Protein AF-0000000080694978 (afdb_homodimer)

Solvent-accessible surface area (backbone atoms only — not comparable to full-atom values): 33140 Å² total; per-residue (Å²): 116,64,57,78,54,42,60,94,58,75,81,79,84,64,55,70,66,33,48,53,48,44,57,74,27,36,70,65,50,44,29,38,18,74,84,77,37,31,37,37,41,22,13,63,41,75,66,50,76,76,52,54,75,62,37,73,58,57,56,97,89,22,38,44,44,61,39,29,24,45,76,46,63,42,66,74,66,89,57,83,52,77,58,69,40,56,36,70,41,73,28,92,92,71,49,67,12,46,17,17,12,10,24,22,12,30,45,40,39,60,37,50,11,9,32,23,38,35,27,33,39,88,85,69,48,54,25,39,32,27,19,9,60,41,57,19,44,70,70,68,52,58,60,45,21,37,25,20,34,47,4,21,55,65,41,44,49,91,54,75,75,50,35,63,50,19,23,26,62,50,57,52,55,73,61,66,56,53,91,85,79,46,83,33,83,62,29,64,54,27,22,37,23,38,46,67,52,73,82,45,38,20,21,22,32,33,92,76,48,64,38,53,71,44,76,40,83,77,50,59,69,40,36,32,34,35,24,14,12,19,58,32,77,29,46,29,30,28,55,24,35,38,53,51,65,45,73,38,42,39,36,31,69,95,74,72,42,74,46,46,32,40,29,54,70,33,32,35,29,29,11,69,75,32,54,44,52,48,61,30,15,34,9,11,36,31,26,31,34,49,96,87,62,49,80,68,20,29,25,23,30,32,70,49,38,26,43,20,68,78,26,36,69,37,21,31,26,30,30,39,54,34,64,66,50,29,59,76,63,51,42,41,65,39,42,79,39,67,104,116,66,55,78,54,42,58,94,56,75,82,79,84,65,55,70,67,33,49,54,48,45,59,72,29,36,71,65,49,45,29,38,18,74,82,76,37,31,35,36,42,22,14,62,41,77,68,50,76,74,52,53,75,60,38,71,58,56,56,97,87,22,38,44,45,59,40,29,24,45,74,46,65,41,66,73,67,88,55,82,53,78,58,71,40,54,37,71,40,72,30,92,92,72,49,69,11,45,19,16,12,10,25,22,10,29,45,41,40,61,36,52,12,8,32,23,38,36,27,33,40,88,86,69,48,54,25,38,30,27,18,9,62,41,57,19,44,71,70,68,52,56,60,45,20,38,25,20,34,46,2,20,55,65,40,45,48,88,55,75,74,52,36,62,50,19,23,26,59,50,57,53,55,72,59,67,57,54,90,85,78,46,83,33,83,64,27,63,54,26,24,36,23,37,47,68,52,75,84,46,39,20,20,23,32,33,91,74,48,65,38,51,70,45,75,40,83,76,50,58,68,40,36,31,35,36,24,15,11,18,58,31,78,27,48,30,29,27,55,24,35,40,53,49,65,44,72,38,42,39,35,31,68,96,74,71,42,72,47,46,32,40,28,56,68,33,33,34,29,29,10,68,76,32,52,44,52,47,59,30,16,34,8,11,37,32,28,32,32,50,98,87,63,49,79,68,18,30,25,23,31,33,70,50,38,28,43,21,68,80,26,37,70,37,22,31,26,31,30,37,54,33,65,66,48,30,59,76,63,52,41,40,66,40,42,81,39,68,105

Secondary structure (DSSP, 8-state):
-HHHHS-S-------HHHHHHHHHHTEEEEEEETTTTEEEEEESSPP-HHHHTTS-SEETTEEEE--BEEEPPBTSSPPPPSS-S--EEE-TTS-EEEEETEEEEETTSS--EEE-EEEE-TT--EEEEE-HHHHTTTTTSPTTPEEEES-GGG--TTSPPPEEEEEEEEE----BS-BTTB-GGG----EEEEES-GGGEEEEETTTEEPPS-B----TT-EEEEEETTTEEEEEEEEEEESSPEEEEEEEGGGTEEEEEEESS-EEEEESSS-S--TT-TTPEEEEE-TT--EEEEEEEEEEEEEETTSGGGEEEEEEEHHHHHHHHT-EEE-SS--/-HHHHS-S-------HHHHHHHHHH-EEEEEEETTTTEEEEEESSPP-HHHHTTS-SEETTEEEE--BEEEPPBTSSPPPPSS-S--EEE-TTS-EEEEETEEEEETTSS--EEE-EEEE-TT--EEEEE-HHHHTTTTTSPTTPEEEES-GGG--TTSPPPEEEEEEEEE----BS-BTTB--TT----EEEEES-GGGEEEEETTTEEPPS-B----TT-EEEEEETTTEEEEEEEEEEESSPEEEEEEEGGGTEEEEEEESS-EEEEESSS-S--TT-TTPEEEEE-TT--EEEEEEEEEEEEEETTSGGGEEEEEEEHHHHHHHHT-EEE-SS--

Organism: NCBI:txid629263

InterPro domains:
  IPR009003 Peptidase S1, PA clan [SSF50494] (109-314)

Sequence (678 aa):
MDDQFLAQIAPISFSTEAESLLRHKEIQSISYNQITSTISIYTKRKVIKKDLQVLPSNIWRQGIAYPQGLMDSVGKEATKPQGATFALHQIAGGHATYACGSSISPGNDASAGTMGALVRLPDGLLYGLTNNHVSALCSHVAPNTPILAPGVLDVGPNAIAPFTLGFHSRALEMRVGSLGNVDFSNNLDAAVFRIADEANVSSMQGGAYDTPLVVLDPVEGMRVQKVGRTTRHTQGQIVSRELRPLNVSYHAQSYGFNGMIWFGNVFAIHGDNAEFSKGGDSGSLIVAVDDAGLVLGAVGLIFAGGSDSSAPGGYRSSMLPLQPILTALNATLVGGHNVMDDQFLAQIAPISFSTEAESLLRHKEIQSISYNQITSTISIYTKRKVIKKDLQVLPSNIWRQGIAYPQGLMDSVGKEATKPQGATFALHQIAGGHATYACGSSISPGNDASAGTMGALVRLPDGLLYGLTNNHVSALCSHVAPNTPILAPGVLDVGPNAIAPFTLGFHSRALEMRVGSLGNVDFSNNLDAAVFRIADEANVSSMQGGAYDTPLVVLDPVEGMRVQKVGRTTRHTQGQIVSRELRPLNVSYHAQSYGFNGMIWFGNVFAIHGDNAEFSKGGDSGSLIVAVDDAGLVLGAVGLIFAGGSDSSAPGGYRSSMLPLQPILTALNATLVGGHNV

Foldseek 3Di:
DVPVLDPVDDDDDADPVLVVVQVVQAFAFWWAFPVQLEIETEGQHDDDPVSPVRHDQDDPRGGYHYWYKDWDAAPDDDDAFPDALWAWDAFPPGATATEFLHWKAFPVDQFTATQAAWKAAPVGFIKTKFFCCGHCVQVPRDWFGFMKPHYNNNDDPPDDHIDGQFTWHDHWHFDFDDDPPDDQARVARMGITTGPDLLRHAQDQHPPGGADQDFDEDHFQFKKWWAHRGHGTFIWTFHTWTSAWHWHWYDDVVVPDTGITTHHGKIKIATDAARRDDHRHGGHWMFTADPVRHTDHTFWTFHTKIAICVGRRRIMTITGGVVSVCVVRVIGGDTPRSD/DVPVLPPVDDDDDADPVLVVVQVVQAFAFWWAFPVQLEIETEGQHDDDPVSPVRHDQDDPRGGYHYWYKDWDAAPDDDDAFPDALWAWDAFPPGATATEFLHWKAFPVDQATATQAAWKAAPVGFIKTKFFCCGHCVQVPRDWFGFMKPHYNNNDDPPDDHIDGQFTWHDHWHFDFDDDPPDDQARVARMGITTGPDLLRHAQDQHPPGGADQDFDEDHFQFKKWWAHRGHGTFIWTFHTWTSAWHWHWYDDVVVPDTGITTYHGKIKIATDAARRDDHRHGGHWMFTADPVGHTDHTFWTFHTKIAIPVGRRRIMTITGGVVSVCVVRVIGGDTPRSD

Nearest PDB structures (foldseek):
  8pmi-assembly1_F  TM=6.800E-01  e=2.439E-15  Oryza sativa Indica Group
  8pmm-assembly1_A-2  TM=6.297E-01  e=2.567E-15  Oryza sativa Japonica Group
  1sgd-assembly1_E  TM=8.117E-01  e=3.151E-09  Streptomyces griseus
  1sgr-assembly1_E  TM=7.666E-01  e=2.095E-09  Streptomyces griseus
  3sze-assembly1_A  TM=4.225E-01  e=1.383E-02  Escherichia coli O157:H7 str. EDL933

Radius of gyration: 30.03 Å; Cα contacts (8 Å, |Δi|>4): 2018; chains: 2; bounding box: 69×90×55 Å

Structure (mmCIF, N/CA/C/O backbone):
data_AF-0000000080694978-model_v1
#
loop_
_entity.id
_entity.type
_entity.pdbx_description
1 polymer 'Uncharacterized protein'
#
loop_
_atom_site.group_PDB
_atom_site.id
_atom_site.type_symbol
_atom_site.label_atom_id
_atom_site.label_alt_id
_atom_site.label_comp_id
_atom_site.label_asym_id
_atom_site.label_entity_id
_atom_site.label_seq_id
_atom_site.pdbx_PDB_ins_code
_atom_site.Cartn_x
_atom_site.Cartn_y
_atom_site.Cartn_z
_atom_site.occupancy
_atom_site.B_iso_or_equiv
_atom_site.auth_seq_id
_atom_site.auth_comp_id
_atom_site.auth_asym_id
_atom_site.auth_atom_id
_atom_site.pdbx_PDB_model_num
ATOM 1 N N . MET A 1 1 ? 18.891 -35.375 5.477 1 35.97 1 MET A N 1
ATOM 2 C CA . MET A 1 1 ? 17.828 -34.594 4.836 1 35.97 1 MET A CA 1
ATOM 3 C C . MET A 1 1 ? 18.141 -34.375 3.363 1 35.97 1 MET A C 1
ATOM 5 O O . MET A 1 1 ? 17.266 -34.469 2.51 1 35.97 1 MET A O 1
ATOM 9 N N . ASP A 1 2 ? 19.453 -34.094 3.131 1 44.47 2 ASP A N 1
ATOM 10 C CA . ASP A 1 2 ? 19.938 -34.094 1.755 1 44.47 2 ASP A CA 1
ATOM 11 C C . ASP A 1 2 ? 19.766 -35.438 1.084 1 44.47 2 ASP A C 1
ATOM 13 O O . ASP A 1 2 ? 19.562 -35.531 -0.132 1 44.47 2 ASP A O 1
ATOM 17 N N . ASP A 1 3 ? 19.734 -36.312 1.944 1 45.03 3 ASP A N 1
ATOM 18 C CA . ASP A 1 3 ? 19.75 -37.688 1.439 1 45.03 3 ASP A CA 1
ATOM 19 C C . ASP A 1 3 ? 18.453 -38 0.679 1 45.03 3 ASP A C 1
ATOM 21 O O . ASP A 1 3 ? 18.469 -38.781 -0.255 1 45.03 3 ASP A O 1
ATOM 25 N N . GLN A 1 4 ? 17.375 -37.406 1.187 1 46.66 4 GLN A N 1
ATOM 26 C CA . GLN A 1 4 ? 16.125 -37.719 0.496 1 46.66 4 GLN A CA 1
ATOM 27 C C . GLN A 1 4 ? 16.141 -37.188 -0.925 1 46.66 4 GLN A C 1
ATOM 29 O O . GLN A 1 4 ? 15.438 -37.688 -1.802 1 46.66 4 GLN A O 1
ATOM 34 N N . PHE A 1 5 ? 16.766 -36.156 -1.081 1 49.31 5 PHE A N 1
ATOM 35 C CA . PHE A 1 5 ? 16.812 -35.531 -2.408 1 49.31 5 PHE A CA 1
ATOM 36 C C . PHE A 1 5 ? 17.984 -36.094 -3.215 1 49.31 5 PHE A C 1
ATOM 38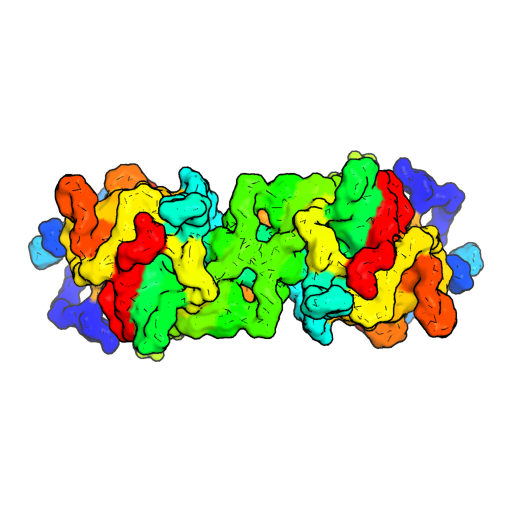 O O . PHE A 1 5 ? 17.953 -36.094 -4.445 1 49.31 5 PHE A O 1
ATOM 45 N N . LEU A 1 6 ? 19.094 -36.5 -2.486 1 46.22 6 LEU A N 1
ATOM 46 C CA . LEU A 1 6 ? 20.219 -37.062 -3.203 1 46.22 6 LEU A CA 1
ATOM 47 C C . LEU A 1 6 ? 20.062 -38.562 -3.367 1 46.22 6 LEU A C 1
ATOM 49 O O . LEU A 1 6 ? 20.062 -39.312 -2.379 1 46.22 6 LEU A O 1
ATOM 53 N N . ALA A 1 7 ? 19.281 -38.906 -4.191 1 45.28 7 ALA A N 1
ATOM 54 C CA . ALA A 1 7 ? 19.344 -40.344 -4.449 1 45.28 7 ALA A CA 1
ATOM 55 C C . ALA A 1 7 ? 20.781 -40.875 -4.359 1 45.28 7 ALA A C 1
ATOM 57 O O . ALA A 1 7 ? 21.734 -40.094 -4.539 1 45.28 7 ALA A O 1
ATOM 58 N N . GLN A 1 8 ? 20.938 -41.938 -3.668 1 45.69 8 GLN A N 1
ATOM 59 C CA . GLN A 1 8 ? 22.188 -42.688 -3.633 1 45.69 8 GLN A CA 1
ATOM 60 C C . GLN A 1 8 ? 22.844 -42.75 -5.016 1 45.69 8 GLN A C 1
ATOM 62 O O . GLN A 1 8 ? 22.828 -43.781 -5.668 1 45.69 8 GLN A O 1
ATOM 67 N N . ILE A 1 9 ? 22.719 -41.594 -5.699 1 49.5 9 ILE A N 1
ATOM 68 C CA . ILE A 1 9 ? 23.359 -41.625 -7.004 1 49.5 9 ILE A CA 1
ATOM 69 C C . ILE A 1 9 ? 24.875 -41.438 -6.84 1 49.5 9 ILE A C 1
ATOM 71 O O . ILE A 1 9 ? 25.312 -40.625 -6.031 1 49.5 9 ILE A O 1
ATOM 75 N N . ALA A 1 10 ? 25.547 -42.375 -7.355 1 54.22 10 ALA A N 1
ATOM 76 C CA . ALA A 1 10 ? 27 -42.25 -7.414 1 54.22 10 ALA A CA 1
ATOM 77 C C . ALA A 1 10 ? 27.422 -40.875 -7.895 1 54.22 10 ALA A C 1
ATOM 79 O O . ALA A 1 10 ? 26.734 -40.25 -8.734 1 54.22 10 ALA A O 1
ATOM 80 N N . PRO A 1 11 ? 28.344 -40.219 -7.172 1 59.56 11 PRO A N 1
ATOM 81 C CA . PRO A 1 11 ? 28.828 -38.906 -7.621 1 59.56 11 PRO A CA 1
ATOM 82 C C . PRO A 1 11 ? 29.188 -38.875 -9.102 1 59.56 11 PRO A C 1
ATOM 84 O O . PRO A 1 11 ? 29.703 -39.875 -9.633 1 59.56 11 PRO A O 1
ATOM 87 N N . ILE A 1 12 ? 28.562 -38 -9.805 1 60.31 12 ILE A N 1
ATOM 88 C CA . ILE A 1 12 ? 28.969 -37.812 -11.188 1 60.31 12 ILE A CA 1
ATOM 89 C C . ILE A 1 12 ? 30.344 -37.156 -11.242 1 60.31 12 ILE A C 1
ATOM 91 O O . ILE A 1 12 ? 30.578 -36.125 -10.602 1 60.31 12 ILE A O 1
ATOM 95 N N . SER A 1 13 ? 31.328 -37.844 -11.758 1 65.94 13 SER A N 1
ATOM 96 C CA . SER A 1 13 ? 32.688 -37.312 -11.852 1 65.94 13 SER A CA 1
ATOM 97 C C . SER A 1 13 ? 32.844 -36.344 -13.016 1 65.94 13 SER A C 1
ATOM 99 O O . SER A 1 13 ? 32.594 -36.719 -14.164 1 65.94 13 SER A O 1
ATOM 101 N N . PHE A 1 14 ? 32.875 -35.031 -12.711 1 76.62 14 PHE A N 1
ATOM 102 C CA . PHE A 1 14 ? 33.312 -34.031 -13.695 1 76.62 14 PHE A CA 1
ATOM 103 C C . PHE A 1 14 ? 34.812 -33.844 -13.656 1 76.62 14 PHE A C 1
ATOM 105 O O . PHE A 1 14 ? 35.469 -34.094 -12.633 1 76.62 14 PHE A O 1
ATOM 112 N N . SER A 1 15 ? 35.281 -33.562 -14.875 1 83.81 15 SER A N 1
ATOM 113 C CA . SER A 1 15 ? 36.688 -33.156 -14.852 1 83.81 15 SER A CA 1
ATOM 114 C C . SER A 1 15 ? 36.906 -31.938 -13.969 1 83.81 15 SER A C 1
ATOM 116 O O . SER A 1 15 ? 35.969 -31.188 -13.703 1 83.81 15 SER A O 1
ATOM 118 N N . THR A 1 16 ? 38.062 -31.797 -13.477 1 87.56 16 THR A N 1
ATOM 119 C CA . THR A 1 16 ? 38.406 -30.625 -12.664 1 87.56 16 THR A CA 1
ATOM 120 C C . THR A 1 16 ? 38.125 -29.344 -13.422 1 87.56 16 THR A C 1
ATOM 122 O O . THR A 1 16 ? 37.688 -28.344 -12.836 1 87.56 16 THR A O 1
ATOM 125 N N . GLU A 1 17 ? 38.438 -29.406 -14.641 1 90.06 17 GLU A N 1
ATOM 126 C CA . GLU A 1 17 ? 38.219 -28.234 -15.477 1 90.06 17 GLU A CA 1
ATOM 127 C C . GLU A 1 17 ? 36.719 -27.922 -15.594 1 90.06 17 GLU A C 1
ATOM 129 O O . GLU A 1 17 ? 36.312 -26.75 -15.508 1 90.06 17 GLU A O 1
ATOM 134 N N . ALA A 1 18 ? 35.969 -28.906 -15.781 1 90.38 18 ALA A N 1
ATOM 135 C CA . ALA A 1 18 ? 34.5 -28.734 -15.891 1 90.38 18 ALA A CA 1
ATOM 136 C C . ALA A 1 18 ? 33.906 -28.203 -14.594 1 90.38 18 ALA A C 1
ATOM 138 O O . ALA A 1 18 ? 33.062 -27.328 -14.602 1 90.38 18 ALA A O 1
ATOM 139 N N . GLU A 1 19 ? 34.406 -28.688 -13.562 1 89.88 19 GLU A N 1
ATOM 140 C CA . GLU A 1 19 ? 33.938 -28.25 -12.25 1 89.88 19 GLU A CA 1
ATOM 141 C C . GLU A 1 19 ? 34.25 -26.766 -12.008 1 89.88 19 GLU A C 1
ATOM 143 O O . GLU A 1 19 ? 33.406 -26.031 -11.508 1 89.88 19 GLU A O 1
ATOM 148 N N . SER A 1 20 ? 35.5 -26.438 -12.297 1 91.62 20 SER A N 1
ATOM 149 C CA . SER A 1 20 ? 35.906 -25.047 -12.141 1 91.62 20 SER A CA 1
ATOM 150 C C . SER A 1 20 ? 35.062 -24.125 -13 1 91.62 20 SER A C 1
ATOM 152 O O . SER A 1 20 ? 34.719 -23.016 -12.57 1 91.62 20 SER A O 1
ATOM 154 N N . LEU A 1 21 ? 34.781 -24.594 -14.141 1 93.38 21 LEU A N 1
ATOM 155 C CA . LEU A 1 21 ? 33.969 -23.781 -15.062 1 93.38 21 LEU A CA 1
ATOM 156 C C . LEU A 1 21 ? 32.562 -23.594 -14.531 1 93.38 21 LEU A C 1
ATOM 158 O O . LEU A 1 21 ? 32.031 -22.484 -14.547 1 93.38 21 LEU A O 1
ATOM 162 N N . LEU A 1 22 ? 31.969 -24.625 -14.062 1 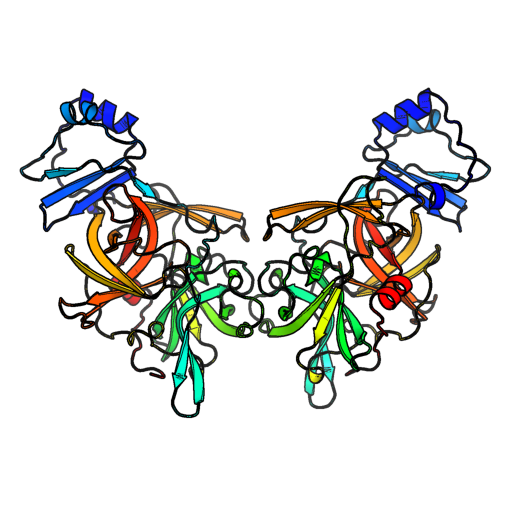92.06 22 LEU A N 1
ATOM 163 C CA . LEU A 1 22 ? 30.594 -24.562 -13.555 1 92.06 22 LEU A CA 1
ATOM 164 C C . LEU A 1 22 ? 30.516 -23.688 -12.312 1 92.06 22 LEU A C 1
ATOM 166 O O . LEU A 1 22 ? 29.516 -23.016 -12.086 1 92.06 22 LEU A O 1
ATOM 170 N N . ARG A 1 23 ? 31.562 -23.703 -11.555 1 91.62 23 ARG A N 1
ATOM 171 C CA . ARG A 1 23 ? 31.625 -22.812 -10.414 1 91.62 23 ARG A CA 1
ATOM 172 C C . ARG A 1 23 ? 31.656 -21.344 -10.859 1 91.62 23 ARG A C 1
ATOM 174 O O . ARG A 1 23 ? 30.984 -20.5 -10.273 1 91.62 23 ARG A O 1
ATOM 181 N N . HIS A 1 24 ? 32.438 -21.156 -11.828 1 93.44 24 HIS A N 1
ATOM 182 C CA . HIS A 1 24 ? 32.562 -19.812 -12.375 1 93.44 24 HIS A CA 1
ATOM 183 C C . HIS A 1 24 ? 31.219 -19.344 -12.945 1 93.44 24 HIS A C 1
ATOM 185 O O . HIS A 1 24 ? 30.859 -18.172 -12.797 1 93.44 24 HIS A O 1
ATOM 191 N N . LYS A 1 25 ? 30.5 -20.281 -13.578 1 95.06 25 LYS A N 1
ATOM 192 C CA . LYS A 1 25 ? 29.203 -19.953 -14.18 1 95.06 25 LYS A CA 1
ATOM 193 C C . LYS A 1 25 ? 28.109 -19.875 -13.125 1 95.06 25 LYS A C 1
ATOM 195 O O . LYS A 1 25 ? 27.031 -19.344 -13.383 1 95.06 25 LYS A O 1
ATOM 200 N N . GLU A 1 26 ? 28.312 -20.359 -11.891 1 94.06 26 GLU A N 1
ATOM 201 C CA . GLU A 1 26 ? 27.438 -20.281 -10.734 1 94.06 26 GLU A CA 1
ATOM 202 C C . GLU A 1 26 ? 26.156 -21.078 -10.969 1 94.06 26 GLU A C 1
ATOM 204 O O . GLU A 1 26 ? 25.125 -20.531 -11.383 1 94.06 26 GLU A O 1
ATOM 209 N N . ILE A 1 27 ? 26.156 -22.281 -10.57 1 90.88 27 ILE A N 1
ATOM 210 C CA . ILE A 1 27 ? 24.984 -23.141 -10.719 1 90.88 27 ILE A CA 1
ATOM 211 C C . ILE A 1 27 ? 23.859 -22.625 -9.844 1 90.88 27 ILE A C 1
ATOM 213 O O . ILE A 1 27 ? 24.047 -22.344 -8.656 1 90.88 27 ILE A O 1
ATOM 217 N N . GLN A 1 28 ? 22.703 -22.484 -10.453 1 91.62 28 GLN A N 1
ATOM 218 C CA . GLN A 1 28 ? 21.547 -21.953 -9.742 1 91.62 28 GLN A CA 1
ATOM 219 C C . GLN A 1 28 ? 20.562 -23.062 -9.375 1 91.62 28 GLN A C 1
ATOM 221 O O . GLN A 1 28 ? 20 -23.047 -8.289 1 91.62 28 GLN A O 1
ATOM 226 N N . SER A 1 29 ? 20.344 -24 -10.258 1 91.94 29 SER A N 1
ATOM 227 C CA . SER A 1 29 ? 19.438 -25.109 -10.023 1 91.94 29 SER A CA 1
ATOM 228 C C . SER A 1 29 ? 19.688 -26.25 -11.008 1 91.94 29 SER A C 1
ATOM 230 O O . SER A 1 29 ? 20.359 -26.047 -12.023 1 91.94 29 SER A O 1
ATOM 232 N N . ILE A 1 30 ? 19.297 -27.391 -10.656 1 90 30 ILE A N 1
ATOM 233 C CA . ILE A 1 30 ? 19.391 -28.594 -11.484 1 90 30 ILE A CA 1
ATOM 234 C C . ILE A 1 30 ? 18.031 -29.266 -11.578 1 90 30 ILE A C 1
ATOM 236 O O . ILE A 1 30 ? 17.375 -29.516 -10.562 1 90 30 ILE A O 1
ATOM 240 N N . SER A 1 31 ? 17.594 -29.484 -12.797 1 92.81 31 SER A N 1
ATOM 241 C CA . SER A 1 31 ? 16.297 -30.109 -13 1 92.81 31 SER A CA 1
ATOM 242 C C . SER A 1 31 ? 16.391 -31.266 -13.992 1 92.81 31 SER A C 1
ATOM 244 O O . SER A 1 31 ? 17.406 -31.438 -14.664 1 92.81 31 SER A O 1
ATOM 246 N N . TYR A 1 32 ? 15.398 -32.094 -13.961 1 91.75 32 TYR A N 1
ATOM 247 C CA . TYR A 1 32 ? 15.398 -33.281 -14.789 1 91.75 32 TYR A CA 1
ATOM 248 C C . TYR A 1 32 ? 14.078 -33.438 -15.531 1 91.75 32 TYR A C 1
ATOM 250 O O . TYR A 1 32 ? 13.008 -33.219 -14.953 1 91.75 32 TYR A O 1
ATOM 258 N N . ASN A 1 33 ? 14.227 -33.625 -16.797 1 92.44 33 ASN A N 1
ATOM 259 C CA . ASN A 1 33 ? 13.102 -34 -17.641 1 92.44 33 ASN A CA 1
ATOM 260 C C . ASN A 1 33 ? 13.102 -35.5 -17.953 1 92.44 33 ASN A C 1
ATOM 262 O O . ASN A 1 33 ? 13.914 -35.969 -18.75 1 92.44 33 ASN A O 1
ATOM 266 N N . GLN A 1 34 ? 12.195 -36.188 -17.422 1 88 34 GLN A N 1
ATOM 267 C CA . GLN A 1 34 ? 12.164 -37.625 -17.578 1 88 34 GLN A CA 1
ATOM 268 C C . GLN A 1 34 ? 11.766 -38.031 -18.984 1 88 34 GLN A C 1
ATOM 270 O O . GLN A 1 34 ? 12.211 -39.062 -19.5 1 88 34 GLN A O 1
ATOM 275 N N . ILE A 1 35 ? 11 -37.25 -19.609 1 88.75 35 ILE A N 1
ATOM 276 C CA . ILE A 1 35 ? 10.5 -37.594 -20.938 1 88.75 35 ILE A CA 1
ATOM 277 C C . ILE A 1 35 ? 11.648 -37.531 -21.938 1 88.75 35 ILE A C 1
ATOM 279 O O . ILE A 1 35 ? 11.82 -38.469 -22.75 1 88.75 35 ILE A O 1
ATOM 283 N N . THR A 1 36 ? 12.445 -36.562 -21.844 1 89.94 36 THR A N 1
ATOM 284 C CA . THR A 1 36 ? 13.539 -36.375 -22.797 1 89.94 36 THR A CA 1
ATOM 285 C C . THR A 1 36 ? 14.836 -36.938 -22.219 1 89.94 36 THR A C 1
ATOM 287 O O . THR A 1 36 ? 15.867 -36.938 -22.891 1 89.94 36 THR A O 1
ATOM 290 N N . SER A 1 37 ? 14.781 -37.438 -20.984 1 91.5 37 SER A N 1
ATOM 291 C CA . SER A 1 37 ? 15.969 -37.938 -20.297 1 91.5 37 SER A CA 1
ATOM 292 C C . SER A 1 37 ? 17.094 -36.906 -20.328 1 91.5 37 SER A C 1
ATOM 294 O O . SER A 1 37 ? 18.219 -37.188 -20.734 1 91.5 37 SER A O 1
ATOM 296 N N . THR A 1 38 ? 16.703 -35.719 -19.938 1 92.56 38 THR A N 1
ATOM 297 C CA . THR A 1 38 ? 17.656 -34.594 -20.016 1 92.56 38 THR A CA 1
ATOM 298 C C . THR A 1 38 ? 17.812 -33.906 -18.656 1 92.56 38 THR A C 1
ATOM 300 O O . THR A 1 38 ? 16.812 -33.562 -18.016 1 92.56 38 THR A O 1
ATOM 303 N N . ILE A 1 39 ? 19.031 -33.75 -18.234 1 91 39 ILE A N 1
ATOM 304 C CA . ILE A 1 39 ? 19.359 -32.969 -17.047 1 91 39 ILE A CA 1
ATOM 305 C C . ILE A 1 39 ? 19.672 -31.516 -17.453 1 91 39 ILE A C 1
ATOM 307 O O . ILE A 1 39 ? 20.5 -31.281 -18.312 1 91 39 ILE A O 1
ATOM 311 N N . SER A 1 40 ? 18.984 -30.625 -16.875 1 93.12 40 SER A N 1
ATOM 312 C CA . SER A 1 40 ? 19.25 -29.219 -17.109 1 93.12 40 SER A CA 1
ATOM 313 C C . SER A 1 40 ? 19.984 -28.578 -15.93 1 93.12 40 SER A C 1
ATOM 315 O O . SER A 1 40 ? 19.453 -28.562 -14.82 1 93.12 40 SER A O 1
ATOM 317 N N . ILE A 1 41 ? 21.125 -28.094 -16.141 1 92.94 41 ILE A N 1
ATOM 318 C CA . ILE A 1 41 ? 21.906 -27.375 -15.148 1 92.94 41 ILE A CA 1
ATOM 319 C C . ILE A 1 41 ? 21.828 -25.875 -15.43 1 92.94 41 ILE A C 1
ATOM 321 O O . ILE A 1 41 ? 22.5 -25.359 -16.328 1 92.94 41 ILE A O 1
ATOM 325 N N . TYR A 1 42 ? 21.047 -25.188 -14.648 1 94.69 42 TYR A N 1
ATOM 326 C CA . TYR A 1 42 ? 20.859 -23.766 -14.844 1 94.69 42 TYR A CA 1
ATOM 327 C C . TYR A 1 42 ? 22 -22.969 -14.227 1 94.69 42 TYR A C 1
ATOM 329 O O . TYR A 1 42 ? 22.375 -23.203 -13.07 1 94.69 42 TYR A O 1
ATOM 337 N N . THR A 1 43 ? 22.516 -22.047 -15.008 1 95.88 43 THR A N 1
ATOM 338 C CA . THR A 1 43 ? 23.625 -21.219 -14.539 1 95.88 43 THR A CA 1
ATOM 339 C C . THR A 1 43 ? 23.266 -19.734 -14.586 1 95.88 43 THR A C 1
ATOM 341 O O . THR A 1 43 ? 22.406 -19.328 -15.383 1 95.88 43 THR A O 1
ATOM 344 N N . LYS A 1 44 ? 23.844 -18.984 -13.742 1 95.56 44 LYS A N 1
ATOM 345 C CA . LYS A 1 44 ? 23.641 -17.547 -13.719 1 95.56 44 LYS A CA 1
ATOM 346 C C . LYS A 1 44 ? 24.266 -16.891 -14.945 1 95.56 44 LYS A C 1
ATOM 348 O O . LYS A 1 44 ? 23.641 -16.062 -15.609 1 95.56 44 LYS A O 1
ATOM 353 N N . ARG A 1 45 ? 25.469 -17.297 -15.219 1 95.69 45 ARG A N 1
ATOM 354 C CA . ARG A 1 45 ? 26.172 -16.781 -16.391 1 95.69 45 ARG A CA 1
ATOM 355 C C . ARG A 1 45 ? 26 -17.703 -17.594 1 95.69 45 ARG A C 1
ATOM 357 O O . ARG A 1 45 ? 25.984 -18.922 -17.438 1 95.69 45 ARG A O 1
ATOM 364 N N . LYS A 1 46 ? 25.938 -17.141 -18.688 1 95.31 46 LYS A N 1
ATOM 365 C CA . LYS A 1 46 ? 25.672 -17.891 -19.922 1 95.31 46 LYS A CA 1
ATOM 366 C C . LYS A 1 46 ? 26.812 -18.844 -20.234 1 95.31 46 LYS A C 1
ATOM 368 O O . LYS A 1 46 ? 27.984 -18.484 -20.156 1 95.31 46 LYS A O 1
ATOM 373 N N . VAL A 1 47 ? 26.484 -20.078 -20.547 1 94.94 47 VAL A N 1
ATOM 374 C CA . VAL A 1 47 ? 27.422 -21.062 -21.078 1 94.94 47 VAL A CA 1
ATOM 375 C C . VAL A 1 47 ? 27.531 -20.906 -22.594 1 94.94 47 VAL A C 1
ATOM 377 O O . VAL A 1 47 ? 26.547 -21.109 -23.312 1 94.94 47 VAL A O 1
ATOM 380 N N . ILE A 1 48 ? 28.688 -20.609 -23.031 1 94.06 48 ILE A N 1
ATOM 381 C CA . ILE A 1 48 ? 28.891 -20.359 -24.453 1 94.06 48 ILE A CA 1
ATOM 382 C C . ILE A 1 48 ? 29.438 -21.594 -25.141 1 94.06 48 ILE A C 1
ATOM 384 O O . ILE A 1 48 ? 29.75 -22.594 -24.469 1 94.06 48 ILE A O 1
ATOM 388 N N . LYS A 1 49 ? 29.672 -21.516 -26.453 1 93.56 49 LYS A N 1
ATOM 389 C CA . LYS A 1 49 ? 30.094 -22.656 -27.25 1 93.56 49 LYS A CA 1
ATOM 390 C C . LYS A 1 49 ? 31.438 -23.203 -26.781 1 93.56 49 LYS A C 1
ATOM 392 O O . LYS A 1 49 ? 31.625 -24.422 -26.719 1 93.56 49 LYS A O 1
ATOM 397 N N . LYS A 1 50 ? 32.312 -22.328 -26.391 1 92.81 50 LYS A N 1
ATOM 398 C CA . LYS A 1 50 ? 33.625 -22.75 -25.953 1 92.81 50 LYS A CA 1
ATOM 399 C C . LYS A 1 50 ? 33.562 -23.547 -24.656 1 92.81 50 LYS A C 1
ATOM 401 O O . LYS A 1 50 ? 34.312 -24.484 -24.453 1 92.81 50 LYS A O 1
ATOM 406 N N . ASP A 1 51 ? 32.625 -23.203 -23.828 1 94.88 51 ASP A N 1
ATOM 407 C CA . ASP A 1 51 ? 32.438 -23.891 -22.547 1 94.88 51 ASP A CA 1
ATOM 408 C C . ASP A 1 51 ? 31.969 -25.328 -22.766 1 94.88 51 ASP A C 1
ATOM 410 O O . ASP A 1 51 ? 32.344 -26.234 -22.016 1 94.88 51 ASP A O 1
ATOM 414 N N . LEU A 1 52 ? 31.188 -25.531 -23.812 1 93.06 52 LEU A N 1
ATOM 415 C CA . LEU A 1 52 ? 30.562 -26.812 -24.078 1 93.06 52 LEU A CA 1
ATOM 416 C C . LEU A 1 52 ? 31.594 -27.844 -24.5 1 93.06 52 LEU A C 1
ATOM 418 O O . LEU A 1 52 ? 31.312 -29.047 -24.484 1 93.06 52 LEU A O 1
ATOM 422 N N . GLN A 1 53 ? 32.75 -27.406 -24.828 1 91.94 53 GLN A N 1
ATOM 423 C CA . GLN A 1 53 ? 33.812 -28.328 -25.188 1 91.94 53 GLN A CA 1
ATOM 424 C C . GLN A 1 53 ? 34.375 -29.016 -23.953 1 91.94 53 GLN A C 1
ATOM 426 O O . GLN A 1 53 ? 34.906 -30.125 -24.047 1 91.94 53 GLN A O 1
ATOM 431 N N . VAL A 1 54 ? 34.219 -28.312 -22.875 1 91.44 54 VAL A N 1
ATOM 432 C CA . VAL A 1 54 ? 34.781 -28.797 -21.625 1 91.44 54 VAL A CA 1
ATOM 433 C C . VAL A 1 54 ? 33.688 -29.516 -20.812 1 91.44 54 VAL A C 1
ATOM 435 O O . VAL A 1 54 ? 34 -30.469 -20.094 1 91.44 54 VAL A O 1
ATOM 438 N N . LEU A 1 55 ? 32.5 -29.141 -20.984 1 93.31 55 LEU A N 1
ATOM 439 C CA . LEU A 1 55 ? 31.406 -29.656 -20.188 1 93.31 55 LEU A CA 1
ATOM 440 C C . LEU A 1 55 ? 30.812 -30.922 -20.812 1 93.31 55 LEU A C 1
ATOM 442 O O . LEU A 1 55 ? 30.688 -31 -22.047 1 93.31 55 LEU A O 1
ATOM 446 N N . PRO A 1 56 ? 30.469 -31.812 -20 1 90.19 56 PRO A N 1
ATOM 447 C CA . PRO A 1 56 ? 29.875 -33.031 -20.562 1 90.19 56 PRO A CA 1
ATOM 448 C C . PRO A 1 56 ? 28.5 -32.781 -21.172 1 90.19 56 PRO A C 1
ATOM 450 O O . PRO A 1 56 ? 27.719 -31.969 -20.656 1 90.19 56 PRO A O 1
ATOM 453 N N . SER A 1 57 ? 28.25 -33.5 -22.297 1 90 57 SER A N 1
ATOM 454 C CA . SER A 1 57 ? 26.953 -33.375 -22.953 1 90 57 SER A CA 1
ATOM 455 C C . SER A 1 57 ? 26.031 -34.5 -22.547 1 90 57 SER A C 1
ATOM 457 O O . SER A 1 57 ? 24.828 -34.469 -22.812 1 90 57 SER A O 1
ATOM 459 N N . ASN A 1 58 ? 26.578 -35.5 -21.938 1 89.25 58 ASN A N 1
ATOM 460 C CA . ASN A 1 58 ? 25.797 -36.625 -21.453 1 89.25 58 ASN A CA 1
ATOM 461 C C . ASN A 1 58 ? 26.438 -37.281 -20.234 1 89.25 58 ASN A C 1
ATOM 463 O O . ASN A 1 58 ? 27.656 -37.156 -20.031 1 89.25 58 ASN A O 1
ATOM 467 N N . ILE A 1 59 ? 25.578 -37.75 -19.422 1 82.75 59 ILE A N 1
ATOM 468 C CA . ILE A 1 59 ? 26.016 -38.531 -18.281 1 82.75 59 ILE A CA 1
ATOM 469 C C . ILE A 1 59 ? 25.078 -39.75 -18.109 1 82.75 59 ILE A C 1
ATOM 471 O O . ILE A 1 59 ? 23.875 -39.562 -17.953 1 82.75 59 ILE A O 1
ATOM 475 N N . TRP A 1 60 ? 25.672 -40.938 -18.047 1 82.31 60 TRP A N 1
ATOM 476 C CA . TRP A 1 60 ? 24.922 -42.188 -17.844 1 82.31 60 TRP A CA 1
ATOM 477 C C . TRP A 1 60 ? 23.734 -42.219 -18.797 1 82.31 60 TRP A C 1
ATOM 479 O O . TRP A 1 60 ? 22.594 -42.469 -18.359 1 82.31 60 TRP A O 1
ATOM 489 N N . ARG A 1 61 ? 23.844 -41.812 -19.984 1 84.56 61 ARG A N 1
ATOM 490 C CA . ARG A 1 61 ? 22.891 -41.906 -21.094 1 84.56 61 ARG A CA 1
ATOM 491 C C . ARG A 1 61 ? 21.797 -40.844 -20.953 1 84.56 61 ARG A C 1
ATOM 493 O O . ARG A 1 61 ? 20.719 -40.969 -21.531 1 84.56 61 ARG A O 1
ATOM 500 N N . GLN A 1 62 ? 22 -39.969 -20.062 1 88.69 62 GLN A N 1
ATOM 501 C CA . GLN A 1 62 ? 21.125 -38.812 -19.953 1 88.69 62 GLN A CA 1
ATOM 502 C C . GLN A 1 62 ? 21.781 -37.594 -20.594 1 88.69 62 GLN A C 1
ATOM 504 O O . GLN A 1 62 ? 22.984 -37.344 -20.422 1 88.69 62 GLN A O 1
ATOM 509 N N . GLY A 1 63 ? 21.031 -36.938 -21.391 1 91.5 63 GLY A N 1
ATOM 510 C CA . GLY A 1 63 ? 21.547 -35.688 -21.922 1 91.5 63 GLY A CA 1
ATOM 511 C C . GLY A 1 63 ? 21.703 -34.594 -20.875 1 91.5 63 GLY A C 1
ATOM 512 O O . GLY A 1 63 ? 21.016 -34.625 -19.844 1 91.5 63 GLY A O 1
ATOM 513 N N . ILE A 1 64 ? 22.641 -33.719 -21.094 1 93.25 64 ILE A N 1
ATOM 514 C CA . ILE A 1 64 ? 22.812 -32.562 -20.203 1 93.25 64 ILE A CA 1
ATOM 515 C C . ILE A 1 64 ? 22.703 -31.266 -21 1 93.25 64 ILE A C 1
ATOM 517 O O . ILE A 1 64 ? 23.312 -31.125 -22.062 1 93.25 64 ILE A O 1
ATOM 521 N N . ALA A 1 65 ? 21.875 -30.406 -20.547 1 93.75 65 ALA A N 1
ATOM 522 C CA . ALA A 1 65 ? 21.766 -29.062 -21.078 1 93.75 65 ALA A CA 1
ATOM 523 C C . ALA A 1 65 ? 22.203 -28.016 -20.062 1 93.75 65 ALA A C 1
ATOM 525 O O . ALA A 1 65 ? 22.094 -28.234 -18.859 1 93.75 65 ALA A O 1
ATOM 526 N N . TYR A 1 66 ? 22.734 -26.891 -20.578 1 95.38 66 TYR A N 1
ATOM 527 C CA . TYR A 1 66 ? 23.25 -25.844 -19.688 1 95.38 66 TYR A CA 1
ATOM 528 C C . TYR A 1 66 ? 22.547 -24.516 -19.984 1 95.38 66 TYR A C 1
ATOM 530 O O . TYR A 1 66 ? 23.203 -23.531 -20.328 1 95.38 66 TYR A O 1
ATOM 538 N N . PRO A 1 67 ? 21.281 -24.453 -19.719 1 95.94 67 PRO A N 1
ATOM 539 C CA . PRO A 1 67 ? 20.594 -23.172 -19.938 1 95.94 67 PRO A CA 1
ATOM 540 C C . PRO A 1 67 ? 20.984 -22.109 -18.906 1 95.94 67 PRO A C 1
ATOM 542 O O . PRO A 1 67 ? 21.375 -22.453 -17.797 1 95.94 67 PRO A O 1
ATOM 545 N N . GLN A 1 68 ? 20.859 -20.828 -19.344 1 96.56 68 GLN A N 1
ATOM 546 C CA . GLN A 1 68 ? 20.984 -19.703 -18.422 1 96.56 68 GLN A CA 1
ATOM 547 C C . GLN A 1 68 ? 19.656 -19.406 -17.734 1 96.56 68 GLN A C 1
ATOM 549 O O . GLN A 1 68 ? 18.625 -19.328 -18.391 1 96.56 68 GLN A O 1
ATOM 554 N N . GLY A 1 69 ? 19.719 -19.297 -16.422 1 95.38 69 GLY A N 1
ATOM 555 C CA . GLY A 1 69 ? 18.484 -19.016 -15.688 1 95.38 69 GLY A CA 1
ATOM 556 C C . GLY A 1 69 ? 18.734 -18.609 -14.25 1 95.38 69 GLY A C 1
ATOM 557 O O . GLY A 1 69 ? 19.641 -19.125 -13.586 1 95.38 69 GLY A O 1
ATOM 558 N N . LEU A 1 70 ? 17.922 -17.656 -13.836 1 94 70 LEU A N 1
ATOM 559 C CA . LEU A 1 70 ? 18 -17.141 -12.477 1 94 70 LEU A CA 1
ATOM 560 C C . LEU A 1 70 ? 16.609 -16.969 -11.875 1 94 70 LEU A C 1
ATOM 562 O O . LEU A 1 70 ? 15.719 -16.422 -12.523 1 94 70 LEU A O 1
ATOM 566 N N . MET A 1 71 ? 16.516 -17.484 -10.648 1 93.44 71 MET A N 1
ATOM 567 C CA . MET A 1 71 ? 15.258 -17.328 -9.945 1 93.44 71 MET A CA 1
ATOM 568 C C . MET A 1 71 ? 15.047 -15.867 -9.539 1 93.44 71 MET A C 1
ATOM 570 O O . MET A 1 71 ? 15.969 -15.219 -9.055 1 93.44 71 MET A O 1
ATOM 574 N N . ASP A 1 72 ? 13.812 -15.352 -9.734 1 93.44 72 ASP A N 1
ATOM 575 C CA . ASP A 1 72 ? 13.477 -14 -9.297 1 93.44 72 ASP A CA 1
ATOM 576 C C . ASP A 1 72 ? 13.234 -13.953 -7.789 1 93.44 72 ASP A C 1
ATOM 578 O O . ASP A 1 72 ? 12.906 -14.969 -7.176 1 93.44 72 ASP A O 1
ATOM 582 N N . SER A 1 73 ? 13.445 -12.75 -7.285 1 92.38 73 SER A N 1
ATOM 583 C CA . SER A 1 73 ? 13.008 -12.523 -5.91 1 92.38 73 SER A CA 1
ATOM 584 C C . SER A 1 73 ? 11.5 -12.312 -5.836 1 92.38 73 SER A C 1
ATOM 586 O O . SER A 1 73 ? 10.938 -11.57 -6.641 1 92.38 73 SER A O 1
ATOM 588 N N . VAL A 1 74 ? 10.906 -12.93 -4.918 1 91.5 74 VAL A N 1
ATOM 589 C CA . VAL A 1 74 ? 9.461 -12.828 -4.742 1 91.5 74 VAL A CA 1
ATOM 590 C C . VAL A 1 74 ? 9.133 -11.648 -3.828 1 91.5 74 VAL A C 1
ATOM 592 O O . VAL A 1 74 ? 9.734 -11.492 -2.76 1 91.5 74 VAL A O 1
ATOM 595 N N . GLY A 1 75 ? 8.172 -10.758 -4.242 1 84.88 75 GLY A N 1
ATOM 596 C CA . GLY A 1 75 ? 7.699 -9.656 -3.414 1 84.88 75 GLY A CA 1
ATOM 597 C C . GLY A 1 75 ? 8.461 -8.367 -3.645 1 84.88 75 GLY A C 1
ATOM 598 O O . GLY A 1 75 ? 8.203 -7.359 -2.984 1 84.88 75 GLY A O 1
ATOM 599 N N . LYS A 1 76 ? 9.422 -8.211 -4.453 1 69.31 76 LYS A N 1
ATOM 600 C CA . LYS A 1 76 ? 10.266 -7.027 -4.617 1 69.31 76 LYS A CA 1
ATOM 601 C C . LYS A 1 76 ? 9.625 -6.02 -5.566 1 69.31 76 LYS A C 1
ATOM 603 O O . LYS A 1 76 ? 9.57 -4.828 -5.27 1 69.31 76 LYS A O 1
ATOM 608 N N . GLU A 1 77 ? 9.195 -6.484 -6.684 1 69.12 77 GLU A N 1
ATOM 609 C CA . GLU A 1 77 ? 8.734 -5.516 -7.676 1 69.12 77 GLU A CA 1
ATOM 610 C C . GLU A 1 77 ? 7.316 -5.836 -8.141 1 69.12 77 GLU A C 1
ATOM 612 O O . GLU A 1 77 ? 6.945 -7.008 -8.266 1 69.12 77 GLU A O 1
ATOM 617 N N . ALA A 1 78 ? 6.641 -4.648 -8.234 1 70.94 78 ALA A N 1
ATOM 618 C CA . ALA A 1 78 ? 5.32 -4.793 -8.844 1 70.94 78 ALA A CA 1
ATOM 619 C C . ALA A 1 78 ? 5.426 -5 -10.352 1 70.94 78 ALA A C 1
ATOM 621 O O . ALA A 1 78 ? 6.227 -4.336 -11.016 1 70.94 78 ALA A O 1
ATOM 622 N N . THR A 1 79 ? 4.777 -6.062 -10.781 1 78.88 79 THR A N 1
ATOM 623 C CA . THR A 1 79 ? 4.738 -6.309 -12.219 1 78.88 79 THR A CA 1
ATOM 624 C C . THR A 1 79 ? 3.486 -5.699 -12.844 1 78.88 79 THR A C 1
ATOM 626 O O . THR A 1 79 ? 2.398 -5.781 -12.266 1 78.88 79 THR A O 1
ATOM 629 N N . LYS A 1 80 ? 3.648 -5.051 -14.031 1 83.69 80 LYS A N 1
ATOM 630 C CA . LYS A 1 80 ? 2.521 -4.477 -14.758 1 83.69 80 LYS A CA 1
ATOM 631 C C . LYS A 1 80 ? 1.642 -5.566 -15.359 1 83.69 80 LYS A C 1
ATOM 633 O O . LYS A 1 80 ? 2.127 -6.426 -16.094 1 83.69 80 LYS A O 1
ATOM 638 N N . PRO A 1 81 ? 0.419 -5.523 -15.078 1 89.44 81 PRO A N 1
ATOM 639 C CA . PRO A 1 81 ? -0.469 -6.551 -15.625 1 89.44 81 PRO A CA 1
ATOM 640 C C . PRO A 1 81 ? -0.659 -6.422 -17.141 1 89.44 81 PRO A C 1
ATOM 642 O O . PRO A 1 81 ? -0.5 -5.332 -17.688 1 89.44 81 PRO A O 1
ATOM 645 N N . GLN A 1 82 ? -0.897 -7.504 -17.844 1 85.5 82 GLN A N 1
ATOM 646 C CA . GLN A 1 82 ? -1.082 -7.562 -19.297 1 85.5 82 GLN A CA 1
ATOM 647 C C . GLN A 1 82 ? -2.555 -7.41 -19.672 1 85.5 82 GLN A C 1
ATOM 649 O O . GLN A 1 82 ? -2.93 -7.605 -20.828 1 85.5 82 GLN A O 1
ATOM 654 N N . GLY A 1 83 ? -3.408 -6.973 -18.828 1 89.38 83 GLY A N 1
ATOM 655 C CA . GLY A 1 83 ? -4.844 -6.824 -19.016 1 89.38 83 GLY A CA 1
ATOM 656 C C . GLY A 1 83 ? -5.594 -6.66 -17.703 1 89.38 83 GLY A C 1
ATOM 657 O O . GLY A 1 83 ? -5.066 -6.082 -16.75 1 89.38 83 GLY A O 1
ATOM 658 N N . ALA A 1 84 ? -6.84 -7.137 -17.797 1 93.44 84 ALA A N 1
ATOM 659 C CA . ALA A 1 84 ? -7.652 -7.043 -16.594 1 93.44 84 ALA A CA 1
ATOM 660 C C . ALA A 1 84 ? -7.059 -7.879 -15.461 1 93.44 84 ALA A C 1
ATOM 662 O O . ALA A 1 84 ? -6.652 -9.023 -15.68 1 93.44 84 ALA A O 1
ATOM 663 N N . THR A 1 85 ? -7.059 -7.34 -14.32 1 97.19 85 THR A N 1
ATOM 664 C CA . THR A 1 85 ? -6.383 -7.988 -13.203 1 97.19 85 THR A CA 1
ATOM 665 C C . THR A 1 85 ? -7.352 -8.875 -12.43 1 97.19 85 THR A C 1
ATOM 667 O O . THR A 1 85 ? -6.945 -9.602 -11.516 1 97.19 85 THR A O 1
ATOM 670 N N . PHE A 1 86 ? -8.586 -8.812 -12.75 1 98 86 PHE A N 1
ATOM 671 C CA . PHE A 1 86 ? -9.609 -9.625 -12.117 1 98 86 PHE A CA 1
ATOM 672 C C . PHE A 1 86 ? -10.781 -9.859 -13.062 1 98 86 PHE A C 1
ATOM 674 O O . PHE A 1 86 ? -10.883 -9.203 -14.102 1 98 86 PHE A O 1
ATOM 681 N N . ALA A 1 87 ? -11.562 -10.875 -12.727 1 97.69 87 ALA A N 1
ATOM 682 C CA . ALA A 1 87 ? -12.766 -11.18 -13.492 1 97.69 87 ALA A CA 1
ATOM 683 C C . ALA A 1 87 ? -13.984 -11.266 -12.578 1 97.69 87 ALA A C 1
ATOM 685 O O . ALA A 1 87 ? -13.906 -11.789 -11.469 1 97.69 87 ALA A O 1
ATOM 686 N N . LEU A 1 88 ? -15.031 -10.695 -13.062 1 97.06 88 LEU A N 1
ATOM 687 C CA . LEU A 1 88 ? -16.344 -10.836 -12.43 1 97.06 88 LEU A CA 1
ATOM 688 C C . LEU A 1 88 ? -17.234 -11.766 -13.242 1 97.06 88 LEU A C 1
ATOM 690 O O . LEU A 1 88 ? -17.438 -11.562 -14.438 1 97.06 88 LEU A O 1
ATOM 694 N N . HIS A 1 89 ? -17.672 -12.781 -12.547 1 97 89 HIS A N 1
ATOM 695 C CA . HIS A 1 89 ? -18.562 -13.734 -13.195 1 97 89 HIS A CA 1
ATOM 696 C C . HIS A 1 89 ? -20.016 -13.422 -12.867 1 97 89 HIS A C 1
ATOM 698 O O . HIS A 1 89 ? -20.391 -13.352 -11.695 1 97 89 HIS A O 1
ATOM 704 N N . GLN A 1 90 ? -20.797 -13.227 -13.898 1 94.81 90 GLN A N 1
ATOM 705 C CA . GLN A 1 90 ? -22.203 -12.938 -13.711 1 94.81 90 GLN A CA 1
ATOM 706 C C . GLN A 1 90 ? -23.016 -14.227 -13.523 1 94.81 90 GLN A C 1
ATOM 708 O O . GLN A 1 90 ? -22.906 -15.156 -14.32 1 94.81 90 GLN A O 1
ATOM 713 N N . ILE A 1 91 ? -23.672 -14.25 -12.438 1 91.12 91 ILE A N 1
ATOM 714 C CA . ILE A 1 91 ? -24.5 -15.43 -12.211 1 91.12 91 ILE A CA 1
ATOM 715 C C . ILE A 1 91 ? -25.969 -15.086 -12.469 1 91.12 91 ILE A C 1
ATOM 717 O O . ILE A 1 91 ? -26.312 -13.938 -12.742 1 91.12 91 ILE A O 1
ATOM 721 N N . ALA A 1 92 ? -26.797 -16.188 -12.375 1 83.56 92 ALA A N 1
ATOM 722 C CA . ALA A 1 92 ? -28.234 -15.992 -12.602 1 83.56 92 ALA A CA 1
ATOM 723 C C . ALA A 1 92 ? -28.812 -15.016 -11.594 1 83.56 92 ALA A C 1
ATOM 725 O O . ALA A 1 92 ? -28.516 -15.086 -10.398 1 83.56 92 ALA A O 1
ATOM 726 N N . GLY A 1 93 ? -29.562 -14.023 -11.977 1 85.75 93 GLY A N 1
ATOM 727 C CA . GLY A 1 93 ? -30.156 -12.992 -11.141 1 85.75 93 GLY A CA 1
ATOM 728 C C . GLY A 1 93 ? -29.406 -11.672 -11.203 1 85.75 93 GLY A C 1
ATOM 729 O O . GLY A 1 93 ? -29.812 -10.695 -10.562 1 85.75 93 GLY A O 1
ATOM 730 N N . GLY A 1 94 ? -28.234 -11.797 -11.984 1 83.69 94 GLY A N 1
ATOM 731 C CA . GLY A 1 94 ? -27.562 -10.547 -12.305 1 83.69 94 GLY A CA 1
ATOM 732 C C . GLY A 1 94 ? -26.5 -10.164 -11.289 1 83.69 94 GLY A C 1
ATOM 733 O O . GLY A 1 94 ? -25.922 -9.078 -11.383 1 83.69 94 GLY A O 1
ATOM 734 N N . HIS A 1 95 ? -26.188 -11.047 -10.359 1 90.62 95 HIS A N 1
ATOM 735 C CA . HIS A 1 95 ? -25.188 -10.75 -9.344 1 90.62 95 HIS A CA 1
ATOM 736 C C . HIS A 1 95 ? -23.781 -11.07 -9.844 1 90.62 95 HIS A C 1
ATOM 738 O O . HIS A 1 95 ? -23.547 -12.148 -10.398 1 90.62 95 HIS A O 1
ATOM 744 N N . ALA A 1 96 ? -22.859 -10.086 -9.758 1 94.94 96 ALA A N 1
ATOM 745 C CA . ALA A 1 96 ? -21.469 -10.273 -10.156 1 94.94 96 ALA A CA 1
ATOM 746 C C . ALA A 1 96 ? -20.656 -10.875 -9.016 1 94.94 96 ALA A C 1
ATOM 748 O O . ALA A 1 96 ? -20.719 -10.406 -7.879 1 94.94 96 ALA A O 1
ATOM 749 N N . THR A 1 97 ? -20 -11.969 -9.297 1 97.88 97 THR A N 1
ATOM 750 C CA . THR A 1 97 ? -19.188 -12.656 -8.305 1 97.88 97 THR A CA 1
ATOM 751 C C . THR A 1 97 ? -17.719 -12.586 -8.68 1 97.88 97 THR A C 1
ATOM 753 O O . THR A 1 97 ? -17.359 -12.602 -9.859 1 97.88 97 THR A O 1
ATOM 756 N N . TYR A 1 98 ? -16.891 -12.484 -7.719 1 98.56 98 TYR A N 1
ATOM 757 C CA . TYR A 1 98 ? -15.445 -12.398 -7.918 1 98.56 98 TYR A CA 1
ATOM 758 C C . TYR A 1 98 ? -14.844 -13.766 -8.195 1 98.56 98 TYR A C 1
ATOM 760 O O . TYR A 1 98 ? -14.977 -14.688 -7.387 1 98.56 98 TYR A O 1
ATOM 768 N N . ALA A 1 99 ? -14.172 -13.977 -9.297 1 98.81 99 ALA A N 1
ATOM 769 C CA . ALA A 1 99 ? -13.734 -15.289 -9.758 1 98.81 99 ALA A CA 1
ATOM 770 C C . ALA A 1 99 ? -12.32 -15.594 -9.281 1 98.81 99 ALA A C 1
ATOM 772 O O . ALA A 1 99 ? -11.539 -14.68 -9 1 98.81 99 ALA A O 1
ATOM 773 N N . CYS A 1 100 ? -12.039 -16.906 -9.211 1 98.88 100 CYS A N 1
ATOM 774 C CA . CYS A 1 100 ? -10.648 -17.312 -9.031 1 98.88 100 CYS A CA 1
ATOM 775 C C . CYS A 1 100 ? -9.789 -16.859 -10.203 1 98.88 100 CYS A C 1
ATOM 777 O O . CYS A 1 100 ? -10.312 -16.5 -11.258 1 98.88 100 CYS A O 1
ATOM 779 N N . GLY A 1 101 ? -8.453 -16.859 -9.961 1 98.75 101 GLY A N 1
ATOM 780 C CA . GLY A 1 101 ? -7.562 -16.312 -10.977 1 98.75 101 GLY A CA 1
ATOM 781 C C . GLY A 1 101 ? -7.488 -14.797 -10.953 1 98.75 101 GLY A C 1
ATOM 782 O O . GLY A 1 101 ? -6.961 -14.18 -11.883 1 98.75 101 GLY A O 1
ATOM 783 N N . SER A 1 102 ? -8.047 -14.164 -9.914 1 98.81 102 SER A N 1
ATOM 784 C CA . SER A 1 102 ? -8.18 -12.711 -9.828 1 98.81 102 SER A CA 1
ATOM 785 C C . SER A 1 102 ? -7.301 -12.141 -8.719 1 98.81 102 SER A C 1
ATOM 787 O O . SER A 1 102 ? -6.914 -12.859 -7.793 1 98.81 102 SER A O 1
ATOM 789 N N . SER A 1 103 ? -7.082 -10.883 -8.789 1 98.5 103 SER A N 1
ATOM 790 C CA . SER A 1 103 ? -6.16 -10.125 -7.949 1 98.5 103 SER A CA 1
ATOM 791 C C . SER A 1 103 ? -6.664 -10.039 -6.512 1 98.5 103 SER A C 1
ATOM 793 O O . SER A 1 103 ? -7.836 -9.734 -6.277 1 98.5 103 SER A O 1
ATOM 795 N N . ILE A 1 104 ? -5.754 -10.305 -5.582 1 98.62 104 ILE A N 1
ATOM 796 C CA . ILE A 1 104 ? -6.047 -10.117 -4.168 1 98.62 104 ILE A CA 1
ATOM 797 C C . ILE A 1 104 ? -4.789 -9.648 -3.438 1 98.62 104 ILE A C 1
ATOM 799 O O . ILE A 1 104 ? -3.68 -9.773 -3.961 1 98.62 104 ILE A O 1
ATOM 803 N N . SER A 1 105 ? -4.914 -9.156 -2.242 1 97.88 105 SER A N 1
ATOM 804 C CA . SER A 1 105 ? -3.83 -8.852 -1.314 1 97.88 105 SER A CA 1
ATOM 805 C C . SER A 1 105 ? -4.363 -8.602 0.093 1 97.88 105 SER A C 1
ATOM 807 O O . SER A 1 105 ? -5.562 -8.375 0.278 1 97.88 105 SER A O 1
ATOM 809 N N . PRO A 1 106 ? -3.48 -8.711 1.077 1 97.25 106 PRO A N 1
ATOM 810 C CA . PRO A 1 106 ? -3.893 -8.125 2.354 1 97.25 106 PRO A CA 1
ATOM 811 C C . PRO A 1 106 ? -4.281 -6.656 2.23 1 97.25 106 PRO A C 1
ATOM 813 O O . PRO A 1 106 ? -3.67 -5.914 1.456 1 97.25 106 PRO A O 1
ATOM 816 N N . GLY A 1 107 ? -5.246 -6.305 2.963 1 96.94 107 GLY A N 1
ATOM 817 C CA . GLY A 1 107 ? -5.793 -4.961 2.852 1 96.94 107 GLY A CA 1
ATOM 818 C C . GLY A 1 107 ? -4.824 -3.885 3.297 1 96.94 107 GLY A C 1
ATOM 819 O O . GLY A 1 107 ? -5.031 -2.701 3.016 1 96.94 107 GLY A O 1
ATOM 820 N N . ASN A 1 108 ? -3.789 -4.191 3.957 1 94.5 108 ASN A N 1
ATOM 821 C CA . ASN A 1 108 ? -2.877 -3.197 4.52 1 94.5 108 ASN A CA 1
ATOM 822 C C . ASN A 1 108 ? -1.532 -3.201 3.799 1 94.5 108 ASN A C 1
ATOM 824 O O . ASN A 1 108 ? -0.546 -2.672 4.312 1 94.5 108 ASN A O 1
ATOM 828 N N . ASP A 1 109 ? -1.479 -3.805 2.643 1 93.88 109 ASP A N 1
ATOM 829 C CA . ASP A 1 109 ? -0.224 -3.893 1.904 1 93.88 109 ASP A CA 1
ATOM 830 C C . ASP A 1 109 ? -0.441 -3.611 0.419 1 93.88 109 ASP A C 1
ATOM 832 O O . ASP A 1 109 ? -1.347 -4.176 -0.199 1 93.88 109 ASP A O 1
ATOM 836 N N . ALA A 1 110 ? 0.408 -2.762 -0.104 1 92.25 110 ALA A N 1
ATOM 837 C CA . ALA A 1 110 ? 0.321 -2.449 -1.528 1 92.25 110 ALA A CA 1
ATOM 838 C C . ALA A 1 110 ? 0.957 -3.551 -2.371 1 92.25 110 ALA A C 1
ATOM 840 O O . ALA A 1 110 ? 2.053 -3.375 -2.908 1 92.25 110 ALA A O 1
ATOM 841 N N . SER A 1 111 ? 0.32 -4.645 -2.463 1 93.81 111 SER A N 1
ATOM 842 C CA . SER A 1 111 ? 0.738 -5.789 -3.266 1 93.81 111 SER A CA 1
ATOM 843 C C . SER A 1 111 ? -0.43 -6.363 -4.059 1 93.81 111 SER A C 1
ATOM 845 O O . SER A 1 111 ? -1.542 -5.832 -4.012 1 93.81 111 SER A O 1
ATOM 847 N N . ALA A 1 112 ? -0.083 -7.348 -4.859 1 96.12 112 ALA A N 1
ATOM 848 C CA . ALA A 1 112 ? -1.109 -8.055 -5.625 1 96.12 112 ALA A CA 1
ATOM 849 C C . ALA A 1 112 ? -0.641 -9.453 -6.012 1 96.12 112 ALA A C 1
ATOM 851 O O . ALA A 1 112 ? 0.47 -9.625 -6.516 1 96.12 112 ALA A O 1
ATOM 852 N N . GLY A 1 113 ? -1.447 -10.398 -5.695 1 97.88 113 GLY A N 1
ATOM 853 C CA . GLY A 1 113 ? -1.323 -11.781 -6.141 1 97.88 113 GLY A CA 1
ATOM 854 C C . GLY A 1 113 ? -2.633 -12.367 -6.633 1 97.88 113 GLY A C 1
ATOM 855 O O . GLY A 1 113 ? -3.553 -11.633 -6.992 1 97.88 113 GLY A O 1
ATOM 856 N N . THR A 1 114 ? -2.699 -13.688 -6.75 1 98.75 114 THR A N 1
ATOM 857 C CA . THR A 1 114 ? -3.848 -14.328 -7.379 1 98.75 114 THR A CA 1
ATOM 858 C C . THR A 1 114 ? -4.559 -15.25 -6.391 1 98.75 114 THR A C 1
ATOM 860 O O . THR A 1 114 ? -3.914 -15.984 -5.645 1 98.75 114 THR A O 1
ATOM 863 N N . MET A 1 115 ? -5.859 -15.109 -6.289 1 98.94 115 MET A N 1
ATOM 864 C CA . MET A 1 115 ? -6.645 -16.156 -5.645 1 98.94 115 MET A CA 1
ATOM 865 C C . MET A 1 115 ? -6.723 -17.406 -6.527 1 98.94 115 MET A C 1
ATOM 867 O O . MET A 1 115 ? -7.34 -17.375 -7.594 1 98.94 115 MET A O 1
ATOM 871 N N . GLY A 1 116 ? -6.223 -18.453 -6.059 1 98.94 116 GLY A N 1
ATOM 872 C CA . GLY A 1 116 ? -6.059 -19.625 -6.902 1 98.94 116 GLY A CA 1
ATOM 873 C C . GLY A 1 116 ? -7.309 -20.484 -6.984 1 98.94 116 GLY A C 1
ATOM 874 O O . GLY A 1 116 ? -7.672 -20.953 -8.062 1 98.94 116 GLY A O 1
ATOM 875 N N . ALA A 1 117 ? -7.938 -20.672 -5.883 1 98.94 117 ALA A N 1
ATOM 876 C CA . ALA A 1 117 ? -9.094 -21.562 -5.836 1 98.94 117 ALA A CA 1
ATOM 877 C C . ALA A 1 117 ? -9.891 -21.359 -4.555 1 98.94 117 ALA A C 1
ATOM 879 O O . ALA A 1 117 ? -9.414 -20.734 -3.611 1 98.94 117 ALA A O 1
ATOM 880 N N . LEU A 1 118 ? -11.117 -21.844 -4.598 1 98.94 118 LEU A N 1
ATOM 881 C CA . LEU A 1 118 ? -11.914 -21.984 -3.387 1 98.94 118 LEU A CA 1
ATOM 882 C C . LEU A 1 118 ? -11.758 -23.375 -2.783 1 98.94 118 LEU A C 1
ATOM 884 O O . LEU A 1 118 ? -11.711 -24.375 -3.512 1 98.94 118 LEU A O 1
ATOM 888 N N . VAL A 1 119 ? -11.672 -23.438 -1.478 1 98.94 119 VAL A N 1
ATOM 889 C CA . VAL A 1 119 ? -11.547 -24.719 -0.789 1 98.94 119 VAL A CA 1
ATOM 890 C C . VAL A 1 119 ? -12.453 -24.734 0.441 1 98.94 119 VAL A C 1
ATOM 892 O O . VAL A 1 119 ? -12.883 -23.672 0.921 1 98.94 119 VAL A O 1
ATOM 895 N N . ARG A 1 120 ? -12.719 -25.844 0.869 1 98.69 120 ARG A N 1
ATOM 896 C CA . ARG A 1 120 ? -13.438 -26.047 2.127 1 98.69 120 ARG A CA 1
ATOM 897 C C . ARG A 1 120 ? -12.547 -26.734 3.158 1 98.69 120 ARG A C 1
ATOM 899 O O . ARG A 1 120 ? -11.812 -27.656 2.83 1 98.69 120 ARG A O 1
ATOM 906 N N . LEU A 1 121 ? -12.586 -26.25 4.34 1 98.25 121 LEU A N 1
ATOM 907 C CA . LEU A 1 121 ? -11.875 -26.859 5.453 1 98.25 121 LEU A CA 1
ATOM 908 C C . LEU A 1 121 ? -12.828 -27.672 6.324 1 98.25 121 LEU A C 1
ATOM 910 O O . LEU A 1 121 ? -14.039 -27.688 6.09 1 98.25 121 LEU A O 1
ATOM 914 N N . PRO A 1 122 ? -12.297 -28.391 7.383 1 97.69 122 PRO A N 1
ATOM 915 C CA . PRO A 1 122 ? -13.141 -29.281 8.188 1 97.69 122 PRO A CA 1
ATOM 916 C C . PRO A 1 122 ? -14.234 -28.516 8.938 1 97.69 122 PRO A C 1
ATOM 918 O O . PRO A 1 122 ? -15.273 -29.094 9.281 1 97.69 122 PRO A O 1
ATOM 921 N N . ASP A 1 123 ? -14.062 -27.234 9.109 1 97.44 123 ASP A N 1
ATOM 922 C CA . ASP A 1 123 ? -15.07 -26.453 9.812 1 97.44 123 ASP A CA 1
ATOM 923 C C . ASP A 1 123 ? -16.266 -26.172 8.914 1 97.44 123 ASP A C 1
ATOM 925 O O . ASP A 1 123 ? -17.25 -25.578 9.352 1 97.44 123 ASP A O 1
ATOM 929 N N . GLY A 1 124 ? -16.172 -26.516 7.648 1 97.56 124 GLY A N 1
ATOM 930 C CA . GLY A 1 124 ? -17.297 -26.406 6.723 1 97.56 124 GLY A CA 1
ATOM 931 C C . GLY A 1 124 ? -17.359 -25.078 6.016 1 97.56 124 GLY A C 1
ATOM 932 O O . GLY A 1 124 ? -18.141 -24.891 5.086 1 97.56 124 GLY A O 1
ATOM 933 N N . LEU A 1 125 ? -16.516 -24.188 6.383 1 98.12 125 LEU A N 1
ATOM 934 C CA . LEU A 1 125 ? -16.547 -22.844 5.812 1 98.12 125 LEU A CA 1
ATOM 935 C C . LEU A 1 125 ? -15.75 -22.781 4.516 1 98.12 125 LEU A C 1
ATOM 937 O O . LEU A 1 125 ? -14.953 -23.672 4.23 1 98.12 125 LEU A O 1
ATOM 941 N N . LEU A 1 126 ? -16.078 -21.781 3.693 1 98.81 126 LEU A N 1
ATOM 942 C CA . LEU A 1 126 ? -15.438 -21.578 2.402 1 98.81 126 LEU A CA 1
ATOM 943 C C . LEU A 1 126 ? -14.211 -20.688 2.545 1 98.81 126 LEU A C 1
ATOM 945 O O . LEU A 1 126 ? -14.273 -19.656 3.221 1 98.81 126 LEU A O 1
ATOM 949 N N . TYR A 1 127 ? -13.133 -21.109 1.936 1 98.94 127 TYR A N 1
ATOM 950 C CA . TYR A 1 127 ? -11.883 -20.359 1.985 1 98.94 127 TYR A CA 1
ATOM 951 C C . TYR A 1 127 ? -11.336 -20.125 0.584 1 98.94 127 TYR A C 1
ATOM 953 O O . TYR A 1 127 ? -11.617 -20.891 -0.339 1 98.94 127 TYR A O 1
ATOM 961 N N . GLY A 1 128 ? -10.617 -19.047 0.428 1 98.94 128 GLY A N 1
ATOM 962 C CA . GLY A 1 128 ? -9.758 -18.875 -0.733 1 98.94 128 GLY A CA 1
ATOM 963 C C . GLY A 1 128 ? -8.359 -19.422 -0.532 1 98.94 128 GLY A C 1
ATOM 964 O O . GLY A 1 128 ? -7.781 -19.297 0.548 1 98.94 128 GLY A O 1
ATOM 965 N N . LEU A 1 129 ? -7.867 -20.047 -1.543 1 98.94 129 LEU A N 1
ATOM 966 C CA . LEU A 1 129 ? -6.531 -20.625 -1.53 1 98.94 129 LEU A CA 1
ATOM 967 C C . LEU A 1 129 ? -5.566 -19.797 -2.371 1 98.94 129 LEU A C 1
ATOM 969 O O . LEU A 1 129 ? -5.895 -19.406 -3.492 1 98.94 129 LEU A O 1
ATOM 973 N N . THR A 1 130 ? -4.441 -19.469 -1.86 1 98.88 130 THR A N 1
ATOM 974 C CA . THR A 1 130 ? -3.369 -18.766 -2.553 1 98.88 130 THR A CA 1
ATOM 975 C C . THR A 1 130 ? -2.018 -19.062 -1.907 1 98.88 130 THR A C 1
ATOM 977 O O . THR A 1 130 ? -1.876 -20.047 -1.18 1 98.88 130 THR A O 1
ATOM 980 N N . ASN A 1 131 ? -0.987 -18.328 -2.314 1 98.56 131 ASN A N 1
ATOM 981 C CA . ASN A 1 131 ? 0.325 -18.5 -1.699 1 98.56 131 ASN A CA 1
ATOM 982 C C . ASN A 1 131 ? 0.407 -17.781 -0.35 1 98.56 131 ASN A C 1
ATOM 984 O O . ASN A 1 131 ? -0.265 -16.781 -0.133 1 98.56 131 ASN A O 1
ATOM 988 N N . ASN A 1 132 ? 1.225 -18.391 0.524 1 97.81 132 ASN A N 1
ATOM 989 C CA . ASN A 1 132 ? 1.546 -17.703 1.774 1 97.81 132 ASN A CA 1
ATOM 990 C C . ASN A 1 132 ? 2.035 -16.281 1.528 1 97.81 132 ASN A C 1
ATOM 992 O O . ASN A 1 132 ? 1.521 -15.328 2.125 1 97.81 132 ASN A O 1
ATOM 996 N N . HIS A 1 133 ? 2.959 -16.078 0.622 1 96.38 133 HIS A N 1
ATOM 997 C CA . HIS A 1 133 ? 3.566 -14.773 0.43 1 96.38 133 HIS A CA 1
ATOM 998 C C . HIS A 1 133 ? 2.592 -13.805 -0.235 1 96.38 133 HIS A C 1
ATOM 1000 O O . HIS A 1 133 ? 2.869 -12.609 -0.336 1 96.38 133 HIS A O 1
ATOM 1006 N N . VAL A 1 134 ? 1.455 -14.312 -0.696 1 97.31 134 VAL A N 1
ATOM 1007 C CA . VAL A 1 134 ? 0.451 -13.445 -1.307 1 97.31 134 VAL A CA 1
ATOM 1008 C C . VAL A 1 134 ? -0.49 -12.906 -0.232 1 97.31 134 VAL A C 1
ATOM 1010 O O . VAL A 1 134 ? -0.604 -11.695 -0.049 1 97.31 134 VAL A O 1
ATOM 1013 N N . SER A 1 135 ? -1.16 -13.812 0.561 1 97.12 135 SER A N 1
ATOM 1014 C CA . SER A 1 135 ? -2.189 -13.352 1.488 1 97.12 135 SER A CA 1
ATOM 1015 C C . SER A 1 135 ? -1.651 -13.258 2.912 1 97.12 135 SER A C 1
ATOM 1017 O O . SER A 1 135 ? -2.283 -12.664 3.785 1 97.12 135 SER A O 1
ATOM 1019 N N . ALA A 1 136 ? -0.495 -13.852 3.174 1 95.75 136 ALA A N 1
ATOM 1020 C CA . ALA A 1 136 ? 0.055 -13.828 4.527 1 95.75 136 ALA A CA 1
ATOM 1021 C C . ALA A 1 136 ? 1.412 -13.133 4.555 1 95.75 136 ALA A C 1
ATOM 1023 O O . ALA A 1 136 ? 2.043 -13.031 5.609 1 95.75 136 ALA A O 1
ATOM 1024 N N . LEU A 1 137 ? 1.882 -12.727 3.488 1 93.44 137 LEU A N 1
ATOM 1025 C CA . LEU A 1 137 ? 3.148 -12.008 3.365 1 93.44 137 LEU A CA 1
ATOM 1026 C C . LEU A 1 137 ? 4.246 -12.711 4.16 1 93.44 137 LEU A C 1
ATOM 1028 O O . LEU A 1 137 ? 4.891 -12.094 5.012 1 93.44 137 LEU A O 1
ATOM 1032 N N . CYS A 1 138 ? 4.43 -13.969 3.746 1 91.75 138 CYS A N 1
ATOM 1033 C CA . CYS A 1 138 ? 5.43 -14.82 4.379 1 91.75 138 CYS A CA 1
ATOM 1034 C C . CYS A 1 138 ? 5.18 -14.938 5.875 1 91.75 138 CYS A C 1
ATOM 1036 O O . CYS A 1 138 ? 6.098 -14.766 6.68 1 91.75 138 CYS A O 1
ATOM 1038 N N . SER A 1 139 ? 3.973 -15.047 6.227 1 91.5 139 SER A N 1
ATOM 1039 C CA . SER A 1 139 ? 3.479 -15.383 7.555 1 91.5 139 SER A CA 1
ATOM 1040 C C . SER A 1 139 ? 3.562 -14.188 8.5 1 91.5 139 SER A C 1
ATOM 1042 O O . SER A 1 139 ? 3.652 -14.352 9.711 1 91.5 139 SER A O 1
ATOM 1044 N N . HIS A 1 140 ? 3.549 -13.023 7.965 1 92.12 140 HIS A N 1
ATOM 1045 C CA . HIS A 1 140 ? 3.646 -11.836 8.805 1 92.12 140 HIS A CA 1
ATOM 1046 C C . HIS A 1 140 ? 2.287 -11.164 8.977 1 92.12 140 HIS A C 1
ATOM 1048 O O . HIS A 1 140 ? 2.135 -10.258 9.797 1 92.12 140 HIS A O 1
ATOM 1054 N N . VAL A 1 141 ? 1.338 -11.562 8.195 1 93.5 141 VAL A N 1
ATOM 1055 C CA . VAL A 1 141 ? -0.003 -10.992 8.281 1 93.5 141 VAL A CA 1
ATOM 1056 C C . VAL A 1 141 ? -0.766 -11.641 9.438 1 93.5 141 VAL A C 1
ATOM 1058 O O . VAL A 1 141 ? -0.833 -12.875 9.531 1 93.5 141 VAL A O 1
ATOM 1061 N N . ALA A 1 142 ? -1.37 -10.875 10.273 1 94.19 142 ALA A N 1
ATOM 1062 C CA . ALA A 1 142 ? -2.123 -11.391 11.414 1 94.19 142 ALA A CA 1
ATOM 1063 C C . ALA A 1 142 ? -3.422 -12.055 10.961 1 94.19 142 ALA A C 1
ATOM 1065 O O . ALA A 1 142 ? -4.07 -11.586 10.023 1 94.19 142 ALA A O 1
ATOM 1066 N N . PRO A 1 143 ? -3.771 -13.125 11.688 1 95.81 143 PRO A N 1
ATOM 1067 C CA . PRO A 1 143 ? -5.09 -13.695 11.398 1 95.81 143 PRO A CA 1
ATOM 1068 C C . PRO A 1 143 ? -6.211 -12.664 11.492 1 95.81 143 PRO A C 1
ATOM 1070 O O . PRO A 1 143 ? -6.137 -11.742 12.305 1 95.81 143 PRO A O 1
ATOM 1073 N N . ASN A 1 144 ? -7.195 -12.82 10.625 1 96.88 144 ASN A N 1
ATOM 1074 C CA . ASN A 1 144 ? -8.398 -11.992 10.57 1 96.88 144 ASN A CA 1
ATOM 1075 C C . ASN A 1 144 ? -8.117 -10.641 9.914 1 96.88 144 ASN A C 1
ATOM 1077 O O . ASN A 1 144 ? -8.977 -9.766 9.898 1 96.88 144 ASN A O 1
ATOM 1081 N N . THR A 1 145 ? -6.938 -10.438 9.375 1 97.12 145 THR A N 1
ATOM 1082 C CA . THR A 1 145 ? -6.691 -9.281 8.516 1 97.12 145 THR A CA 1
ATOM 1083 C C . THR A 1 145 ? -7.527 -9.367 7.242 1 97.12 145 THR A C 1
ATOM 1085 O O . THR A 1 145 ? -7.586 -10.422 6.598 1 97.12 145 THR A O 1
ATOM 1088 N N . PRO A 1 146 ? -8.18 -8.289 6.875 1 98.31 146 PRO A N 1
ATOM 1089 C CA . PRO A 1 146 ? -8.977 -8.289 5.648 1 98.31 146 PRO A CA 1
ATOM 1090 C C . PRO A 1 146 ? -8.141 -8.578 4.402 1 98.31 146 PRO A C 1
ATOM 1092 O O . PRO A 1 146 ? -7.023 -8.078 4.273 1 98.31 146 PRO A O 1
ATOM 1095 N N . ILE A 1 147 ? -8.609 -9.438 3.564 1 98.69 147 ILE A N 1
ATOM 1096 C CA . ILE A 1 147 ? -8.086 -9.656 2.223 1 98.69 147 ILE A CA 1
ATOM 1097 C C . ILE A 1 147 ? -8.93 -8.898 1.205 1 98.69 147 ILE A C 1
ATOM 1099 O O . ILE A 1 147 ? -10.141 -9.094 1.126 1 98.69 147 ILE A O 1
ATOM 1103 N N . LEU A 1 148 ? -8.281 -8.102 0.439 1 98.31 148 LEU A N 1
ATOM 1104 C CA . LEU A 1 148 ? -9 -7.207 -0.46 1 98.31 148 LEU A CA 1
ATOM 1105 C C . LEU A 1 148 ? -9.047 -7.777 -1.873 1 98.31 148 LEU A C 1
ATOM 1107 O O . LEU A 1 148 ? -8.109 -8.445 -2.307 1 98.31 148 LEU A O 1
ATOM 1111 N N . ALA A 1 149 ? -10.141 -7.445 -2.553 1 98.44 149 ALA A N 1
ATOM 1112 C CA . ALA A 1 149 ? -10.367 -7.711 -3.971 1 98.44 149 ALA A CA 1
ATOM 1113 C C . ALA A 1 149 ? -10.883 -6.461 -4.688 1 98.44 149 ALA A C 1
ATOM 1115 O O . ALA A 1 149 ? -11.891 -5.875 -4.281 1 98.44 149 ALA A O 1
ATOM 1116 N N . PRO A 1 150 ? -10.242 -6.016 -5.746 1 97.75 150 PRO A N 1
ATOM 1117 C CA . PRO A 1 150 ? -8.922 -6.512 -6.145 1 97.75 150 PRO A CA 1
ATOM 1118 C C . PRO A 1 150 ? -7.832 -6.18 -5.133 1 97.75 150 PRO A C 1
ATOM 1120 O O . PRO A 1 150 ? -8.102 -5.527 -4.121 1 97.75 150 PRO A O 1
ATOM 1123 N N . GLY A 1 151 ? -6.656 -6.777 -5.344 1 97.56 151 GLY A N 1
ATOM 1124 C CA . GLY A 1 151 ? -5.539 -6.398 -4.496 1 97.56 151 GLY A CA 1
ATOM 1125 C C . GLY A 1 151 ? -5.25 -4.906 -4.52 1 97.56 151 GLY A C 1
ATOM 1126 O O . GLY A 1 151 ? -5.582 -4.223 -5.488 1 97.56 151 GLY A O 1
ATOM 1127 N N . VAL A 1 152 ? -4.586 -4.465 -3.537 1 96.25 152 VAL A N 1
ATOM 1128 C CA . VAL A 1 152 ? -4.379 -3.039 -3.301 1 96.25 152 VAL A CA 1
ATOM 1129 C C . VAL A 1 152 ? -3.699 -2.406 -4.512 1 96.25 152 VAL A C 1
ATOM 1131 O O . VAL A 1 152 ? -4.098 -1.327 -4.961 1 96.25 152 VAL A O 1
ATOM 1134 N N . LEU A 1 153 ? -2.73 -3.055 -5.09 1 94.69 153 LEU A N 1
ATOM 1135 C CA . LEU A 1 153 ? -1.992 -2.518 -6.227 1 94.69 153 LEU A CA 1
ATOM 1136 C C . LEU A 1 153 ? -2.9 -2.365 -7.445 1 94.69 153 LEU A C 1
ATOM 1138 O O . LEU A 1 153 ? -2.555 -1.666 -8.398 1 94.69 153 LEU A O 1
ATOM 1142 N N . ASP A 1 154 ? -3.994 -3.049 -7.422 1 96.06 154 ASP A N 1
ATOM 1143 C CA . ASP A 1 154 ? -4.84 -3.074 -8.609 1 96.06 154 ASP A CA 1
ATOM 1144 C C . ASP A 1 154 ? -6.09 -2.217 -8.414 1 96.06 154 ASP A C 1
ATOM 1146 O O . ASP A 1 154 ? -6.98 -2.201 -9.266 1 96.06 154 ASP A O 1
ATOM 1150 N N . VAL A 1 155 ? -6.199 -1.586 -7.27 1 95.5 155 VAL A N 1
ATOM 1151 C CA . VAL A 1 155 ? -7.25 -0.593 -7.066 1 95.5 155 VAL A CA 1
ATOM 1152 C C . VAL A 1 155 ? -7.012 0.605 -7.984 1 95.5 155 VAL A C 1
ATOM 1154 O O . VAL A 1 155 ? -5.891 1.104 -8.086 1 95.5 155 VAL A O 1
ATOM 1157 N N . GLY A 1 156 ? -7.973 1.027 -8.742 1 92.38 156 GLY A N 1
ATOM 1158 C CA . GLY A 1 156 ? -7.824 2.129 -9.68 1 92.38 15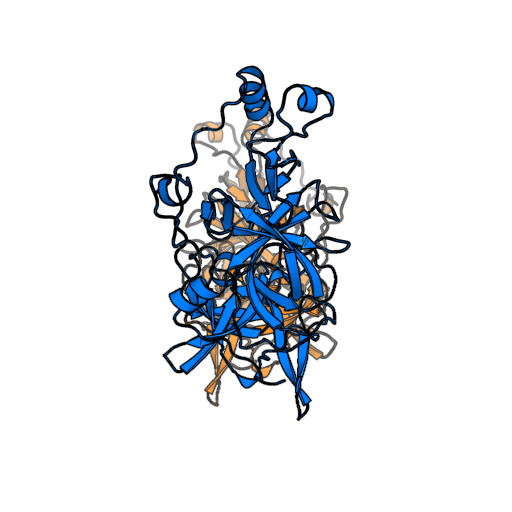6 GLY A CA 1
ATOM 1159 C C . GLY A 1 156 ? -9.141 2.807 -10.016 1 92.38 156 GLY A C 1
ATOM 1160 O O . GLY A 1 156 ? -10.195 2.385 -9.547 1 92.38 156 GLY A O 1
ATOM 1161 N N . PRO A 1 157 ? -8.992 3.834 -10.766 1 92.19 157 PRO A N 1
ATOM 1162 C CA . PRO A 1 157 ? -10.203 4.574 -11.141 1 92.19 157 PRO A CA 1
ATOM 1163 C C . PRO A 1 157 ? -11.102 3.785 -12.086 1 92.19 157 PRO A C 1
ATOM 1165 O O . PRO A 1 157 ? -10.617 2.977 -12.883 1 92.19 157 PRO A O 1
ATOM 1168 N N . ASN A 1 158 ? -12.359 4.059 -11.961 1 86.06 158 ASN A N 1
ATOM 1169 C CA . ASN A 1 158 ? -13.375 3.566 -12.891 1 86.06 158 ASN A CA 1
ATOM 1170 C C . ASN A 1 158 ? -13.406 2.041 -12.938 1 86.06 158 ASN A C 1
ATOM 1172 O O . ASN A 1 158 ? -13.594 1.45 -14 1 86.06 158 ASN A O 1
ATOM 1176 N N . ALA A 1 159 ? -13.008 1.379 -11.984 1 87.38 159 ALA A N 1
ATOM 1177 C CA . ALA A 1 159 ? -13.117 -0.062 -11.773 1 87.38 159 ALA A CA 1
ATOM 1178 C C . ALA A 1 159 ? -13.992 -0.374 -10.562 1 87.38 159 ALA A C 1
ATOM 1180 O O . ALA A 1 159 ? -14.602 0.527 -9.977 1 87.38 159 ALA A O 1
ATOM 1181 N N . ILE A 1 160 ? -14.117 -1.604 -10.289 1 91.38 160 ILE A N 1
ATOM 1182 C CA . ILE A 1 160 ? -14.906 -1.948 -9.109 1 91.38 160 ILE A CA 1
ATOM 1183 C C . ILE A 1 160 ? -14.227 -1.402 -7.859 1 91.38 160 ILE A C 1
ATOM 1185 O O . ILE A 1 160 ? -12.992 -1.386 -7.77 1 91.38 160 ILE A O 1
ATOM 1189 N N . ALA A 1 161 ? -15.039 -0.887 -6.957 1 94.12 161 ALA A N 1
ATOM 1190 C CA . ALA A 1 161 ? -14.5 -0.475 -5.664 1 94.12 161 ALA A CA 1
ATOM 1191 C C . ALA A 1 161 ? -13.945 -1.672 -4.895 1 94.12 161 ALA A C 1
ATOM 1193 O O . ALA A 1 161 ? -14.562 -2.744 -4.879 1 94.12 161 ALA A O 1
ATOM 1194 N N . PRO A 1 162 ? -12.766 -1.506 -4.352 1 96.31 162 PRO A N 1
ATOM 1195 C CA . PRO A 1 162 ? -12.25 -2.625 -3.562 1 96.31 162 PRO A CA 1
ATOM 1196 C C . PRO A 1 162 ? -13.156 -2.996 -2.396 1 96.31 162 PRO A C 1
ATOM 1198 O O . PRO A 1 162 ? -13.852 -2.133 -1.846 1 96.31 162 PRO A O 1
ATOM 1201 N N . PHE A 1 163 ? -13.172 -4.242 -2.07 1 96.5 163 PHE A N 1
ATOM 1202 C CA . PHE A 1 163 ? -13.977 -4.738 -0.962 1 96.5 163 PHE A CA 1
ATOM 1203 C C . PHE A 1 163 ? -13.273 -5.887 -0.252 1 96.5 163 PHE A C 1
ATOM 1205 O O . PHE A 1 163 ? -12.305 -6.445 -0.773 1 96.5 163 PHE A O 1
ATOM 1212 N N . THR A 1 164 ? -13.695 -6.141 0.947 1 98 164 THR A N 1
ATOM 1213 C CA . THR A 1 164 ? -13.141 -7.258 1.706 1 98 164 THR A CA 1
ATOM 1214 C C . THR A 1 164 ? -13.719 -8.586 1.221 1 98 164 THR A C 1
ATOM 1216 O O . THR A 1 164 ? -14.891 -8.891 1.479 1 98 164 THR A O 1
ATOM 1219 N N . LEU A 1 165 ? -12.906 -9.32 0.548 1 98.5 165 LEU A N 1
ATOM 1220 C CA . LEU A 1 165 ? -13.312 -10.625 0.032 1 98.5 165 LEU A CA 1
ATOM 1221 C C . LEU A 1 165 ? -13.383 -11.648 1.154 1 98.5 165 LEU A C 1
ATOM 1223 O O . LEU A 1 165 ? -14.203 -12.57 1.113 1 98.5 165 LEU A O 1
ATOM 1227 N N . GLY A 1 166 ? -12.484 -11.477 2.068 1 98.56 166 GLY A N 1
ATOM 1228 C CA . GLY A 1 166 ? -12.383 -12.375 3.203 1 98.56 166 GLY A CA 1
ATOM 1229 C C . GLY A 1 166 ? -11.352 -11.938 4.227 1 98.56 166 GLY A C 1
ATOM 1230 O O . GLY A 1 166 ? -10.906 -10.789 4.207 1 98.56 166 GLY A O 1
ATOM 1231 N N . PHE A 1 167 ? -11.008 -12.906 5.133 1 98.5 167 PHE A N 1
ATOM 1232 C CA . PHE A 1 167 ? -10.086 -12.625 6.227 1 98.5 167 PHE A CA 1
ATOM 1233 C C . PHE A 1 167 ? -9 -13.695 6.316 1 98.5 167 PHE A C 1
ATOM 1235 O O . PHE A 1 167 ? -9.305 -14.891 6.293 1 98.5 167 PHE A O 1
ATOM 1242 N N . HIS A 1 168 ? -7.773 -13.203 6.43 1 98.25 168 HIS A N 1
ATOM 1243 C CA . HIS A 1 168 ? -6.68 -14.156 6.555 1 98.25 168 HIS A CA 1
ATOM 1244 C C . HIS A 1 168 ? -6.945 -15.156 7.68 1 98.25 168 HIS A C 1
ATOM 1246 O O . HIS A 1 168 ? -7.383 -14.773 8.766 1 98.25 168 HIS A O 1
ATOM 1252 N N . SER A 1 169 ? -6.664 -16.406 7.422 1 97.94 169 SER A N 1
ATOM 1253 C CA . SER A 1 169 ? -6.945 -17.438 8.414 1 97.94 169 SER A CA 1
ATOM 1254 C C . SER A 1 169 ? -5.672 -18.156 8.836 1 97.94 169 SER A C 1
ATOM 1256 O O . SER A 1 169 ? -5.234 -18.047 9.984 1 97.94 169 SER A O 1
ATOM 1258 N N . ARG A 1 170 ? -5.082 -18.844 7.801 1 96 170 ARG A N 1
ATOM 1259 C CA . ARG A 1 170 ? -3.922 -19.672 8.109 1 96 170 ARG A CA 1
ATOM 1260 C C . ARG A 1 170 ? -2.936 -19.672 6.945 1 96 170 ARG A C 1
ATOM 1262 O O . ARG A 1 170 ? -3.332 -19.547 5.785 1 96 170 ARG A O 1
ATOM 1269 N N . ALA A 1 171 ? -1.668 -19.781 7.336 1 96.81 171 ALA A N 1
ATOM 1270 C CA . ALA A 1 171 ? -0.599 -19.969 6.359 1 96.81 171 ALA A CA 1
ATOM 1271 C C . ALA A 1 171 ? 0.275 -21.156 6.719 1 96.81 171 ALA A C 1
ATOM 1273 O O . ALA A 1 171 ? 0.533 -21.422 7.898 1 96.81 171 ALA A O 1
ATOM 1274 N N . LEU A 1 172 ? 0.642 -21.906 5.77 1 95.69 172 LEU A N 1
ATOM 1275 C CA . LEU A 1 172 ? 1.578 -23 6.004 1 95.69 172 LEU A CA 1
ATOM 1276 C C . LEU A 1 172 ? 2.971 -22.469 6.316 1 95.69 172 LEU A C 1
ATOM 1278 O O . LEU A 1 172 ? 3.33 -21.359 5.887 1 95.69 172 LEU A O 1
ATOM 1282 N N . GLU A 1 173 ? 3.654 -23.219 7.012 1 87.25 173 GLU A N 1
ATOM 1283 C CA . GLU A 1 173 ? 4.961 -22.797 7.508 1 87.25 173 GLU A CA 1
ATOM 1284 C C . GLU A 1 173 ? 5.922 -22.516 6.355 1 87.25 173 GLU A C 1
ATOM 1286 O O . GLU A 1 173 ? 5.91 -23.219 5.344 1 87.25 173 GLU A O 1
ATOM 1291 N N . MET A 1 174 ? 6.633 -21.484 6.488 1 88.06 174 MET A N 1
ATOM 1292 C CA . MET A 1 174 ? 7.75 -21.125 5.621 1 88.06 174 MET A CA 1
ATOM 1293 C C . MET A 1 174 ? 9.016 -20.875 6.438 1 88.06 174 MET A C 1
ATOM 1295 O O . MET A 1 174 ? 9.227 -19.781 6.945 1 88.06 174 MET A O 1
ATOM 1299 N N . ARG A 1 175 ? 9.797 -21.859 6.574 1 85.56 175 ARG A N 1
ATOM 1300 C CA . ARG A 1 175 ? 11.008 -21.781 7.379 1 85.56 175 ARG A CA 1
ATOM 1301 C C . ARG A 1 175 ? 12.164 -21.172 6.574 1 85.56 175 ARG A C 1
ATOM 1303 O O . ARG A 1 175 ? 12.43 -21.609 5.449 1 85.56 175 ARG A O 1
ATOM 1310 N N . VAL A 1 176 ? 12.734 -20.156 7.238 1 82.56 176 VAL A N 1
ATOM 1311 C CA . VAL A 1 176 ? 13.891 -19.5 6.637 1 82.56 176 VAL A CA 1
ATOM 1312 C C . VAL A 1 176 ? 15.18 -20.141 7.148 1 82.56 176 VAL A C 1
ATOM 1314 O O . VAL A 1 176 ? 15.258 -20.562 8.305 1 82.56 176 VAL A O 1
ATOM 1317 N N . GLY A 1 177 ? 16.188 -20.188 6.348 1 76.56 177 GLY A N 1
ATOM 1318 C CA . GLY A 1 177 ? 17.469 -20.656 6.816 1 76.56 177 GLY A CA 1
ATOM 1319 C C . GLY A 1 177 ? 18.234 -21.453 5.77 1 76.56 177 GLY A C 1
ATOM 1320 O O . GLY A 1 177 ? 17.797 -21.547 4.621 1 76.56 177 GLY A O 1
ATOM 1321 N N . SER A 1 178 ? 19.422 -21.891 6.188 1 71.81 178 SER A N 1
ATOM 1322 C CA . SER A 1 178 ? 20.297 -22.625 5.277 1 71.81 178 SER A CA 1
ATOM 1323 C C . SER A 1 178 ? 19.906 -24.094 5.18 1 71.81 178 SER A C 1
ATOM 1325 O O . SER A 1 178 ? 19.266 -24.625 6.082 1 71.81 178 SER A O 1
ATOM 1327 N N . LEU A 1 179 ? 20.438 -24.516 4.051 1 67.62 179 LEU A N 1
ATOM 1328 C CA . LEU A 1 179 ? 20.234 -25.938 3.826 1 67.62 179 LEU A CA 1
ATOM 1329 C C . LEU A 1 179 ? 20.922 -26.75 4.922 1 67.62 179 LEU A C 1
ATOM 1331 O O . LEU A 1 179 ? 22 -26.391 5.398 1 67.62 179 LEU A O 1
ATOM 1335 N N . GLY A 1 180 ? 20.281 -27.609 5.691 1 66.12 180 GLY A N 1
ATOM 1336 C CA . GLY A 1 180 ? 20.828 -28.453 6.742 1 66.12 180 GLY A CA 1
ATOM 1337 C C . GLY A 1 180 ? 20.328 -28.078 8.125 1 66.12 180 GLY A C 1
ATOM 1338 O O . GLY A 1 180 ? 20.359 -28.906 9.047 1 66.12 180 GLY A O 1
ATOM 1339 N N . ASN A 1 181 ? 20.031 -26.75 8.195 1 68.44 181 ASN A N 1
ATOM 1340 C CA . ASN A 1 181 ? 19.641 -26.312 9.523 1 68.44 181 ASN A CA 1
ATOM 1341 C C . ASN A 1 181 ? 18.109 -26.312 9.688 1 68.44 181 ASN A C 1
ATOM 1343 O O . ASN A 1 181 ? 17.609 -26.25 10.812 1 68.44 181 ASN A O 1
ATOM 1347 N N . VAL A 1 182 ? 17.469 -26.375 8.484 1 71.19 182 VAL A N 1
ATOM 1348 C CA . VAL A 1 182 ? 16.016 -26.25 8.578 1 71.19 182 VAL A CA 1
ATOM 1349 C C . VAL A 1 182 ? 15.344 -27.359 7.773 1 71.19 182 VAL A C 1
ATOM 1351 O O . VAL A 1 182 ? 15.836 -27.75 6.707 1 71.19 182 VAL A O 1
ATOM 1354 N N . ASP A 1 183 ? 14.367 -27.953 8.398 1 79.81 183 ASP A N 1
ATOM 1355 C CA . ASP A 1 183 ? 13.516 -28.875 7.66 1 79.81 183 ASP A CA 1
ATOM 1356 C C . ASP A 1 183 ? 12.625 -28.125 6.664 1 79.81 183 ASP A C 1
ATOM 1358 O O . ASP A 1 183 ? 11.609 -27.547 7.051 1 79.81 183 ASP A O 1
ATOM 1362 N N . PHE A 1 184 ? 13.062 -28.141 5.422 1 80.44 184 PHE A N 1
ATOM 1363 C CA . PHE A 1 184 ? 12.375 -27.375 4.391 1 80.44 184 PHE A CA 1
ATOM 1364 C C . PHE A 1 184 ? 11.297 -28.219 3.723 1 80.44 184 PHE A C 1
ATOM 1366 O O . PHE A 1 184 ? 10.609 -27.75 2.816 1 80.44 184 PHE A O 1
ATOM 1373 N N . SER A 1 185 ? 11.133 -29.484 4.156 1 78.69 185 SER A N 1
ATOM 1374 C CA . SER A 1 185 ? 10.211 -30.406 3.488 1 78.69 185 SER A CA 1
ATOM 1375 C C . SER A 1 185 ? 8.773 -29.922 3.598 1 78.69 185 SER A C 1
ATOM 1377 O O . SER A 1 185 ? 7.934 -30.25 2.762 1 78.69 185 SER A O 1
ATOM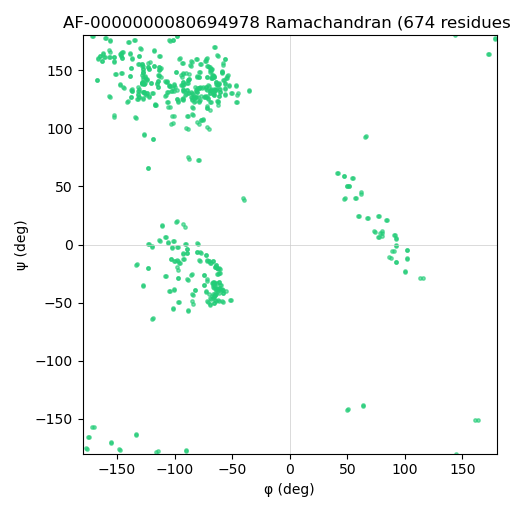 1379 N N . ASN A 1 186 ? 8.578 -29.047 4.512 1 84.5 186 ASN A N 1
ATOM 1380 C CA . ASN A 1 186 ? 7.199 -28.641 4.75 1 84.5 186 ASN A CA 1
ATOM 1381 C C . ASN A 1 186 ? 6.949 -27.219 4.246 1 84.5 186 ASN A C 1
ATOM 1383 O O . ASN A 1 186 ? 5.871 -26.656 4.457 1 84.5 186 ASN A O 1
ATOM 1387 N N . ASN A 1 187 ? 7.949 -26.656 3.566 1 92.38 187 ASN A N 1
ATOM 1388 C CA . ASN A 1 187 ? 7.715 -25.359 2.957 1 92.38 187 ASN A CA 1
ATOM 1389 C C . ASN A 1 187 ? 6.852 -25.469 1.702 1 92.38 187 ASN A C 1
ATOM 1391 O O . ASN A 1 187 ? 7.324 -25.938 0.662 1 92.38 187 ASN A O 1
ATOM 1395 N N . LEU A 1 188 ? 5.625 -25.062 1.747 1 95.19 188 LEU A N 1
ATOM 1396 C CA . LEU A 1 188 ? 4.688 -25.281 0.652 1 95.19 188 LEU A CA 1
ATOM 1397 C C . LEU A 1 188 ? 4.117 -23.969 0.146 1 95.19 188 LEU A C 1
ATOM 1399 O O . LEU A 1 188 ? 3.367 -23.938 -0.833 1 95.19 188 LEU A O 1
ATOM 1403 N N . ASP A 1 189 ? 4.488 -22.797 0.689 1 96.94 189 ASP A N 1
ATOM 1404 C CA . ASP A 1 189 ? 4.074 -21.453 0.32 1 96.94 189 ASP A CA 1
ATOM 1405 C C . ASP A 1 189 ? 2.578 -21.391 0.015 1 96.94 189 ASP A C 1
ATOM 1407 O O . ASP A 1 189 ? 2.18 -21.062 -1.104 1 96.94 189 ASP A O 1
ATOM 1411 N N . ALA A 1 190 ? 1.773 -21.688 0.952 1 98.5 190 ALA A N 1
ATOM 1412 C CA . ALA A 1 190 ? 0.324 -21.672 0.77 1 98.5 190 ALA A CA 1
ATOM 1413 C C . ALA A 1 190 ? -0.368 -21.047 1.979 1 98.5 190 ALA A C 1
ATOM 1415 O O . ALA A 1 190 ? 0.156 -21.094 3.096 1 98.5 190 ALA A O 1
ATOM 1416 N N . ALA A 1 191 ? -1.472 -20.484 1.725 1 98.69 191 ALA A N 1
ATOM 1417 C CA . ALA A 1 191 ? -2.312 -19.875 2.756 1 98.69 191 ALA A CA 1
ATOM 1418 C C . ALA A 1 191 ? -3.781 -19.891 2.342 1 98.69 191 ALA A C 1
ATOM 1420 O O . ALA A 1 191 ? -4.098 -20.031 1.159 1 98.69 191 ALA A O 1
ATOM 1421 N N . VAL A 1 192 ? -4.625 -19.812 3.336 1 98.88 192 VAL A N 1
ATOM 1422 C CA . VAL A 1 192 ? -6.062 -19.703 3.096 1 98.88 192 VAL A CA 1
ATOM 1423 C C . VAL A 1 192 ? -6.629 -18.516 3.854 1 98.88 192 VAL A C 1
ATOM 1425 O O . VAL A 1 192 ? -6.098 -18.109 4.895 1 98.88 192 VAL A O 1
ATOM 1428 N N . PHE A 1 193 ? -7.602 -17.922 3.332 1 98.81 193 PHE A N 1
ATOM 1429 C CA . PHE A 1 193 ? -8.383 -16.875 3.988 1 98.81 193 PHE A CA 1
ATOM 1430 C C . PHE A 1 193 ? -9.867 -17.203 3.928 1 98.81 193 PHE A C 1
ATOM 1432 O O . PHE A 1 193 ? -10.359 -17.734 2.934 1 98.81 193 PHE A O 1
ATOM 1439 N N . ARG A 1 194 ? -10.523 -16.938 4.988 1 98.75 194 ARG A N 1
ATOM 1440 C CA . ARG A 1 194 ? -11.953 -17.25 5.066 1 98.75 194 ARG A CA 1
ATOM 1441 C C . ARG A 1 194 ? -12.766 -16.266 4.23 1 98.75 194 ARG A C 1
ATOM 1443 O O . ARG A 1 194 ? -12.625 -15.047 4.383 1 98.75 194 ARG A O 1
ATOM 1450 N N . ILE A 1 195 ? -13.578 -16.812 3.389 1 98.88 195 ILE A N 1
ATOM 1451 C CA . ILE A 1 195 ? -14.438 -15.984 2.557 1 98.88 195 ILE A CA 1
ATOM 1452 C C . ILE A 1 195 ? -15.508 -15.312 3.422 1 98.88 195 ILE A C 1
ATOM 1454 O O . ILE A 1 195 ? -16.141 -15.977 4.242 1 98.88 195 ILE A O 1
ATOM 1458 N N . ALA A 1 196 ? -15.648 -14.008 3.26 1 98.19 196 ALA A N 1
ATOM 1459 C CA . ALA A 1 196 ? -16.594 -13.242 4.074 1 98.19 196 ALA A CA 1
ATOM 1460 C C . ALA A 1 196 ? -18.031 -13.555 3.689 1 98.19 196 ALA A C 1
ATOM 1462 O O . ALA A 1 196 ? -18.875 -13.773 4.559 1 98.19 196 ALA A O 1
ATOM 1463 N N . ASP A 1 197 ? -18.359 -13.516 2.428 1 98.06 197 ASP A N 1
ATOM 1464 C CA . ASP A 1 197 ? -19.688 -13.797 1.867 1 98.06 197 ASP A CA 1
ATOM 1465 C C . ASP A 1 197 ? -19.578 -14.719 0.655 1 98.06 197 ASP A C 1
ATOM 1467 O O . ASP A 1 197 ? -19.141 -14.297 -0.418 1 98.06 197 ASP A O 1
ATOM 1471 N N . GLU A 1 198 ? -20 -15.938 0.791 1 97.88 198 GLU A N 1
ATOM 1472 C CA . GLU A 1 198 ? -19.859 -16.969 -0.238 1 97.88 198 GLU A CA 1
ATOM 1473 C C . GLU A 1 198 ? -20.609 -16.594 -1.506 1 97.88 198 GLU A C 1
ATOM 1475 O O . GLU A 1 198 ? -20.312 -17.094 -2.59 1 97.88 198 GLU A O 1
ATOM 1480 N N . ALA A 1 199 ? -21.594 -15.688 -1.369 1 96.69 199 ALA A N 1
ATOM 1481 C CA . ALA A 1 199 ? -22.375 -15.273 -2.523 1 96.69 199 ALA A CA 1
ATOM 1482 C C . ALA A 1 199 ? -21.562 -14.398 -3.465 1 96.69 199 ALA A C 1
ATOM 1484 O O . ALA A 1 199 ? -21.953 -14.188 -4.617 1 96.69 199 ALA A O 1
ATOM 1485 N N . ASN A 1 200 ? -20.438 -13.922 -3 1 97.06 200 ASN A N 1
ATOM 1486 C CA . ASN A 1 200 ? -19.688 -12.922 -3.756 1 97.06 200 ASN A CA 1
ATOM 1487 C C . ASN A 1 200 ? -18.516 -13.547 -4.504 1 97.06 200 ASN A C 1
ATOM 1489 O O . ASN A 1 200 ? -17.766 -12.844 -5.176 1 97.06 200 ASN A O 1
ATOM 1493 N N . VAL A 1 201 ? -18.375 -14.883 -4.434 1 98.5 201 VAL A N 1
ATOM 1494 C CA . VAL A 1 201 ? -17.219 -15.508 -5.059 1 98.5 201 VAL A CA 1
ATOM 1495 C C . VAL A 1 201 ? -17.672 -16.625 -5.984 1 98.5 201 VAL A C 1
ATOM 1497 O O . VAL A 1 201 ? -18.734 -17.203 -5.797 1 98.5 201 VAL A O 1
ATOM 1500 N N . SER A 1 202 ? -16.859 -16.891 -6.965 1 98.69 202 SER A N 1
ATOM 1501 C CA . SER A 1 202 ? -17.094 -17.953 -7.926 1 98.69 202 SER A CA 1
ATOM 1502 C C . SER A 1 202 ? -15.875 -18.859 -8.047 1 98.69 202 SER A C 1
ATOM 1504 O O . SER A 1 202 ? -14.734 -18.391 -8 1 98.69 202 SER A O 1
ATOM 1506 N N . SER A 1 203 ? -16.188 -20.172 -8.289 1 98.81 203 SER A N 1
ATOM 1507 C CA . SER A 1 203 ? -15.102 -21.125 -8.508 1 98.81 203 SER A CA 1
ATOM 1508 C C . SER A 1 203 ? -14.562 -21.031 -9.93 1 98.81 203 SER A C 1
ATOM 1510 O O . SER A 1 203 ? -13.617 -21.734 -10.289 1 98.81 203 SER A O 1
ATOM 1512 N N . MET A 1 204 ? -15.133 -20.125 -10.695 1 98.62 204 MET A N 1
ATOM 1513 C CA . MET A 1 204 ? -14.633 -19.906 -12.047 1 98.62 204 MET A CA 1
ATOM 1514 C C . MET A 1 204 ? -13.188 -19.438 -12.023 1 98.62 204 MET A C 1
ATOM 1516 O O . MET A 1 204 ? -12.805 -18.641 -11.172 1 98.62 204 MET A O 1
ATOM 1520 N N . GLN A 1 205 ? -12.398 -19.984 -12.945 1 98.69 205 GLN A N 1
ATOM 1521 C CA . GLN A 1 205 ? -11.07 -19.453 -13.219 1 98.69 205 GLN A CA 1
ATOM 1522 C C . GLN A 1 205 ? -11.125 -18.359 -14.289 1 98.69 205 GLN A C 1
ATOM 1524 O O . GLN A 1 205 ? -11.062 -18.656 -15.484 1 98.69 205 GLN A O 1
ATOM 1529 N N . GLY A 1 206 ? -11.094 -17.156 -13.734 1 97.69 206 GLY A N 1
ATOM 1530 C CA . GLY A 1 206 ? -11.438 -16.109 -14.688 1 97.69 206 GLY A CA 1
ATOM 1531 C C . GLY A 1 206 ? -12.727 -16.391 -15.438 1 97.69 206 GLY A C 1
ATOM 1532 O O . GLY A 1 206 ? -13.727 -16.781 -14.836 1 97.69 206 GLY A O 1
ATOM 1533 N N . GLY A 1 207 ? -12.781 -16.094 -16.594 1 96.31 207 GLY A N 1
ATOM 1534 C CA . GLY A 1 207 ? -13.891 -16.422 -17.469 1 96.31 207 GLY A CA 1
ATOM 1535 C C . GLY A 1 207 ? -13.641 -17.656 -18.328 1 96.31 207 GLY A C 1
ATOM 1536 O O . GLY A 1 207 ? -14.352 -17.906 -19.297 1 96.31 207 GLY A O 1
ATOM 1537 N N . ALA A 1 208 ? -12.727 -18.484 -17.969 1 97.25 208 ALA A N 1
ATOM 1538 C CA . ALA A 1 208 ? -12.234 -19.5 -18.891 1 97.25 208 ALA A CA 1
ATOM 1539 C C . ALA A 1 208 ? -12.859 -20.859 -18.594 1 97.25 208 ALA A C 1
ATOM 1541 O O . ALA A 1 208 ? -13.391 -21.516 -19.484 1 97.25 208 ALA A O 1
ATOM 1542 N N . TYR A 1 209 ? -12.766 -21.391 -17.375 1 97.81 209 TYR A N 1
ATOM 1543 C CA . TYR A 1 209 ? -13.273 -22.688 -16.953 1 97.81 209 TYR A CA 1
ATOM 1544 C C . TYR A 1 209 ? -13.523 -22.734 -15.453 1 97.81 209 TYR A C 1
ATOM 1546 O O . TYR A 1 209 ? -13.086 -21.844 -14.727 1 97.81 209 TYR A O 1
ATOM 1554 N N . ASP A 1 210 ? -14.25 -23.75 -14.969 1 98.31 210 ASP A N 1
ATOM 1555 C CA . ASP A 1 210 ? -14.492 -23.938 -13.539 1 98.31 210 ASP A CA 1
ATOM 1556 C C . ASP A 1 210 ? -13.352 -24.719 -12.891 1 98.31 210 ASP A C 1
ATOM 1558 O O . ASP A 1 210 ? -12.648 -25.469 -13.562 1 98.31 210 ASP A O 1
ATOM 1562 N N . THR A 1 211 ? -13.148 -24.516 -11.594 1 98.75 211 THR A N 1
ATOM 1563 C CA . THR A 1 211 ? -12.141 -25.25 -10.836 1 98.75 211 THR A CA 1
ATOM 1564 C C . THR A 1 211 ? -12.461 -26.75 -10.836 1 98.75 211 THR A C 1
ATOM 1566 O O . THR A 1 211 ? -13.555 -27.156 -10.438 1 98.75 211 THR A O 1
ATOM 1569 N N . PRO A 1 212 ? -11.547 -27.531 -11.281 1 98.62 212 PRO A N 1
ATOM 1570 C CA . PRO A 1 212 ? -11.789 -28.984 -11.211 1 98.62 212 PRO A CA 1
ATOM 1571 C C . PRO A 1 212 ? -11.688 -29.531 -9.797 1 98.62 212 PRO A C 1
ATOM 1573 O O . PRO A 1 212 ? -10.992 -28.953 -8.953 1 98.62 212 PRO A O 1
ATOM 1576 N N . LEU A 1 213 ? -12.305 -30.656 -9.586 1 98.06 213 LEU A N 1
ATOM 1577 C CA . LEU A 1 213 ? -12.328 -31.25 -8.258 1 98.06 213 LEU A CA 1
ATOM 1578 C C . LEU A 1 213 ? -11.25 -32.312 -8.117 1 98.06 213 LEU A C 1
ATOM 1580 O O . LEU A 1 213 ? -10.836 -32.656 -7.004 1 98.06 213 LEU A O 1
ATOM 1584 N N . VAL A 1 214 ? -10.812 -32.844 -9.258 1 98.12 214 VAL A N 1
ATOM 1585 C CA . VAL A 1 214 ? -9.781 -33.875 -9.266 1 98.12 214 VAL A CA 1
ATOM 1586 C C . VAL A 1 214 ? -8.406 -33.25 -9.109 1 98.12 214 VAL A C 1
ATOM 1588 O O . VAL A 1 214 ? -8.125 -32.188 -9.719 1 98.12 214 VAL A O 1
ATOM 1591 N N . VAL A 1 215 ? -7.617 -33.844 -8.258 1 98.69 215 VAL A N 1
ATOM 1592 C CA . VAL A 1 215 ? -6.238 -33.406 -8.078 1 98.69 215 VAL A CA 1
ATOM 1593 C C . VAL A 1 215 ? -5.289 -34.438 -8.688 1 98.69 215 VAL A C 1
ATOM 1595 O O . VAL A 1 215 ? -5.402 -35.625 -8.406 1 98.69 215 VAL A O 1
ATOM 1598 N N . LEU A 1 216 ? -4.41 -33.969 -9.523 1 98.5 216 LEU A N 1
ATOM 1599 C CA . LEU A 1 216 ? -3.455 -34.812 -10.195 1 98.5 216 LEU A CA 1
ATOM 1600 C C . LEU A 1 216 ? -2.029 -34.531 -9.742 1 98.5 216 LEU A C 1
ATOM 1602 O O . LEU A 1 216 ? -1.695 -33.375 -9.453 1 98.5 216 LEU A O 1
ATOM 1606 N N . ASP A 1 217 ? -1.226 -35.562 -9.695 1 97.81 217 ASP A N 1
ATOM 1607 C CA . ASP A 1 217 ? 0.205 -35.344 -9.477 1 97.81 217 ASP A CA 1
ATOM 1608 C C . ASP A 1 217 ? 0.886 -34.844 -10.742 1 97.81 217 ASP A C 1
ATOM 1610 O O . ASP A 1 217 ? 0.635 -35.375 -11.836 1 97.81 217 ASP A O 1
ATOM 1614 N N . PRO A 1 218 ? 1.688 -33.875 -10.57 1 97.81 218 PRO A N 1
ATOM 1615 C CA . PRO A 1 218 ? 2.375 -33.344 -11.758 1 97.81 218 PRO A CA 1
ATOM 1616 C C . PRO A 1 218 ? 3.377 -34.344 -12.336 1 97.81 218 PRO A C 1
ATOM 1618 O O . PRO A 1 218 ? 4.039 -35.062 -11.586 1 97.81 218 PRO A O 1
ATOM 1621 N N . VAL A 1 219 ? 3.459 -34.344 -13.617 1 95.44 219 VAL A N 1
ATOM 1622 C CA . VAL A 1 219 ? 4.438 -35.156 -14.344 1 95.44 219 VAL A CA 1
ATOM 1623 C C . VAL A 1 219 ? 5.016 -34.344 -15.5 1 95.44 219 VAL A C 1
ATOM 1625 O O . VAL A 1 219 ? 4.316 -33.531 -16.109 1 95.44 219 VAL A O 1
ATOM 1628 N N . GLU A 1 220 ? 6.266 -34.562 -15.758 1 95.12 220 GLU A N 1
ATOM 1629 C CA . GLU A 1 220 ? 6.879 -33.875 -16.891 1 95.12 220 GLU A CA 1
ATOM 1630 C C . GLU A 1 220 ? 6.133 -34.188 -18.188 1 95.12 220 GLU A C 1
ATOM 1632 O O . GLU A 1 220 ? 5.68 -35.312 -18.406 1 95.12 220 GLU A O 1
ATOM 1637 N N . GLY A 1 221 ? 6.02 -33.156 -19 1 95.06 221 GLY A N 1
ATOM 1638 C CA . GLY A 1 221 ? 5.324 -33.312 -20.281 1 95.06 221 GLY A CA 1
ATOM 1639 C C . GLY A 1 221 ? 3.85 -32.969 -20.188 1 95.06 221 GLY A C 1
ATOM 1640 O O . GLY A 1 221 ? 3.195 -32.75 -21.219 1 95.06 221 GLY A O 1
ATOM 1641 N N . MET A 1 222 ? 3.396 -32.906 -19.047 1 96.88 222 MET A N 1
ATOM 1642 C CA . MET A 1 222 ? 1.986 -32.594 -18.828 1 96.88 222 MET A CA 1
ATOM 1643 C C . MET A 1 222 ? 1.645 -31.203 -19.375 1 96.88 222 MET A C 1
ATOM 1645 O O . MET A 1 222 ? 2.355 -30.234 -19.125 1 96.88 222 MET A O 1
ATOM 1649 N N . ARG A 1 223 ? 0.581 -31.125 -20.219 1 98.06 223 ARG A N 1
ATOM 1650 C CA . ARG A 1 223 ? 0.063 -29.844 -20.672 1 98.06 223 ARG A CA 1
ATOM 1651 C C . ARG A 1 223 ? -0.794 -29.188 -19.609 1 98.06 223 ARG A C 1
ATOM 1653 O O . ARG A 1 223 ? -1.608 -29.844 -18.953 1 98.06 223 ARG A O 1
ATOM 1660 N N . VAL A 1 224 ? -0.556 -27.891 -19.406 1 98.62 224 VAL A N 1
ATOM 1661 C CA . VAL A 1 224 ? -1.223 -27.234 -18.297 1 98.62 224 VAL A CA 1
ATOM 1662 C C . VAL A 1 224 ? -1.695 -25.844 -18.734 1 98.62 224 VAL A C 1
ATOM 1664 O O . VAL A 1 224 ? -1.283 -25.344 -19.781 1 98.62 224 VAL A O 1
ATOM 1667 N N . GLN A 1 225 ? -2.562 -25.25 -17.984 1 98.69 225 GLN A N 1
ATOM 1668 C CA . GLN A 1 225 ? -3.018 -23.875 -18.141 1 98.69 225 GLN A CA 1
ATOM 1669 C C . GLN A 1 225 ? -3.344 -23.25 -16.781 1 98.69 225 GLN A C 1
ATOM 1671 O O . GLN A 1 225 ? -3.465 -23.953 -15.781 1 98.69 225 GLN A O 1
ATOM 1676 N N . LYS A 1 226 ? -3.453 -21.969 -16.734 1 98.56 226 LYS A N 1
ATOM 1677 C CA . LYS A 1 226 ? -3.857 -21.25 -15.539 1 98.56 226 LYS A CA 1
ATOM 1678 C C . LYS A 1 226 ? -4.453 -19.891 -15.883 1 98.56 226 LYS A C 1
ATOM 1680 O O . LYS A 1 226 ? -4.305 -19.406 -17 1 98.56 226 LYS A O 1
ATOM 1685 N N . VAL A 1 227 ? -5.164 -19.359 -14.969 1 98.69 227 VAL A N 1
ATOM 1686 C CA . VAL A 1 227 ? -5.59 -17.969 -15 1 98.69 227 VAL A CA 1
ATOM 1687 C C . VAL A 1 227 ? -4.984 -17.219 -13.812 1 98.69 227 VAL A C 1
ATOM 1689 O O . VAL A 1 227 ? -5.176 -17.609 -12.656 1 98.69 227 VAL A O 1
ATOM 1692 N N . GLY A 1 228 ? -4.203 -16.203 -14.117 1 98.38 228 GLY A N 1
ATOM 1693 C CA . GLY A 1 228 ? -3.57 -15.391 -13.086 1 98.38 228 GLY A CA 1
ATOM 1694 C C . GLY A 1 228 ? -3.787 -13.906 -13.281 1 98.38 228 GLY A C 1
ATOM 1695 O O . GLY A 1 228 ? -4.199 -13.469 -14.352 1 98.38 228 GLY A O 1
ATOM 1696 N N . ARG A 1 229 ? -3.459 -13.148 -12.305 1 97.5 229 ARG A N 1
ATOM 1697 C CA . ARG A 1 229 ? -3.689 -11.703 -12.242 1 97.5 229 ARG A CA 1
ATOM 1698 C C . ARG A 1 229 ? -2.895 -10.984 -13.328 1 97.5 229 ARG A C 1
ATOM 1700 O O . ARG A 1 229 ? -3.381 -10.016 -13.914 1 97.5 229 ARG A O 1
ATOM 1707 N N . THR A 1 230 ? -1.733 -11.422 -13.586 1 97.25 230 THR A N 1
ATOM 1708 C CA . THR A 1 230 ? -0.834 -10.641 -14.43 1 97.25 230 THR A CA 1
ATOM 1709 C C . THR A 1 230 ? -0.893 -11.117 -15.875 1 97.25 230 THR A C 1
ATOM 1711 O O . THR A 1 230 ? -1.104 -10.32 -16.797 1 97.25 230 THR A O 1
ATOM 1714 N N . THR A 1 231 ? -0.782 -12.422 -16.109 1 96.56 231 THR A N 1
ATOM 1715 C CA . THR A 1 231 ? -0.648 -12.93 -17.469 1 96.56 231 THR A CA 1
ATOM 1716 C C . THR A 1 231 ? -1.973 -13.508 -17.953 1 96.56 231 THR A C 1
ATOM 1718 O O . THR A 1 231 ? -2.062 -13.992 -19.094 1 96.56 231 THR A O 1
ATOM 1721 N N . ARG A 1 232 ? -2.957 -13.492 -17.062 1 96.94 232 ARG A N 1
ATOM 1722 C CA . ARG A 1 232 ? -4.297 -13.938 -17.422 1 96.94 232 ARG A CA 1
ATOM 1723 C C . ARG A 1 232 ? -4.305 -15.414 -17.797 1 96.94 232 ARG A C 1
ATOM 1725 O O . ARG A 1 232 ? -3.816 -16.25 -17.031 1 96.94 232 ARG A O 1
ATOM 1732 N N . HIS A 1 233 ? -5.031 -15.781 -18.844 1 97.81 233 HIS A N 1
ATOM 1733 C CA . HIS A 1 233 ? -5.148 -17.172 -19.234 1 97.81 233 HIS A CA 1
ATOM 1734 C C . HIS A 1 233 ? -3.984 -17.594 -20.125 1 97.81 233 HIS A C 1
ATOM 1736 O O . HIS A 1 233 ? -3.863 -17.125 -21.25 1 97.81 233 HIS A O 1
ATOM 1742 N N . THR A 1 234 ? -3.146 -18.469 -19.594 1 97.5 234 THR A N 1
ATOM 1743 C CA . THR A 1 234 ? -1.983 -18.938 -20.344 1 97.5 234 THR A CA 1
ATOM 1744 C C . THR A 1 234 ? -1.927 -20.453 -20.359 1 97.5 234 THR A C 1
ATOM 1746 O O . THR A 1 234 ? -2.5 -21.109 -19.5 1 97.5 234 THR A O 1
ATOM 1749 N N . GLN A 1 235 ? -1.288 -20.938 -21.359 1 97.81 235 GLN A N 1
ATOM 1750 C CA . GLN A 1 235 ? -1.08 -22.359 -21.531 1 97.81 235 GLN A CA 1
ATOM 1751 C C . GLN A 1 235 ? 0.406 -22.703 -21.641 1 97.81 235 GLN A C 1
ATOM 1753 O O . GLN A 1 235 ? 1.212 -21.844 -22.031 1 97.81 235 GLN A O 1
ATOM 1758 N N . GLY A 1 236 ? 0.706 -23.953 -21.219 1 97.81 236 GLY A N 1
ATOM 1759 C CA . GLY A 1 236 ? 2.094 -24.391 -21.25 1 97.81 236 GLY A CA 1
ATOM 1760 C C . GLY A 1 236 ? 2.264 -25.859 -20.984 1 97.81 236 GLY A C 1
ATOM 1761 O O . GLY A 1 236 ? 1.363 -26.656 -21.25 1 97.81 236 GLY A O 1
ATOM 1762 N N . GLN A 1 237 ? 3.516 -26.156 -20.531 1 97.44 237 GLN A N 1
ATOM 1763 C CA . GLN A 1 237 ? 3.865 -27.547 -20.281 1 97.44 237 GLN A CA 1
ATOM 1764 C C . GLN A 1 237 ? 4.855 -27.672 -19.125 1 97.44 237 GLN A C 1
ATOM 1766 O O . GLN A 1 237 ? 5.777 -26.859 -19 1 97.44 237 GLN A O 1
ATOM 1771 N N . ILE A 1 238 ? 4.586 -28.672 -18.281 1 98.06 238 ILE A N 1
ATOM 1772 C CA . ILE A 1 238 ? 5.594 -29 -17.281 1 98.06 238 ILE A CA 1
ATOM 1773 C C . ILE A 1 238 ? 6.82 -29.609 -17.969 1 98.06 238 ILE A C 1
ATOM 1775 O O . ILE A 1 238 ? 6.73 -30.656 -18.594 1 98.06 238 ILE A O 1
ATOM 1779 N N . VAL A 1 239 ? 7.977 -28.984 -17.766 1 96.38 239 VAL A N 1
ATOM 1780 C CA . VAL A 1 239 ? 9.109 -29.406 -18.578 1 96.38 239 VAL A CA 1
ATOM 1781 C C . VAL A 1 239 ? 10.102 -30.188 -17.719 1 96.38 239 VAL A C 1
ATOM 1783 O O . VAL A 1 239 ? 10.844 -31.031 -18.219 1 96.38 239 VAL A O 1
ATOM 1786 N N . SER A 1 240 ? 10.102 -29.891 -16.406 1 95.12 240 SER A N 1
ATOM 1787 C CA . SER A 1 240 ? 11.094 -30.594 -15.586 1 95.12 240 SER A CA 1
ATOM 1788 C C . SER A 1 240 ? 10.727 -30.516 -14.109 1 95.12 240 SER A C 1
ATOM 1790 O O . SER A 1 240 ? 9.836 -29.75 -13.727 1 95.12 240 SER A O 1
ATOM 1792 N N . ARG A 1 241 ? 11.344 -31.344 -13.359 1 95.75 241 ARG A N 1
ATOM 1793 C CA . ARG A 1 241 ? 11.297 -31.328 -11.898 1 95.75 241 ARG A CA 1
ATOM 1794 C C . ARG A 1 241 ? 12.664 -31.016 -11.305 1 95.75 241 ARG A C 1
ATOM 1796 O O . ARG A 1 241 ? 13.68 -31.547 -11.766 1 95.75 241 ARG A O 1
ATOM 1803 N N . GLU A 1 242 ? 12.633 -30.203 -10.289 1 93.12 242 GLU A N 1
ATOM 1804 C CA . GLU A 1 242 ? 13.898 -29.891 -9.625 1 93.12 242 GLU A CA 1
ATOM 1805 C C . GLU A 1 242 ? 14.453 -31.094 -8.891 1 93.12 242 GLU A C 1
ATOM 1807 O O . GLU A 1 242 ? 13.734 -31.766 -8.148 1 93.12 242 GLU A O 1
ATOM 1812 N N . LEU A 1 243 ? 15.719 -31.344 -9.094 1 89.56 243 LEU A N 1
ATOM 1813 C CA . LEU A 1 243 ? 16.375 -32.469 -8.445 1 89.56 243 LEU A CA 1
ATOM 1814 C C . LEU A 1 243 ? 16.844 -32.094 -7.043 1 89.56 243 LEU A C 1
ATOM 1816 O O . LEU A 1 243 ? 17.031 -32.969 -6.195 1 89.56 243 LEU A O 1
ATOM 1820 N N . ARG A 1 244 ? 17.062 -30.828 -6.855 1 85.69 244 ARG A N 1
ATOM 1821 C CA . ARG A 1 244 ? 17.453 -30.281 -5.562 1 85.69 244 ARG A CA 1
ATOM 1822 C C . ARG A 1 244 ? 16.453 -29.203 -5.109 1 85.69 244 ARG A C 1
ATOM 1824 O O . ARG A 1 244 ? 15.742 -28.625 -5.934 1 85.69 244 ARG A O 1
ATOM 1831 N N . PRO A 1 245 ? 16.469 -29.062 -3.779 1 89 245 PRO A N 1
ATOM 1832 C CA . PRO A 1 245 ? 15.609 -27.984 -3.328 1 89 245 PRO A CA 1
ATOM 1833 C C . PRO A 1 245 ? 15.953 -26.641 -3.977 1 89 245 PRO A C 1
ATOM 1835 O O . PRO A 1 245 ? 17.141 -26.344 -4.184 1 89 245 PRO A O 1
ATOM 1838 N N . LEU A 1 246 ? 14.953 -25.984 -4.316 1 91.44 246 LEU A N 1
ATOM 1839 C CA . LEU A 1 246 ? 15.094 -24.672 -4.953 1 91.44 246 LEU A CA 1
ATOM 1840 C C . LEU A 1 246 ? 15.117 -23.562 -3.912 1 91.44 246 LEU A C 1
ATOM 1842 O O . LEU A 1 246 ? 14.258 -23.516 -3.027 1 91.44 246 LEU A O 1
ATOM 1846 N N . ASN A 1 247 ? 16.109 -22.719 -4.016 1 90.31 247 ASN A N 1
ATOM 1847 C CA . ASN A 1 247 ? 16.219 -21.562 -3.135 1 90.31 247 ASN A CA 1
ATOM 1848 C C . ASN A 1 247 ? 15.57 -20.328 -3.752 1 90.31 247 ASN A C 1
ATOM 1850 O O . ASN A 1 247 ? 15.891 -19.953 -4.883 1 90.31 247 ASN A O 1
ATOM 1854 N N . VAL A 1 248 ? 14.672 -19.75 -3.008 1 93.56 248 VAL A N 1
ATOM 1855 C CA . VAL A 1 248 ? 13.969 -18.562 -3.51 1 93.56 248 VAL A CA 1
ATOM 1856 C C . VAL A 1 248 ? 14.07 -17.438 -2.496 1 93.56 248 VAL A C 1
ATOM 1858 O O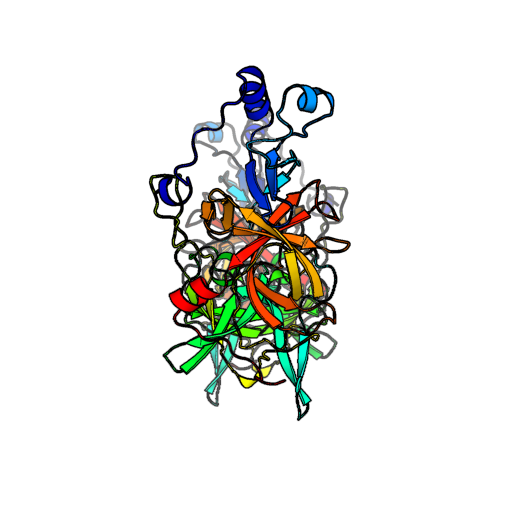 . VAL A 1 248 ? 13.867 -17.641 -1.297 1 93.56 248 VAL A O 1
ATOM 1861 N N . SER A 1 249 ? 14.453 -16.25 -2.965 1 93.06 249 SER A N 1
ATOM 1862 C CA . SER A 1 249 ? 14.5 -15.062 -2.129 1 93.06 249 SER A CA 1
ATOM 1863 C C . SER A 1 249 ? 13.117 -14.438 -1.984 1 93.06 249 SER A C 1
ATOM 1865 O O . SER A 1 249 ? 12.422 -14.203 -2.98 1 93.06 249 SER A O 1
ATOM 1867 N N . TYR A 1 250 ? 12.727 -14.234 -0.733 1 93.38 250 TYR A N 1
ATOM 1868 C CA . TYR A 1 250 ? 11.438 -13.625 -0.444 1 93.38 250 TYR A CA 1
ATOM 1869 C C . TYR A 1 250 ? 11.617 -12.266 0.223 1 93.38 250 TYR A C 1
ATOM 1871 O O . TYR A 1 250 ? 12.516 -12.086 1.054 1 93.38 250 TYR A O 1
ATOM 1879 N N . HIS A 1 251 ? 10.719 -11.32 -0.201 1 90.62 251 HIS A N 1
ATOM 1880 C CA . HIS A 1 251 ? 10.688 -9.992 0.402 1 90.62 251 HIS A CA 1
ATOM 1881 C C . HIS A 1 251 ? 9.273 -9.594 0.795 1 90.62 251 HIS A C 1
ATOM 1883 O O . HIS A 1 251 ? 8.336 -9.766 0.012 1 90.62 251 HIS A O 1
ATOM 1889 N N . ALA A 1 252 ? 9.086 -9.219 1.988 1 88.06 252 ALA A N 1
ATOM 1890 C CA . ALA A 1 252 ? 7.902 -8.516 2.473 1 88.06 252 ALA A CA 1
ATOM 1891 C C . ALA A 1 252 ? 8.266 -7.145 3.031 1 88.06 252 ALA A C 1
ATOM 1893 O O . ALA A 1 252 ? 8.477 -6.996 4.238 1 88.06 252 ALA A O 1
ATOM 1894 N N . GLN A 1 253 ? 8.242 -6.172 2.209 1 79.75 253 GLN A N 1
ATOM 1895 C CA . GLN A 1 253 ? 8.82 -4.863 2.508 1 79.75 253 GLN A CA 1
ATOM 1896 C C . GLN A 1 253 ? 8.078 -4.188 3.658 1 79.75 253 GLN A C 1
ATOM 1898 O O . GLN A 1 253 ? 8.695 -3.604 4.547 1 79.75 253 GLN A O 1
ATOM 1903 N N . SER A 1 254 ? 6.789 -4.27 3.684 1 81 254 SER A N 1
ATOM 1904 C CA . SER A 1 254 ? 5.98 -3.607 4.703 1 81 254 SER A CA 1
ATOM 1905 C C . SER A 1 254 ? 6.32 -4.125 6.098 1 81 254 SER A C 1
ATOM 1907 O O . SER A 1 254 ? 6.047 -3.459 7.098 1 81 254 SER A O 1
ATOM 1909 N N . TYR A 1 255 ? 6.902 -5.289 6.102 1 83.56 255 TYR A N 1
ATOM 1910 C CA . TYR A 1 255 ? 7.23 -5.887 7.391 1 83.56 255 TYR A CA 1
ATOM 1911 C C . TYR A 1 255 ? 8.742 -5.973 7.582 1 83.56 255 TYR A C 1
ATOM 1913 O O . TYR A 1 255 ? 9.219 -6.594 8.539 1 83.56 255 TYR A O 1
ATOM 1921 N N . GLY A 1 256 ? 9.516 -5.426 6.621 1 83.31 256 GLY A N 1
ATOM 1922 C CA . GLY A 1 256 ? 10.969 -5.422 6.684 1 83.31 256 GLY A CA 1
ATOM 1923 C C . GLY A 1 256 ? 11.57 -6.809 6.57 1 83.31 256 GLY A C 1
ATOM 1924 O O . GLY A 1 256 ? 12.672 -7.055 7.074 1 83.31 256 GLY A O 1
ATOM 1925 N N . PHE A 1 257 ? 10.867 -7.758 5.992 1 86.25 257 PHE A N 1
ATOM 1926 C CA . PHE A 1 257 ? 11.336 -9.133 5.902 1 86.25 257 PHE A CA 1
ATOM 1927 C C . PHE A 1 257 ? 12.086 -9.359 4.594 1 86.25 257 PHE A C 1
ATOM 1929 O O . PHE A 1 257 ? 11.641 -8.922 3.531 1 86.25 257 PHE A O 1
ATOM 1936 N N . ASN A 1 258 ? 13.203 -9.953 4.672 1 88.44 258 ASN A N 1
ATOM 1937 C CA . ASN A 1 258 ? 14.008 -10.484 3.58 1 88.44 258 ASN A CA 1
ATOM 1938 C C . ASN A 1 258 ? 14.664 -11.812 3.965 1 88.44 258 ASN A C 1
ATOM 1940 O O . ASN A 1 258 ? 15.359 -11.898 4.98 1 88.44 258 ASN A O 1
ATOM 1944 N N . GLY A 1 259 ? 14.391 -12.852 3.17 1 87.5 259 GLY A N 1
ATOM 1945 C CA . GLY A 1 259 ? 14.945 -14.148 3.521 1 87.5 259 GLY A CA 1
ATOM 1946 C C . GLY A 1 259 ? 14.969 -15.117 2.357 1 87.5 259 GLY A C 1
ATOM 1947 O O . GLY A 1 259 ? 14.266 -14.93 1.366 1 87.5 259 GLY A O 1
ATOM 1948 N N . MET A 1 260 ? 15.82 -16.125 2.557 1 88.81 260 MET A N 1
ATOM 1949 C CA . MET A 1 260 ? 15.914 -17.219 1.592 1 88.81 260 MET A CA 1
ATOM 1950 C C . MET A 1 260 ? 15.172 -18.453 2.098 1 88.81 260 MET A C 1
ATOM 1952 O O . MET A 1 260 ? 15.375 -18.875 3.238 1 88.81 260 MET A O 1
ATOM 1956 N N . ILE A 1 261 ? 14.359 -19.016 1.219 1 91.56 261 ILE A N 1
ATOM 1957 C CA . ILE A 1 261 ? 13.562 -20.172 1.605 1 91.56 261 ILE A CA 1
ATOM 1958 C C . ILE A 1 261 ? 13.766 -21.297 0.588 1 91.56 261 ILE A C 1
ATOM 1960 O O . ILE A 1 261 ? 13.766 -21.047 -0.621 1 91.56 261 ILE A O 1
ATOM 1964 N N . TRP A 1 262 ? 13.883 -22.5 1.124 1 90.75 262 TRP A N 1
ATOM 1965 C CA . TRP A 1 262 ? 14.102 -23.672 0.278 1 90.75 262 TRP A CA 1
ATOM 1966 C C . TRP A 1 262 ? 12.797 -24.438 0.075 1 90.75 262 TRP A C 1
ATOM 1968 O O . TRP A 1 262 ? 12.023 -24.625 1.02 1 90.75 262 TRP A O 1
ATOM 1978 N N . PHE A 1 263 ? 12.578 -24.859 -1.146 1 93.75 263 PHE A N 1
ATOM 1979 C CA . PHE A 1 263 ? 11.398 -25.641 -1.486 1 93.75 263 PHE A CA 1
ATOM 1980 C C . PHE A 1 263 ? 11.789 -26.938 -2.184 1 93.75 263 PHE A C 1
ATOM 1982 O O . PHE A 1 263 ? 12.609 -26.922 -3.104 1 93.75 263 PHE A O 1
ATOM 1989 N N . GLY A 1 264 ? 11.227 -28 -1.698 1 90.69 264 GLY A N 1
ATOM 1990 C CA . GLY A 1 264 ? 11.383 -29.266 -2.377 1 90.69 264 GLY A CA 1
ATOM 1991 C C . GLY A 1 264 ? 10.234 -29.594 -3.312 1 90.69 264 GLY A C 1
ATOM 1992 O O . GLY A 1 264 ? 9.188 -28.953 -3.262 1 90.69 264 GLY A O 1
ATOM 1993 N N . ASN A 1 265 ? 10.5 -30.531 -4.262 1 92.06 265 ASN A N 1
ATOM 1994 C CA . ASN A 1 265 ? 9.477 -31.047 -5.172 1 92.06 265 ASN A CA 1
ATOM 1995 C C . ASN A 1 265 ? 8.906 -29.938 -6.051 1 92.06 265 ASN A C 1
ATOM 1997 O O . ASN A 1 265 ? 7.684 -29.797 -6.172 1 92.06 265 ASN A O 1
ATOM 2001 N N . VAL A 1 266 ? 9.789 -29.141 -6.539 1 96.44 266 VAL A N 1
ATOM 2002 C CA . VAL A 1 266 ? 9.398 -28.031 -7.391 1 96.44 266 VAL A CA 1
ATOM 2003 C C . VAL A 1 266 ? 9.422 -28.453 -8.852 1 96.44 266 VAL A C 1
ATOM 2005 O O . VAL A 1 266 ? 10.344 -29.156 -9.281 1 96.44 266 VAL A O 1
ATOM 2008 N N . PHE A 1 267 ? 8.453 -28.062 -9.602 1 97.5 267 PHE A N 1
ATOM 2009 C CA . PHE A 1 267 ? 8.383 -28.328 -11.031 1 97.5 267 PHE A CA 1
ATOM 2010 C C . PHE A 1 267 ? 8.516 -27.031 -11.828 1 97.5 267 PHE A C 1
ATOM 2012 O O . PHE A 1 267 ? 8.109 -25.969 -11.359 1 97.5 267 PHE A O 1
ATOM 2019 N N . ALA A 1 268 ? 9.039 -27.125 -13.016 1 97.5 268 ALA A N 1
ATOM 2020 C CA . ALA A 1 268 ? 9.188 -25.984 -13.914 1 97.5 268 ALA A CA 1
ATOM 2021 C C . ALA A 1 268 ? 8.195 -26.062 -15.07 1 97.5 268 ALA A C 1
ATOM 2023 O O . ALA A 1 268 ? 7.965 -27.141 -15.625 1 97.5 268 ALA A O 1
ATOM 2024 N N . ILE A 1 269 ? 7.648 -24.938 -15.422 1 98.25 269 ILE A N 1
ATOM 2025 C CA . ILE A 1 269 ? 6.688 -24.859 -16.516 1 98.25 269 ILE A CA 1
ATOM 2026 C C . ILE A 1 269 ? 7.168 -23.844 -17.547 1 98.25 269 ILE A C 1
ATOM 2028 O O . ILE A 1 269 ? 7.594 -22.734 -17.203 1 98.25 269 ILE A O 1
ATOM 2032 N N . HIS A 1 270 ? 7.152 -24.281 -18.797 1 97.88 270 HIS A N 1
ATOM 2033 C CA . HIS A 1 270 ? 7.336 -23.375 -19.922 1 97.88 270 HIS A CA 1
ATOM 2034 C C . HIS A 1 270 ? 6 -23.031 -20.578 1 97.88 270 HIS A C 1
ATOM 2036 O O . HIS A 1 270 ? 5.152 -23.906 -20.766 1 97.88 270 HIS A O 1
ATOM 2042 N N . GLY A 1 271 ? 5.828 -21.734 -20.859 1 97.62 271 GLY A N 1
ATOM 2043 C CA . GLY A 1 271 ? 4.676 -21.344 -21.656 1 97.62 271 GLY A CA 1
ATOM 2044 C C . GLY A 1 271 ? 4.797 -21.75 -23.109 1 97.62 271 GLY A C 1
ATOM 2045 O O . GLY A 1 271 ? 5.895 -22.047 -23.594 1 97.62 271 GLY A O 1
ATOM 2046 N N . ASP A 1 272 ? 3.691 -21.812 -23.828 1 94.44 272 ASP A N 1
ATOM 2047 C CA . ASP A 1 272 ? 3.701 -22.234 -25.219 1 94.44 272 ASP A CA 1
ATOM 2048 C C . ASP A 1 272 ? 4.387 -21.203 -26.109 1 94.44 272 ASP A C 1
ATOM 2050 O O . ASP A 1 272 ? 5.258 -21.547 -26.906 1 94.44 272 ASP A O 1
ATOM 2054 N N . ASN A 1 273 ? 3.982 -19.984 -26.031 1 90 273 ASN A N 1
ATOM 2055 C CA . ASN A 1 273 ? 4.516 -18.953 -26.922 1 90 273 ASN A CA 1
ATOM 2056 C C . ASN A 1 273 ? 5.133 -17.797 -26.125 1 90 273 ASN A C 1
ATOM 2058 O O . ASN A 1 273 ? 5.875 -16.984 -26.688 1 90 273 ASN A O 1
ATOM 2062 N N . ALA A 1 274 ? 4.781 -17.703 -24.984 1 93.31 274 ALA A N 1
ATOM 2063 C CA . ALA A 1 274 ? 5.207 -16.609 -24.109 1 93.31 274 ALA A CA 1
ATOM 2064 C C . ALA A 1 274 ? 5.316 -17.078 -22.656 1 93.31 274 ALA A C 1
ATOM 2066 O O . ALA A 1 274 ? 5.266 -18.281 -22.375 1 93.31 274 ALA A O 1
ATOM 2067 N N . GLU A 1 275 ? 5.613 -16.156 -21.797 1 94.56 275 GLU A N 1
ATOM 2068 C CA . GLU A 1 275 ? 5.703 -16.5 -20.375 1 94.56 275 GLU A CA 1
ATOM 2069 C C . GLU A 1 275 ? 4.41 -17.125 -19.875 1 94.56 275 GLU A C 1
ATOM 2071 O O . GLU A 1 275 ? 3.316 -16.703 -20.234 1 94.56 275 GLU A O 1
ATOM 2076 N N . PHE A 1 276 ? 4.566 -18.172 -19.156 1 97.62 276 PHE A N 1
ATOM 2077 C CA . PHE A 1 276 ? 3.424 -18.828 -18.547 1 97.62 276 PHE A CA 1
ATOM 2078 C C . PHE A 1 276 ? 2.869 -18.016 -17.391 1 97.62 276 PHE A C 1
ATOM 2080 O O . PHE A 1 276 ? 1.652 -17.891 -17.234 1 97.62 276 PHE A O 1
ATOM 2087 N N . SER A 1 277 ? 3.777 -17.453 -16.625 1 97 277 SER A N 1
ATOM 2088 C CA . SER A 1 277 ? 3.426 -16.594 -15.516 1 97 277 SER A CA 1
ATOM 2089 C C . SER A 1 277 ? 4.465 -15.492 -15.32 1 97 277 SER A C 1
ATOM 2091 O O . SER A 1 277 ? 5.555 -15.547 -15.898 1 97 277 SER A O 1
ATOM 2093 N N . LYS A 1 278 ? 4.117 -14.492 -14.633 1 95.81 278 LYS A N 1
ATOM 2094 C CA . LYS A 1 278 ? 4.969 -13.406 -14.164 1 95.81 278 LYS A CA 1
ATOM 2095 C C . LYS A 1 278 ? 4.605 -13.008 -12.734 1 95.81 278 LYS A C 1
ATOM 2097 O O . LYS A 1 278 ? 3.66 -13.547 -12.156 1 95.81 278 LYS A O 1
ATOM 2102 N N . GLY A 1 279 ? 5.414 -12.109 -12.211 1 94.88 279 GLY A N 1
ATOM 2103 C CA . GLY A 1 279 ? 5.051 -11.586 -10.898 1 94.88 279 GLY A CA 1
ATOM 2104 C C . GLY A 1 279 ? 3.588 -11.195 -10.805 1 94.88 279 GLY A C 1
ATOM 2105 O O . GLY A 1 279 ? 3.041 -10.578 -11.727 1 94.88 279 GLY A O 1
ATOM 2106 N N . GLY A 1 280 ? 2.941 -11.508 -9.766 1 96.81 280 GLY A N 1
ATOM 2107 C CA . GLY A 1 280 ? 1.526 -11.242 -9.562 1 96.81 280 GLY A CA 1
ATOM 2108 C C . GLY A 1 280 ? 0.65 -12.453 -9.82 1 96.81 280 GLY A C 1
ATOM 2109 O O . GLY A 1 280 ? -0.506 -12.492 -9.391 1 96.81 280 GLY A O 1
ATOM 2110 N N . ASP A 1 281 ? 1.159 -13.359 -10.594 1 97.88 281 ASP A N 1
ATOM 2111 C CA . ASP A 1 281 ? 0.413 -14.586 -10.867 1 97.88 281 ASP A CA 1
ATOM 2112 C C . ASP A 1 281 ? 0.571 -15.586 -9.719 1 97.88 281 ASP A C 1
ATOM 2114 O O . ASP A 1 281 ? -0.096 -16.625 -9.703 1 97.88 281 ASP A O 1
ATOM 2118 N N . SER A 1 282 ? 1.44 -15.219 -8.781 1 97.88 282 SER A N 1
ATOM 2119 C CA . SER A 1 282 ? 1.602 -16.094 -7.621 1 97.88 282 SER A CA 1
ATOM 2120 C C . SER A 1 282 ? 0.253 -16.438 -7.004 1 97.88 282 SER A C 1
ATOM 2122 O O . SER A 1 282 ? -0.589 -15.562 -6.801 1 97.88 282 SER A O 1
ATOM 2124 N N . GLY A 1 283 ? 0.071 -17.75 -6.785 1 98.62 283 GLY A N 1
ATOM 2125 C CA . GLY A 1 283 ? -1.157 -18.234 -6.18 1 98.62 283 GLY A CA 1
ATOM 2126 C C . GLY A 1 283 ? -2.125 -18.828 -7.184 1 98.62 283 GLY A C 1
ATOM 2127 O O . GLY A 1 283 ? -3.08 -19.5 -6.809 1 98.62 283 GLY A O 1
ATOM 2128 N N . SER A 1 284 ? -1.896 -18.641 -8.461 1 98.81 284 SER A N 1
ATOM 2129 C CA . SER A 1 284 ? -2.799 -19.172 -9.477 1 98.81 284 SER A CA 1
ATOM 2130 C C . SER A 1 284 ? -2.791 -20.688 -9.484 1 98.81 284 SER A C 1
ATOM 2132 O O . SER A 1 284 ? -1.744 -21.312 -9.289 1 98.81 284 SER A O 1
ATOM 2134 N N . LEU A 1 285 ? -3.914 -21.234 -9.734 1 98.94 285 LEU A N 1
ATOM 2135 C CA . LEU A 1 285 ? -4.094 -22.672 -9.805 1 98.94 285 LEU A CA 1
ATOM 2136 C C . LEU A 1 285 ? -3.709 -23.203 -11.188 1 98.94 285 LEU A C 1
ATOM 2138 O O . LEU A 1 285 ? -4.191 -22.703 -12.203 1 98.94 285 LEU A O 1
ATOM 2142 N N . ILE A 1 286 ? -2.855 -24.141 -11.188 1 98.94 286 ILE A N 1
ATOM 2143 C CA . ILE A 1 286 ? -2.482 -24.812 -12.422 1 98.94 286 ILE A CA 1
ATOM 2144 C C . ILE A 1 286 ? -3.361 -26.047 -12.633 1 98.94 286 ILE A C 1
ATOM 2146 O O . ILE A 1 286 ? -3.543 -26.844 -11.711 1 98.94 286 ILE A O 1
ATOM 2150 N N . VAL A 1 287 ? -3.869 -26.172 -13.852 1 98.88 287 VAL A N 1
ATOM 2151 C CA . VAL A 1 287 ? -4.695 -27.344 -14.164 1 98.88 287 VAL A CA 1
ATOM 2152 C C . VAL A 1 287 ? -4.133 -28.047 -15.391 1 98.88 287 VAL A C 1
ATOM 2154 O O . VAL A 1 287 ? -3.6 -27.406 -16.297 1 98.88 287 VAL A O 1
ATOM 2157 N N . ALA A 1 288 ? -4.242 -29.344 -15.375 1 98.75 288 ALA A N 1
ATOM 2158 C CA . ALA A 1 288 ? -3.85 -30.156 -16.516 1 98.75 288 ALA A CA 1
ATOM 2159 C C . ALA A 1 288 ? -4.945 -30.172 -17.578 1 98.75 288 ALA A C 1
ATOM 2161 O O . ALA A 1 288 ? -6.133 -30.203 -17.25 1 98.75 288 ALA A O 1
ATOM 2162 N N . VAL A 1 289 ? -4.52 -30.203 -18.797 1 98.25 289 VAL A N 1
ATOM 2163 C CA . VAL A 1 289 ? -5.469 -30.281 -19.906 1 98.25 289 VAL A CA 1
ATOM 2164 C C . VAL A 1 289 ? -5.035 -31.375 -20.875 1 98.25 289 VAL A C 1
ATOM 2166 O O . VAL A 1 289 ? -3.85 -31.719 -20.953 1 98.25 289 VAL A O 1
ATOM 2169 N N . ASP A 1 290 ? -5.934 -31.906 -21.609 1 96.69 290 ASP A N 1
ATOM 2170 C CA . ASP A 1 290 ? -5.586 -32.844 -22.656 1 96.69 290 ASP A CA 1
ATOM 2171 C C . ASP A 1 290 ? -5.344 -32.125 -23.984 1 96.69 290 ASP A C 1
ATOM 2173 O O . ASP A 1 290 ? -5.328 -30.891 -24.031 1 96.69 290 ASP A O 1
ATOM 2177 N N . ASP A 1 291 ? -5.086 -32.875 -25.031 1 92.12 291 ASP A N 1
ATOM 2178 C CA . ASP A 1 291 ? -4.719 -32.312 -26.312 1 92.12 291 ASP A CA 1
ATOM 2179 C C . ASP A 1 291 ? -5.855 -31.453 -26.891 1 92.12 291 ASP A C 1
ATOM 2181 O O . ASP A 1 291 ? -5.613 -30.547 -27.688 1 92.12 291 ASP A O 1
ATOM 2185 N N . ALA A 1 292 ? -7.113 -31.766 -26.469 1 93 292 ALA A N 1
ATOM 2186 C CA . ALA A 1 292 ? -8.273 -31.031 -26.953 1 93 292 ALA A CA 1
ATOM 2187 C C . ALA A 1 292 ? -8.57 -29.828 -26.078 1 93 292 ALA A C 1
ATOM 2189 O O . ALA A 1 292 ? -9.508 -29.062 -26.344 1 93 292 ALA A O 1
ATOM 2190 N N . GLY A 1 293 ? -7.812 -29.688 -25.016 1 91.94 293 GLY A N 1
ATOM 2191 C CA . GLY A 1 293 ? -7.992 -28.547 -24.141 1 91.94 293 GLY A CA 1
ATOM 2192 C C . GLY A 1 293 ? -8.953 -28.812 -23 1 91.94 293 GLY A C 1
ATOM 2193 O O . GLY A 1 293 ? -9.305 -27.906 -22.25 1 91.94 293 GLY A O 1
ATOM 2194 N N . LEU A 1 294 ? -9.406 -30.016 -22.875 1 95.56 294 LEU A N 1
ATOM 2195 C CA . LEU A 1 294 ? -10.312 -30.375 -21.797 1 95.56 294 LEU A CA 1
ATOM 2196 C C . LEU A 1 294 ? -9.57 -30.422 -20.469 1 95.56 294 LEU A C 1
ATOM 2198 O O . LEU A 1 294 ? -8.5 -31.016 -20.359 1 95.56 294 LEU A O 1
ATOM 2202 N N . VAL A 1 295 ? -10.164 -29.859 -19.453 1 97.62 295 VAL A N 1
ATOM 2203 C CA . VAL A 1 295 ? -9.562 -29.812 -18.125 1 97.62 295 VAL A CA 1
ATOM 2204 C C . VAL A 1 295 ? -9.617 -31.203 -17.484 1 97.62 295 VAL A C 1
ATOM 2206 O O . VAL A 1 295 ? -10.688 -31.812 -17.406 1 97.62 295 VAL A O 1
ATOM 2209 N N . LEU A 1 296 ? -8.477 -31.656 -17.047 1 97.88 296 LEU A N 1
ATOM 2210 C CA . LEU A 1 296 ? -8.383 -33 -16.484 1 97.88 296 LEU A CA 1
ATOM 2211 C C . LEU A 1 296 ? -8.375 -32.938 -14.953 1 97.88 296 LEU A C 1
ATOM 2213 O O . LEU A 1 296 ? -8.914 -33.844 -14.297 1 97.88 296 LEU A O 1
ATOM 2217 N N . GLY A 1 297 ? -7.715 -32 -14.391 1 98.69 297 GLY A N 1
ATOM 2218 C CA . GLY A 1 297 ? -7.59 -31.891 -12.945 1 98.69 297 GLY A CA 1
ATOM 2219 C C . GLY A 1 297 ? -6.633 -30.797 -12.516 1 98.69 297 GLY A C 1
ATOM 2220 O O . GLY A 1 297 ? -5.859 -30.281 -13.328 1 98.69 297 GLY A O 1
ATOM 2221 N N . ALA A 1 298 ? -6.73 -30.438 -11.227 1 98.88 298 ALA A N 1
ATOM 2222 C CA . ALA A 1 298 ? -5.828 -29.453 -10.633 1 98.88 298 ALA A CA 1
ATOM 2223 C C . ALA A 1 298 ? -4.477 -30.078 -10.297 1 98.88 298 ALA A C 1
ATOM 2225 O O . ALA A 1 298 ? -4.414 -31.219 -9.836 1 98.88 298 ALA A O 1
ATOM 2226 N N . VAL A 1 299 ? -3.383 -29.297 -10.461 1 98.75 299 VAL A N 1
ATOM 2227 C CA . VAL A 1 299 ? -2.078 -29.938 -10.383 1 98.75 299 VAL A CA 1
ATOM 2228 C C . VAL A 1 299 ? -1.189 -29.203 -9.383 1 98.75 299 VAL A C 1
ATOM 2230 O O . VAL A 1 299 ? -0.345 -29.797 -8.727 1 98.75 299 VAL A O 1
ATOM 2233 N N . GLY A 1 300 ? -1.304 -27.875 -9.289 1 98.81 300 GLY A N 1
ATOM 2234 C CA . GLY A 1 300 ? -0.391 -27.156 -8.422 1 98.81 300 GLY A CA 1
ATOM 2235 C C . GLY A 1 300 ? -0.69 -25.672 -8.344 1 98.81 300 GLY A C 1
ATOM 2236 O O . GLY A 1 300 ? -1.711 -25.203 -8.859 1 98.81 300 GLY A O 1
ATOM 2237 N N . LEU A 1 301 ? 0.193 -24.938 -7.617 1 98.75 301 LEU A N 1
ATOM 2238 C CA . LEU A 1 301 ? 0.152 -23.484 -7.5 1 98.75 301 LEU A CA 1
ATOM 2239 C C . LEU A 1 301 ? 1.445 -22.859 -8.016 1 98.75 301 LEU A C 1
ATOM 2241 O O . LEU A 1 301 ? 2.535 -23.359 -7.734 1 98.75 301 LEU A O 1
ATOM 2245 N N . ILE A 1 302 ? 1.307 -21.781 -8.719 1 98.62 302 ILE A N 1
ATOM 2246 C CA . ILE A 1 302 ? 2.479 -20.969 -9.062 1 98.62 302 ILE A CA 1
ATOM 2247 C C . ILE A 1 302 ? 2.984 -20.25 -7.816 1 98.62 302 ILE A C 1
ATOM 2249 O O . ILE A 1 302 ? 2.203 -19.625 -7.09 1 98.62 302 ILE A O 1
ATOM 2253 N N . PHE A 1 303 ? 4.355 -20.312 -7.578 1 97.69 303 PHE A N 1
ATOM 2254 C CA . PHE A 1 303 ? 4.812 -19.594 -6.395 1 97.69 303 PHE A CA 1
ATOM 2255 C C . PHE A 1 303 ? 6.031 -18.734 -6.715 1 97.69 303 PHE A C 1
ATOM 2257 O O . PHE A 1 303 ? 6.383 -17.828 -5.953 1 97.69 303 PHE A O 1
ATOM 2264 N N . ALA A 1 304 ? 6.633 -19.047 -7.824 1 97.31 304 ALA A N 1
ATOM 2265 C CA . ALA A 1 304 ? 7.84 -18.312 -8.211 1 97.31 304 ALA A CA 1
ATOM 2266 C C . ALA A 1 304 ? 8.125 -18.469 -9.695 1 97.31 304 ALA A C 1
ATOM 2268 O O . ALA A 1 304 ? 7.352 -19.109 -10.422 1 97.31 304 ALA A O 1
ATOM 2269 N N . GLY A 1 305 ? 9.164 -17.812 -10.148 1 96.44 305 GLY A N 1
ATOM 2270 C CA . GLY A 1 305 ? 9.633 -17.859 -11.523 1 96.44 305 GLY A CA 1
ATOM 2271 C C . GLY A 1 305 ? 10.961 -17.156 -11.727 1 96.44 305 GLY A C 1
ATOM 2272 O O . GLY A 1 305 ? 11.562 -16.672 -10.773 1 96.44 305 GLY A O 1
ATOM 2273 N N . GLY A 1 306 ? 11.359 -17.234 -12.984 1 95.56 306 GLY A N 1
ATOM 2274 C CA . GLY A 1 306 ? 12.617 -16.578 -13.32 1 95.56 306 GLY A CA 1
ATOM 2275 C C . GLY A 1 306 ? 13.008 -16.766 -14.773 1 95.56 306 GLY A C 1
ATOM 2276 O O . GLY A 1 306 ? 12.32 -17.453 -15.531 1 95.56 306 GLY A O 1
ATOM 2277 N N . SER A 1 307 ? 14.109 -16.125 -15.055 1 96.25 307 SER A N 1
ATOM 2278 C CA . SER A 1 307 ? 14.602 -16.203 -16.422 1 96.25 307 SER A CA 1
ATOM 2279 C C . SER A 1 307 ? 15.039 -17.625 -16.781 1 96.25 307 SER A C 1
ATOM 2281 O O . SER A 1 307 ? 15.539 -18.359 -15.922 1 96.25 307 SER A O 1
ATOM 2283 N N . ASP A 1 308 ? 14.852 -18.031 -17.953 1 96.62 308 ASP A N 1
ATOM 2284 C CA . ASP A 1 308 ? 15.227 -19.328 -18.531 1 96.62 308 ASP A CA 1
ATOM 2285 C C . ASP A 1 308 ? 15.453 -19.203 -20.031 1 96.62 308 ASP A C 1
ATOM 2287 O O . ASP A 1 308 ? 14.5 -19.062 -20.797 1 96.62 308 ASP A O 1
ATOM 2291 N N . SER A 1 309 ? 16.688 -19.344 -20.438 1 95.94 309 SER A N 1
ATOM 2292 C CA . SER A 1 309 ? 17.047 -19.125 -21.844 1 95.94 309 SER A CA 1
ATOM 2293 C C . SER A 1 309 ? 16.469 -20.219 -22.734 1 95.94 309 SER A C 1
ATOM 2295 O O . SER A 1 309 ? 16.422 -20.062 -23.953 1 95.94 309 SER A O 1
ATOM 2297 N N . SER A 1 310 ? 16.047 -21.312 -22.125 1 94 310 SER A N 1
ATOM 2298 C CA . SER A 1 310 ? 15.516 -22.422 -22.922 1 94 310 SER A CA 1
ATOM 2299 C C . SER A 1 310 ? 14 -22.312 -23.078 1 94 310 SER A C 1
ATOM 2301 O O . SER A 1 310 ? 13.398 -23.078 -23.812 1 94 310 SER A O 1
ATOM 2303 N N . ALA A 1 311 ? 13.367 -21.453 -22.328 1 95.5 311 ALA A N 1
ATOM 2304 C CA . ALA A 1 311 ? 11.914 -21.328 -22.328 1 95.5 311 ALA A CA 1
ATOM 2305 C C . ALA A 1 311 ? 11.453 -20.359 -23.422 1 95.5 311 ALA A C 1
ATOM 2307 O O . ALA A 1 311 ? 12.094 -19.312 -23.641 1 95.5 311 ALA A O 1
ATOM 2308 N N . PRO A 1 312 ? 10.312 -20.688 -24.062 1 90.44 312 PRO A N 1
ATOM 2309 C CA . PRO A 1 312 ? 9.703 -19.641 -24.891 1 90.44 312 PRO A CA 1
ATOM 2310 C C . PRO A 1 312 ? 9.414 -18.375 -24.109 1 90.44 312 PRO A C 1
ATOM 2312 O O . PRO A 1 312 ? 8.922 -18.422 -22.969 1 90.44 312 PRO A O 1
ATOM 2315 N N . GLY A 1 313 ? 9.812 -17.297 -24.578 1 89.56 313 GLY A N 1
ATOM 2316 C CA . GLY A 1 313 ? 9.633 -16.031 -23.906 1 89.56 313 GLY A CA 1
ATOM 2317 C C . GLY A 1 313 ? 10.734 -15.711 -22.906 1 89.56 313 GLY A C 1
ATOM 2318 O O . GLY A 1 313 ? 10.75 -14.633 -22.312 1 89.56 313 GLY A O 1
ATOM 2319 N N . GLY A 1 314 ? 11.57 -16.734 -22.625 1 94.75 314 GLY A N 1
ATOM 2320 C CA . GLY A 1 314 ? 12.75 -16.516 -21.812 1 94.75 314 GLY A CA 1
ATOM 2321 C C . GLY A 1 314 ? 12.461 -16.578 -20.312 1 94.75 314 GLY A C 1
ATOM 2322 O O . GLY A 1 314 ? 13.195 -16.016 -19.516 1 94.75 314 GLY A O 1
ATOM 2323 N N . TYR A 1 315 ? 11.305 -17.25 -19.984 1 96.25 315 TYR A N 1
ATOM 2324 C CA . TYR A 1 315 ? 10.891 -17.234 -18.578 1 96.25 315 TYR A CA 1
ATOM 2325 C C . TYR A 1 315 ? 10.25 -18.562 -18.188 1 96.25 315 TYR A C 1
ATOM 2327 O O . TYR A 1 315 ? 9.484 -19.141 -18.953 1 96.25 315 TYR A O 1
ATOM 2335 N N . ARG A 1 316 ? 10.625 -19.062 -17.062 1 96.88 316 ARG A N 1
ATOM 2336 C CA . ARG A 1 316 ? 9.977 -20.266 -16.547 1 96.88 316 ARG A CA 1
ATOM 2337 C C . ARG A 1 316 ? 9.188 -19.969 -15.273 1 96.88 316 ARG A C 1
ATOM 2339 O O . ARG A 1 316 ? 9.516 -19.031 -14.547 1 96.88 316 ARG A O 1
ATOM 2346 N N . SER A 1 317 ? 8.195 -20.734 -15.039 1 98.06 317 SER A N 1
ATOM 2347 C CA . SER A 1 317 ? 7.391 -20.688 -13.82 1 98.06 317 SER A CA 1
ATOM 2348 C C . SER A 1 317 ? 7.691 -21.875 -12.914 1 98.06 317 SER A C 1
ATOM 2350 O O . SER A 1 317 ? 7.922 -22.984 -13.398 1 98.06 317 SER A O 1
ATOM 2352 N N . SER A 1 318 ? 7.754 -21.625 -11.68 1 98.19 318 SER A N 1
ATOM 2353 C CA . SER A 1 318 ? 7.949 -22.688 -10.695 1 98.19 318 SER A CA 1
ATOM 2354 C C . SER A 1 318 ? 6.648 -23.016 -9.969 1 98.19 318 SER A C 1
ATOM 2356 O O . SER A 1 318 ? 5.93 -22.109 -9.539 1 98.19 318 SER A O 1
ATOM 2358 N N . MET A 1 319 ? 6.395 -24.25 -9.812 1 98.44 319 MET A N 1
ATOM 2359 C CA . MET A 1 319 ? 5.133 -24.734 -9.25 1 98.44 319 MET A CA 1
ATOM 2360 C C . MET A 1 319 ? 5.379 -25.688 -8.086 1 98.44 319 MET A C 1
ATOM 2362 O O . MET A 1 319 ? 6.301 -26.5 -8.133 1 98.44 319 MET A O 1
ATOM 2366 N N . LEU A 1 320 ? 4.57 -25.625 -7.094 1 98.06 320 LEU A N 1
ATOM 2367 C CA . LEU A 1 320 ? 4.477 -26.625 -6.047 1 98.06 320 LEU A CA 1
ATOM 2368 C C . LEU A 1 320 ? 3.242 -27.5 -6.238 1 98.06 320 LEU A C 1
ATOM 2370 O O . LEU A 1 320 ? 2.166 -27 -6.57 1 98.06 320 LEU A O 1
ATOM 2374 N N . PRO A 1 321 ? 3.402 -28.797 -6.066 1 98.25 321 PRO A N 1
ATOM 2375 C CA . PRO A 1 321 ? 2.25 -29.688 -6.223 1 98.25 321 PRO A CA 1
ATOM 2376 C C . PRO A 1 321 ? 1.105 -29.344 -5.27 1 98.25 321 PRO A C 1
ATOM 2378 O O . PRO A 1 321 ? 1.348 -28.953 -4.129 1 98.25 321 PRO A O 1
ATOM 2381 N N . LEU A 1 322 ? -0.074 -29.609 -5.727 1 98.69 322 LEU A N 1
ATOM 2382 C CA . LEU A 1 322 ? -1.259 -29.172 -4.996 1 98.69 322 LEU A CA 1
ATOM 2383 C C . LEU A 1 322 ? -1.593 -30.156 -3.873 1 98.69 322 LEU A C 1
ATOM 2385 O O . LEU A 1 322 ? -2.006 -29.734 -2.787 1 98.69 322 LEU A O 1
ATOM 2389 N N . GLN A 1 323 ? -1.452 -31.422 -4.074 1 98.12 323 GLN A N 1
ATOM 2390 C CA . GLN A 1 323 ? -1.933 -32.438 -3.143 1 98.12 323 GLN A CA 1
ATOM 2391 C C . GLN A 1 323 ? -1.306 -32.25 -1.763 1 98.12 323 GLN A C 1
ATOM 2393 O O . GLN A 1 323 ? -2.012 -32.25 -0.751 1 98.12 323 GLN A O 1
ATOM 2398 N N . PRO A 1 324 ? 0.037 -32.094 -1.669 1 97.25 324 PRO A N 1
ATOM 2399 C CA . PRO A 1 324 ? 0.611 -31.875 -0.34 1 97.25 324 PRO A CA 1
ATOM 2400 C C . PRO A 1 324 ? 0.06 -30.625 0.339 1 97.25 324 PRO A C 1
ATOM 2402 O O . PRO A 1 324 ? -0.081 -30.594 1.563 1 97.25 324 PRO A O 1
ATOM 2405 N N . ILE A 1 325 ? -0.219 -29.625 -0.423 1 98.12 325 ILE A N 1
ATOM 2406 C CA . ILE A 1 325 ? -0.755 -28.375 0.107 1 98.12 325 ILE A CA 1
ATOM 2407 C C . ILE A 1 325 ? -2.143 -28.609 0.694 1 98.12 325 ILE A C 1
ATOM 2409 O O . ILE A 1 325 ? -2.416 -28.234 1.837 1 98.12 325 ILE A O 1
ATOM 2413 N N . LEU A 1 326 ? -3.016 -29.25 -0.054 1 98.62 326 LEU A N 1
ATOM 2414 C CA . LEU A 1 326 ? -4.367 -29.531 0.413 1 98.62 326 LEU A CA 1
ATOM 2415 C C . LEU A 1 326 ? -4.34 -30.422 1.645 1 98.62 326 LEU A C 1
ATOM 2417 O O . LEU A 1 326 ? -5.113 -30.219 2.584 1 98.62 326 LEU A O 1
ATOM 2421 N N . THR A 1 327 ? -3.479 -31.406 1.622 1 98.06 327 THR A N 1
ATOM 2422 C CA . THR A 1 327 ? -3.348 -32.312 2.762 1 98.06 327 THR A CA 1
ATOM 2423 C C . THR A 1 327 ? -2.916 -31.531 4.008 1 98.06 327 THR A C 1
ATOM 2425 O O . THR A 1 327 ? -3.51 -31.688 5.078 1 98.06 327 THR A O 1
ATOM 2428 N N . ALA A 1 328 ? -1.902 -30.719 3.828 1 97.06 328 ALA A N 1
ATOM 2429 C CA . ALA A 1 328 ? -1.379 -29.953 4.957 1 97.06 328 ALA A CA 1
ATOM 2430 C C . ALA A 1 328 ? -2.439 -29.016 5.527 1 97.06 328 ALA A C 1
ATOM 2432 O O . ALA A 1 328 ? -2.479 -28.781 6.734 1 97.06 328 ALA A O 1
ATOM 2433 N N . LEU A 1 329 ? -3.32 -28.516 4.668 1 97.62 329 LEU A N 1
ATOM 2434 C CA . LEU A 1 329 ? -4.363 -27.594 5.078 1 97.62 329 LEU A CA 1
ATOM 2435 C C . LEU A 1 329 ? -5.625 -28.328 5.496 1 97.62 329 LEU A C 1
ATOM 2437 O O . LEU A 1 329 ? -6.555 -27.734 6.039 1 97.62 329 LEU A O 1
ATOM 2441 N N . ASN A 1 330 ? -5.621 -29.641 5.277 1 98.19 330 ASN A N 1
ATOM 2442 C CA . ASN A 1 330 ? -6.855 -30.406 5.414 1 98.19 330 ASN A CA 1
ATOM 2443 C C . ASN A 1 330 ? -8 -29.766 4.641 1 98.19 330 ASN A C 1
ATOM 2445 O O . ASN A 1 330 ? -9.086 -29.562 5.188 1 98.19 330 ASN A O 1
ATOM 2449 N N . ALA A 1 331 ? -7.703 -29.469 3.365 1 98.56 331 ALA A N 1
ATOM 2450 C CA . ALA A 1 331 ? -8.641 -28.719 2.537 1 98.56 331 ALA A CA 1
ATOM 2451 C C . ALA A 1 331 ? -9.094 -29.547 1.335 1 98.56 331 ALA A C 1
ATOM 2453 O O . ALA A 1 331 ? -8.367 -30.438 0.876 1 98.56 331 ALA A O 1
ATOM 2454 N N . THR A 1 332 ? -10.273 -29.234 0.847 1 98.56 332 THR A N 1
ATOM 2455 C CA . THR A 1 332 ? -10.797 -29.828 -0.375 1 98.56 332 THR A CA 1
ATOM 2456 C C . THR A 1 332 ? -11.188 -28.75 -1.381 1 98.56 332 THR A C 1
ATOM 2458 O O . THR A 1 332 ? -11.742 -27.719 -1.004 1 98.56 332 THR A O 1
ATOM 2461 N N . LEU A 1 333 ? -10.914 -29.078 -2.605 1 98.75 333 LEU A N 1
ATOM 2462 C CA . LEU A 1 333 ? -11.234 -28.109 -3.658 1 98.75 333 LEU A CA 1
ATOM 2463 C C . LEU A 1 333 ? -12.742 -27.938 -3.799 1 98.75 333 LEU A C 1
ATOM 2465 O O . LEU A 1 333 ? -13.5 -28.906 -3.621 1 98.75 333 LEU A O 1
ATOM 2469 N N . VAL A 1 334 ? -13.117 -26.734 -4.121 1 98.81 334 VAL A N 1
ATOM 2470 C CA . VAL A 1 334 ? -14.523 -26.438 -4.375 1 98.81 334 VAL A CA 1
ATOM 2471 C C . VAL A 1 334 ? -14.703 -26.016 -5.832 1 98.81 334 VAL A C 1
ATOM 2473 O O . VAL A 1 334 ? -14.039 -25.078 -6.305 1 98.81 334 VAL A O 1
ATOM 2476 N N . GLY A 1 335 ? -15.484 -26.703 -6.582 1 98.44 335 GLY A N 1
ATOM 2477 C CA . GLY A 1 335 ? -15.977 -26.375 -7.91 1 98.44 335 GLY A CA 1
ATOM 2478 C C . GLY A 1 335 ? -17.484 -26.234 -7.977 1 98.44 335 GLY A C 1
ATOM 2479 O O . GLY A 1 335 ? -18.188 -26.547 -7.008 1 98.44 335 GLY A O 1
ATOM 2480 N N . GLY A 1 336 ? -17.984 -25.688 -9.039 1 97.88 336 GLY A N 1
ATOM 2481 C CA . GLY A 1 336 ? -19.422 -25.562 -9.219 1 97.88 336 GLY A CA 1
ATOM 2482 C C . GLY A 1 336 ? -20.047 -24.484 -8.352 1 97.88 336 GLY A C 1
ATOM 2483 O O . GLY A 1 336 ? -21.266 -24.453 -8.172 1 97.88 336 GLY A O 1
ATOM 2484 N N . HIS A 1 337 ? -19.234 -23.625 -7.688 1 98.06 337 HIS A N 1
ATOM 2485 C CA . HIS A 1 337 ? -19.734 -22.562 -6.82 1 98.06 337 HIS A CA 1
ATOM 2486 C C . HIS A 1 337 ? -20 -21.297 -7.609 1 98.06 337 HIS A C 1
ATOM 2488 O O . HIS A 1 337 ? -19.062 -20.641 -8.07 1 98.06 337 HIS A O 1
ATOM 2494 N N . ASN A 1 338 ? -21.266 -20.875 -7.797 1 97.31 338 ASN A N 1
ATOM 2495 C CA . ASN A 1 338 ? -21.688 -19.688 -8.531 1 97.31 338 ASN A CA 1
ATOM 2496 C C . ASN A 1 338 ? -21.109 -19.688 -9.945 1 97.31 338 ASN A C 1
ATOM 2498 O O . ASN A 1 338 ? -20.5 -18.703 -10.367 1 97.31 338 ASN A O 1
ATOM 2502 N N . VAL A 1 339 ? -21.391 -20.734 -10.703 1 95.69 339 VAL A N 1
ATOM 2503 C CA . VAL A 1 339 ? -20.828 -20.906 -12.039 1 95.69 339 VAL A CA 1
ATOM 2504 C C . VAL A 1 339 ? -21.906 -20.609 -13.086 1 95.69 339 VAL A C 1
ATOM 2506 O O . VAL A 1 339 ? -23.094 -20.828 -12.836 1 95.69 339 VAL A O 1
ATOM 2509 N N . MET B 1 1 ? 9.234 38 -7.059 1 36.44 1 MET B N 1
ATOM 2510 C CA . MET B 1 1 ? 8.453 37 -6.316 1 36.44 1 MET B CA 1
ATOM 2511 C C . MET B 1 1 ? 8.969 36.875 -4.887 1 36.44 1 MET B C 1
ATOM 2513 O O . MET B 1 1 ? 8.18 36.75 -3.945 1 36.44 1 MET B O 1
ATOM 2517 N N . ASP B 1 2 ? 10.328 36.938 -4.805 1 44.72 2 ASP B N 1
ATOM 2518 C CA . ASP B 1 2 ? 10.93 37.062 -3.48 1 44.72 2 ASP B CA 1
ATOM 2519 C C . ASP B 1 2 ? 10.492 38.344 -2.783 1 44.72 2 ASP B C 1
ATOM 2521 O O . ASP B 1 2 ? 10.414 38.406 -1.554 1 44.72 2 ASP B O 1
ATOM 2525 N N . ASP B 1 3 ? 10.172 39.156 -3.629 1 45.28 3 ASP B N 1
ATOM 2526 C CA . ASP B 1 3 ? 9.914 40.5 -3.119 1 45.28 3 ASP B CA 1
ATOM 2527 C C . ASP B 1 3 ? 8.672 40.531 -2.227 1 45.28 3 ASP B C 1
ATOM 2529 O O . ASP B 1 3 ? 8.586 41.312 -1.286 1 45.28 3 ASP B O 1
ATOM 2533 N N . GLN B 1 4 ? 7.699 39.719 -2.641 1 47.62 4 GLN B N 1
ATOM 2534 C CA . GLN B 1 4 ? 6.492 39.719 -1.819 1 47.62 4 GLN B CA 1
ATOM 2535 C C . GLN B 1 4 ? 6.781 39.219 -0.407 1 47.62 4 GLN B C 1
ATOM 2537 O O . GLN B 1 4 ? 6.082 39.594 0.541 1 47.62 4 GLN B O 1
ATOM 2542 N N . PHE B 1 5 ? 7.652 38.375 -0.329 1 49.78 5 PHE B N 1
ATOM 2543 C CA . PHE B 1 5 ? 7.973 37.812 0.984 1 49.78 5 PHE B CA 1
ATOM 2544 C C . PHE B 1 5 ? 9.062 38.656 1.662 1 49.78 5 PHE B C 1
ATOM 2546 O O . PHE B 1 5 ? 9.164 38.656 2.891 1 49.78 5 PHE B O 1
ATOM 2553 N N . LEU B 1 6 ? 9.938 39.281 0.812 1 46.72 6 LEU B N 1
ATOM 2554 C CA . LEU B 1 6 ? 10.977 40.125 1.404 1 46.72 6 LEU B CA 1
ATOM 2555 C C . LEU B 1 6 ? 10.477 41.531 1.61 1 46.72 6 LEU B C 1
ATOM 2557 O O . LEU B 1 6 ? 10.18 42.25 0.642 1 46.72 6 LEU B O 1
ATOM 2561 N N . ALA B 1 7 ? 9.711 41.656 2.498 1 45.38 7 ALA B N 1
ATOM 2562 C CA . ALA B 1 7 ? 9.445 43.062 2.768 1 45.38 7 ALA B CA 1
ATOM 2563 C C . ALA B 1 7 ? 10.703 43.906 2.541 1 45.38 7 ALA B C 1
ATOM 2565 O O . ALA B 1 7 ? 11.82 43.406 2.635 1 45.38 7 ALA B O 1
ATOM 2566 N N . GLN B 1 8 ? 10.531 44.969 1.83 1 45.56 8 GLN B N 1
ATOM 2567 C CA . GLN B 1 8 ? 11.57 46 1.681 1 45.56 8 GLN B CA 1
ATOM 2568 C C . GLN B 1 8 ? 12.289 46.25 3.004 1 45.56 8 GLN B C 1
ATOM 2570 O O . GLN B 1 8 ? 12.078 47.281 3.641 1 45.56 8 GLN B O 1
ATOM 2575 N N . ILE B 1 9 ? 12.516 45.125 3.662 1 49.34 9 ILE B N 1
ATOM 2576 C CA . ILE B 1 9 ? 13.242 45.375 4.902 1 49.34 9 ILE B CA 1
ATOM 2577 C C . ILE B 1 9 ? 14.727 45.562 4.598 1 49.34 9 ILE B C 1
ATOM 2579 O O . ILE B 1 9 ? 15.281 44.875 3.729 1 49.34 9 ILE B O 1
ATOM 2583 N N . ALA B 1 10 ? 15.172 46.594 5.055 1 54.91 10 ALA B N 1
ATOM 2584 C CA . ALA B 1 10 ? 16.609 46.875 4.965 1 54.91 10 ALA B CA 1
ATOM 2585 C C . ALA B 1 10 ? 17.422 45.656 5.371 1 54.91 10 ALA B C 1
ATOM 2587 O O . ALA B 1 10 ? 17.016 44.875 6.254 1 54.91 10 ALA B O 1
ATOM 2588 N N . PRO B 1 11 ? 18.391 45.25 4.512 1 59.62 11 PRO B N 1
ATOM 2589 C CA . PRO B 1 11 ? 19.25 44.125 4.891 1 59.62 11 PRO B CA 1
ATOM 2590 C C . PRO B 1 11 ? 19.766 44.219 6.324 1 59.62 11 PRO B C 1
ATOM 2592 O O . PRO B 1 11 ? 20.047 45.344 6.801 1 59.62 11 PRO B O 1
ATOM 2595 N N . ILE B 1 12 ? 19.469 43.219 7.059 1 61.16 12 ILE B N 1
ATOM 2596 C CA . ILE B 1 12 ? 20.062 43.188 8.391 1 61.16 12 ILE B CA 1
ATOM 2597 C C . ILE B 1 12 ? 21.547 42.875 8.281 1 61.16 12 ILE B C 1
ATOM 2599 O O . ILE B 1 12 ? 21.938 41.906 7.613 1 61.16 12 ILE B O 1
ATOM 2603 N N . SER B 1 13 ? 22.375 43.75 8.727 1 66.19 13 SER B N 1
ATOM 2604 C CA . SER B 1 13 ? 23.828 43.594 8.656 1 66.19 13 SER B CA 1
ATOM 2605 C C . SER B 1 13 ? 24.328 42.688 9.781 1 66.19 13 SER B C 1
ATOM 2607 O O . SER B 1 13 ? 24.125 43 10.961 1 66.19 13 SER B O 1
ATOM 2609 N N . PHE B 1 14 ? 24.688 41.438 9.453 1 76.94 14 PHE B N 1
ATOM 2610 C CA . PHE B 1 14 ? 25.438 40.594 10.367 1 76.94 14 PHE B CA 1
ATOM 2611 C C . PHE B 1 14 ? 26.938 40.781 10.164 1 76.94 14 PHE B C 1
ATOM 2613 O O . PHE B 1 14 ? 27.375 41.156 9.086 1 76.94 14 PHE B O 1
ATOM 2620 N N . SER B 1 15 ? 27.594 40.625 11.312 1 84.12 15 SER B N 1
ATOM 2621 C CA . SER B 1 15 ? 29.047 40.562 11.133 1 84.12 15 SER B CA 1
ATOM 2622 C C . SER B 1 15 ? 29.453 39.438 10.219 1 84.12 15 SER B C 1
ATOM 2624 O O . SER B 1 15 ? 28.703 38.469 10.047 1 84.12 15 SER B O 1
ATOM 2626 N N . THR B 1 16 ? 30.562 39.531 9.625 1 87.75 16 THR B N 1
ATOM 2627 C CA . THR B 1 16 ? 31.094 38.5 8.766 1 87.75 16 THR B CA 1
ATOM 2628 C C . THR B 1 16 ? 31.234 37.188 9.539 1 87.75 16 THR B C 1
ATOM 2630 O O . THR B 1 16 ? 30.984 36.094 8.992 1 87.75 16 THR B O 1
ATOM 2633 N N . GLU B 1 17 ? 31.625 37.344 10.711 1 90.25 17 GLU B N 1
ATOM 2634 C CA . GLU B 1 17 ? 31.781 36.156 11.547 1 90.25 17 GLU B CA 1
ATOM 2635 C C . GLU B 1 17 ? 30.438 35.5 11.828 1 90.25 17 GLU B C 1
ATOM 2637 O O . GLU B 1 17 ? 30.312 34.281 11.773 1 90.25 17 GLU B O 1
ATOM 2642 N N . ALA B 1 18 ? 29.484 36.281 12.102 1 90.5 18 ALA B N 1
ATOM 2643 C CA . ALA B 1 18 ? 28.141 35.75 12.367 1 90.5 18 ALA B CA 1
ATOM 2644 C C . ALA B 1 18 ? 27.547 35.094 11.133 1 90.5 18 ALA B C 1
ATOM 2646 O O . ALA B 1 18 ? 26.938 34.031 11.227 1 90.5 18 ALA B O 1
ATOM 2647 N N . GLU B 1 19 ? 27.797 35.656 10.062 1 89.81 19 GLU B N 1
ATOM 2648 C CA . GLU B 1 19 ? 27.312 35.094 8.805 1 89.81 19 GLU B CA 1
ATOM 2649 C C . GLU B 1 19 ? 27.938 33.75 8.516 1 89.81 19 GLU B C 1
ATOM 2651 O O . GLU B 1 19 ? 27.266 32.812 8.094 1 89.81 19 GLU B O 1
ATOM 2656 N N . SER B 1 20 ? 29.234 33.719 8.656 1 91.81 20 SER B N 1
ATOM 2657 C CA . SER B 1 20 ? 29.969 32.469 8.438 1 91.81 20 SER B CA 1
ATOM 2658 C C . SER B 1 20 ? 29.469 31.391 9.375 1 91.81 20 SER B C 1
ATOM 2660 O O . SER B 1 20 ? 29.359 30.219 8.969 1 91.81 20 SER B O 1
ATOM 2662 N N . LEU B 1 21 ? 29.188 31.781 10.531 1 93.5 21 LEU B N 1
ATOM 2663 C CA . LEU B 1 21 ? 28.703 30.828 11.523 1 93.5 21 LEU B CA 1
ATOM 2664 C C . LEU B 1 21 ? 27.328 30.281 11.141 1 93.5 21 LEU B C 1
ATOM 2666 O O . LEU B 1 21 ? 27.078 29.078 11.219 1 93.5 21 LEU B O 1
ATOM 2670 N N . LEU B 1 22 ? 26.469 31.125 10.758 1 92.12 22 LEU B N 1
ATOM 2671 C CA . LEU B 1 22 ? 25.125 30.719 10.398 1 92.12 22 LEU B CA 1
ATOM 2672 C C . LEU B 1 22 ? 25.125 29.844 9.156 1 92.12 22 LEU B C 1
ATOM 2674 O O . LEU B 1 22 ? 24.297 28.938 9.031 1 92.12 22 LEU B O 1
ATOM 2678 N N . ARG B 1 23 ? 26.047 30.109 8.305 1 91.69 23 ARG B N 1
ATOM 2679 C CA . ARG B 1 23 ? 26.203 29.25 7.148 1 91.69 23 ARG B CA 1
ATOM 2680 C C . ARG B 1 23 ? 26.641 27.844 7.57 1 91.69 23 ARG B C 1
ATOM 2682 O O . ARG B 1 23 ? 26.141 26.844 7.039 1 91.69 23 ARG B O 1
ATOM 2689 N N . HIS B 1 24 ? 27.547 27.859 8.438 1 93.56 24 HIS B N 1
ATOM 2690 C CA . HIS B 1 24 ? 28.031 26.594 8.953 1 93.56 24 HIS B CA 1
ATOM 2691 C C . HIS B 1 24 ? 26.922 25.828 9.656 1 93.56 24 HIS B C 1
ATOM 2693 O O . HIS B 1 24 ? 26.828 24.594 9.531 1 93.56 24 HIS B O 1
ATOM 2699 N N . LYS B 1 25 ? 26.062 26.562 10.383 1 95.12 25 LYS B N 1
ATOM 2700 C CA . LYS B 1 25 ? 24.969 25.922 11.109 1 95.12 25 LYS B CA 1
ATOM 2701 C C . LYS B 1 25 ? 23.828 25.578 10.18 1 95.12 25 LYS B C 1
ATOM 2703 O O . LYS B 1 25 ? 22.922 24.812 10.555 1 95.12 25 LYS B O 1
ATOM 2708 N N . GLU B 1 26 ? 23.75 26.078 8.938 1 94.19 26 GLU B N 1
ATOM 2709 C CA . GLU B 1 26 ? 22.797 25.781 7.875 1 94.19 26 GLU B CA 1
ATOM 2710 C C . GLU B 1 26 ? 21.391 26.25 8.258 1 94.19 26 GLU B C 1
ATOM 2712 O O . GLU B 1 26 ? 20.594 25.469 8.781 1 94.19 26 GLU B O 1
ATOM 2717 N N . ILE B 1 27 ? 21.062 27.391 7.879 1 90.94 27 ILE B N 1
ATOM 2718 C CA . ILE B 1 27 ? 19.75 27.953 8.164 1 90.94 27 ILE B CA 1
ATOM 2719 C C . ILE B 1 27 ? 18.688 27.141 7.414 1 90.94 27 ILE B C 1
ATOM 2721 O O . ILE B 1 27 ? 18.812 26.922 6.207 1 90.94 27 ILE B O 1
ATOM 2725 N N . GLN B 1 28 ? 17.672 26.75 8.141 1 91.62 28 GLN B N 1
ATOM 2726 C CA . GLN B 1 28 ? 16.625 25.938 7.555 1 91.62 28 GLN B CA 1
ATOM 2727 C C . GLN B 1 28 ? 15.359 26.766 7.309 1 91.62 28 GLN B C 1
ATOM 2729 O O . GLN B 1 28 ? 14.695 26.609 6.289 1 91.62 28 GLN B O 1
ATOM 2734 N N . SER B 1 29 ? 15.016 27.625 8.219 1 92 29 SER B N 1
ATOM 2735 C CA . SER B 1 29 ? 13.844 28.5 8.094 1 92 29 SER B CA 1
ATOM 2736 C C . SER B 1 29 ? 13.914 29.672 9.07 1 92 29 SER B C 1
ATOM 2738 O O . SER B 1 29 ? 14.711 29.656 10.008 1 92 29 SER B O 1
ATOM 2740 N N . ILE B 1 30 ? 13.219 30.688 8.781 1 89.81 30 ILE B N 1
ATOM 2741 C CA . ILE B 1 30 ? 13.109 31.875 9.609 1 89.81 30 ILE B CA 1
ATOM 2742 C C . ILE B 1 30 ? 11.641 32.188 9.859 1 89.81 30 ILE B C 1
ATOM 2744 O O . ILE B 1 30 ? 10.844 32.281 8.922 1 89.81 30 ILE B O 1
ATOM 2748 N N . SER B 1 31 ? 11.305 32.312 11.109 1 92.75 31 SER B N 1
ATOM 2749 C CA . SER B 1 31 ? 9.922 32.625 11.469 1 92.75 31 SER B CA 1
ATOM 2750 C C . SER B 1 31 ? 9.836 33.781 12.461 1 92.75 31 SER B C 1
ATOM 2752 O O . SER B 1 31 ? 10.852 34.188 13.016 1 92.75 31 SER B O 1
ATOM 2754 N N . TYR B 1 32 ? 8.688 34.344 12.547 1 91.69 32 TYR B N 1
ATOM 2755 C CA . TYR B 1 32 ? 8.484 35.5 13.391 1 91.69 32 TYR B CA 1
ATOM 2756 C C . TYR B 1 32 ? 7.254 35.344 14.273 1 91.69 32 TYR B C 1
ATOM 2758 O O . TYR B 1 32 ? 6.211 34.844 13.812 1 91.69 32 TYR B O 1
ATOM 2766 N N . ASN B 1 33 ? 7.48 35.594 15.516 1 92.56 33 ASN B N 1
ATOM 2767 C CA . ASN B 1 33 ? 6.395 35.688 16.484 1 92.56 33 ASN B CA 1
ATOM 2768 C C . ASN B 1 33 ? 6.066 37.125 16.812 1 92.56 33 ASN B C 1
ATOM 2770 O O . ASN B 1 33 ? 6.824 37.812 17.531 1 92.56 33 ASN B O 1
ATOM 2774 N N . GLN B 1 34 ? 4.969 37.594 16.406 1 88.25 34 GLN B N 1
ATOM 2775 C CA . GLN B 1 34 ? 4.598 38.969 16.578 1 88.25 34 GLN B CA 1
ATOM 2776 C C . GLN B 1 34 ? 4.273 39.281 18.031 1 88.25 34 GLN B C 1
ATOM 2778 O O . GLN B 1 34 ? 4.516 40.406 18.5 1 88.25 34 GLN B O 1
ATOM 2783 N N . ILE B 1 35 ? 3.787 38.375 18.703 1 89.12 35 ILE B N 1
ATOM 2784 C CA . ILE B 1 35 ? 3.373 38.562 20.094 1 89.12 35 ILE B CA 1
ATOM 2785 C C . ILE B 1 35 ? 4.602 38.812 20.969 1 89.12 35 ILE B C 1
ATOM 2787 O O . ILE B 1 35 ? 4.629 39.75 21.766 1 89.12 35 ILE B O 1
ATOM 2791 N N . THR B 1 36 ? 5.594 38.062 20.766 1 90.25 36 THR B N 1
ATOM 2792 C CA . THR B 1 36 ? 6.793 38.188 21.594 1 90.25 36 THR B CA 1
ATOM 2793 C C . THR B 1 36 ? 7.848 39.031 20.891 1 90.25 36 THR B C 1
ATOM 2795 O O . THR B 1 36 ? 8.914 39.281 21.438 1 90.25 36 THR B O 1
ATOM 2798 N N . SER B 1 37 ? 7.539 39.469 19.672 1 91.62 37 SER B N 1
ATOM 2799 C CA . SER B 1 37 ? 8.492 40.219 18.859 1 91.62 37 SER B CA 1
ATOM 2800 C C . SER B 1 37 ? 9.828 39.5 18.75 1 91.62 37 SER B C 1
ATOM 2802 O O . SER B 1 37 ? 10.875 40.062 19.047 1 91.62 37 SER B O 1
ATOM 2804 N N . THR B 1 38 ? 9.695 38.25 18.391 1 92.56 38 THR B N 1
ATOM 2805 C CA . THR B 1 38 ? 10.891 37.406 18.359 1 92.56 38 THR B CA 1
ATOM 2806 C C . THR B 1 38 ? 11.055 36.75 16.984 1 92.56 38 THR B C 1
ATOM 2808 O O . THR B 1 38 ? 10.109 36.156 16.453 1 92.56 38 THR B O 1
ATOM 2811 N N . ILE B 1 39 ? 12.234 36.875 16.422 1 91 39 ILE B N 1
ATOM 2812 C CA . ILE B 1 39 ? 12.609 36.188 15.195 1 91 39 ILE B CA 1
ATOM 2813 C C . ILE B 1 39 ? 13.305 34.875 15.547 1 91 39 ILE B C 1
ATOM 2815 O O . ILE B 1 39 ? 14.266 34.844 16.312 1 91 39 ILE B O 1
ATOM 2819 N N . SER B 1 40 ? 12.805 33.812 15.031 1 93.06 40 SER B N 1
ATOM 2820 C CA . SER B 1 40 ? 13.438 32.531 15.219 1 93.06 40 SER B CA 1
ATOM 2821 C C . SER B 1 40 ? 14.156 32.062 13.953 1 93.06 40 SER B C 1
ATOM 2823 O O . SER B 1 40 ? 13.531 31.906 12.906 1 93.06 40 SER B O 1
ATOM 2825 N N . ILE B 1 41 ? 15.398 31.891 14.039 1 92.88 41 ILE B N 1
ATOM 2826 C CA . ILE B 1 41 ? 16.219 31.344 12.961 1 92.88 41 ILE B CA 1
ATOM 2827 C C . ILE B 1 41 ? 16.531 29.875 13.227 1 92.88 41 ILE B C 1
ATOM 2829 O O . ILE B 1 41 ? 17.406 29.562 14.039 1 92.88 41 ILE B O 1
ATOM 2833 N N . TYR B 1 42 ? 15.867 29.031 12.516 1 94.75 42 TYR B N 1
ATOM 2834 C CA . TYR B 1 42 ? 16.062 27.594 12.711 1 94.75 42 TYR B CA 1
ATOM 2835 C C . TYR B 1 42 ? 17.297 27.109 11.961 1 94.75 42 TYR B C 1
ATOM 2837 O O . TYR B 1 42 ? 17.469 27.406 10.773 1 94.75 42 TYR B O 1
ATOM 2845 N N . THR B 1 43 ? 18.094 26.344 12.68 1 96 43 THR B N 1
ATOM 2846 C CA . THR B 1 43 ? 19.328 25.812 12.086 1 96 43 THR B CA 1
ATOM 2847 C C . THR B 1 43 ? 19.344 24.297 12.148 1 96 43 THR B C 1
ATOM 2849 O O . THR B 1 43 ? 18.703 23.688 13.016 1 96 43 THR B O 1
ATOM 2852 N N . LYS B 1 44 ? 19.984 23.688 11.234 1 95.69 44 LYS B N 1
ATOM 2853 C CA . LYS B 1 44 ? 20.141 22.234 11.211 1 95.69 44 LYS B CA 1
ATOM 2854 C C . LYS B 1 44 ? 21.031 21.766 12.352 1 95.69 44 LYS B C 1
ATOM 2856 O O . LYS B 1 44 ? 20.703 20.828 13.062 1 95.69 44 LYS B O 1
ATOM 2861 N N . ARG B 1 45 ? 22.125 22.453 12.5 1 95.75 45 ARG B N 1
ATOM 2862 C CA . ARG B 1 45 ? 23.062 22.156 13.57 1 95.75 45 ARG B CA 1
ATOM 2863 C C . ARG B 1 45 ? 22.797 23.016 14.797 1 95.75 45 ARG B C 1
ATOM 2865 O O . ARG B 1 45 ? 22.453 24.203 14.68 1 95.75 45 ARG B O 1
ATOM 2872 N N . LYS B 1 46 ? 22.984 22.469 15.906 1 95.38 46 LYS B N 1
ATOM 2873 C CA . LYS B 1 46 ? 22.672 23.141 17.156 1 95.38 46 LYS B CA 1
ATOM 2874 C C . LYS B 1 46 ? 23.578 24.344 17.375 1 95.38 46 LYS B C 1
ATOM 2876 O O . LYS B 1 46 ? 24.797 24.281 17.156 1 95.38 46 LYS B O 1
ATOM 2881 N N . VAL B 1 47 ? 23 25.469 17.734 1 95 47 VAL B N 1
ATOM 2882 C CA . VAL B 1 47 ? 23.703 26.672 18.172 1 95 47 VAL B CA 1
ATOM 2883 C C . VAL B 1 47 ? 24.016 26.562 19.672 1 95 47 VAL B C 1
ATOM 2885 O O . VAL B 1 47 ? 23.094 26.516 20.5 1 95 47 VAL B O 1
ATOM 2888 N N . ILE B 1 48 ? 25.25 26.547 20 1 94.12 48 ILE B N 1
ATOM 2889 C CA . ILE B 1 48 ? 25.656 26.359 21.375 1 94.12 48 ILE B CA 1
ATOM 2890 C C . ILE B 1 48 ? 25.953 27.719 22.016 1 94.12 48 ILE B C 1
ATOM 2892 O O . ILE B 1 48 ? 25.938 28.75 21.328 1 94.12 48 ILE B O 1
ATOM 2896 N N . LYS B 1 49 ? 26.328 27.719 23.281 1 93.69 49 LYS B N 1
ATOM 2897 C CA . LYS B 1 49 ? 26.547 28.938 24.062 1 93.69 49 LYS B CA 1
ATOM 2898 C C . LYS B 1 49 ? 27.656 29.797 23.453 1 93.69 49 LYS B C 1
ATOM 2900 O O . LYS B 1 49 ? 27.547 31.016 23.391 1 93.69 49 LYS B O 1
ATOM 2905 N N . LYS B 1 50 ? 28.672 29.156 22.969 1 92.88 50 LYS B N 1
ATOM 2906 C CA . LYS B 1 50 ? 29.812 29.875 22.375 1 92.88 50 LYS B CA 1
ATOM 2907 C C . LYS B 1 50 ? 29.391 30.625 21.109 1 92.88 50 LYS B C 1
ATOM 2909 O O . LYS B 1 50 ? 29.891 31.719 20.844 1 92.88 50 LYS B O 1
ATOM 2914 N N . ASP B 1 51 ? 28.516 30.047 20.375 1 94.81 51 ASP B N 1
ATOM 2915 C CA . ASP B 1 51 ? 28.031 30.656 19.125 1 94.81 51 ASP B CA 1
ATOM 2916 C C . ASP B 1 51 ? 27.25 31.922 19.422 1 94.81 51 ASP B C 1
ATOM 2918 O O . ASP B 1 51 ? 27.281 32.875 18.625 1 94.81 51 ASP B O 1
ATOM 2922 N N . LEU B 1 52 ? 26.562 31.953 20.562 1 93.06 52 LEU B N 1
ATOM 2923 C CA . LEU B 1 52 ? 25.672 33.062 20.906 1 93.06 52 LEU B CA 1
ATOM 2924 C C . LEU B 1 52 ? 26.453 34.312 21.219 1 93.06 52 LEU B C 1
ATOM 2926 O O . LEU B 1 52 ? 25.906 35.406 21.234 1 93.06 52 LEU B O 1
ATOM 2930 N N . GLN B 1 53 ? 27.703 34.156 21.406 1 92 53 GLN B N 1
ATOM 2931 C CA . GLN B 1 53 ? 28.547 35.312 21.656 1 92 53 GLN B CA 1
ATOM 2932 C C . GLN B 1 53 ? 28.797 36.125 20.375 1 92 53 GLN B C 1
ATOM 2934 O O . GLN B 1 53 ? 29.031 37.312 20.422 1 92 53 GLN B O 1
ATOM 2939 N N . VAL B 1 54 ? 28.703 35.375 19.312 1 91.44 54 VAL B N 1
ATOM 2940 C CA . VAL B 1 54 ? 29 35.969 18.016 1 91.44 54 VAL B CA 1
ATOM 2941 C C . VAL B 1 54 ? 27.688 36.406 17.328 1 91.44 54 VAL B C 1
ATOM 2943 O O . VAL B 1 54 ? 27.672 37.375 16.578 1 91.44 54 VAL B O 1
ATOM 2946 N N . LEU B 1 55 ? 26.641 35.719 17.641 1 93.31 55 LEU B N 1
ATOM 2947 C CA . LEU B 1 55 ? 25.359 35.969 16.969 1 93.31 55 LEU B CA 1
ATOM 2948 C C . LEU B 1 55 ? 24.562 37.031 17.672 1 93.31 55 LEU B C 1
ATOM 2950 O O . LEU B 1 55 ? 24.547 37.125 18.906 1 93.31 55 LEU B O 1
ATOM 2954 N N . PRO B 1 56 ? 23.938 37.812 16.906 1 90.06 56 PRO B N 1
ATOM 2955 C CA . PRO B 1 56 ? 23.125 38.844 17.547 1 90.06 56 PRO B CA 1
ATOM 2956 C C . PRO B 1 56 ? 21.922 38.281 18.312 1 90.06 56 PRO B C 1
ATOM 2958 O O . PRO B 1 56 ? 21.312 37.312 17.859 1 90.06 56 PRO B O 1
ATOM 2961 N N . SER B 1 57 ? 21.641 38.938 19.453 1 89.81 57 SER B N 1
ATOM 2962 C CA . SER B 1 57 ? 20.484 38.531 20.25 1 89.81 57 SER B CA 1
ATOM 2963 C C . SER B 1 57 ? 19.266 39.406 19.953 1 89.81 57 SER B C 1
ATOM 2965 O O . SER B 1 57 ? 18.156 39.062 20.344 1 89.81 57 SER B O 1
ATOM 2967 N N . ASN B 1 58 ? 19.5 40.469 19.312 1 89.31 58 ASN B N 1
ATOM 2968 C CA . ASN B 1 58 ? 18.406 41.375 18.922 1 89.31 58 ASN B CA 1
ATOM 2969 C C . ASN B 1 58 ? 18.75 42.156 17.656 1 89.31 58 ASN B C 1
ATOM 2971 O O . ASN B 1 58 ? 19.922 42.312 17.328 1 89.31 58 ASN B O 1
ATOM 2975 N N . ILE B 1 59 ? 17.703 42.375 16.953 1 82.56 59 ILE B N 1
ATOM 2976 C CA . ILE B 1 59 ? 17.812 43.219 15.781 1 82.56 59 ILE B CA 1
ATOM 2977 C C . ILE B 1 59 ? 16.609 44.156 15.719 1 82.56 59 ILE B C 1
ATOM 2979 O O . ILE B 1 59 ? 15.461 43.719 15.703 1 82.56 59 ILE B O 1
ATOM 2983 N N . TRP B 1 60 ? 16.875 45.469 15.602 1 82.06 60 TRP B N 1
ATOM 2984 C CA . TRP B 1 60 ? 15.828 46.5 15.508 1 82.06 60 TRP B CA 1
ATOM 2985 C C . TRP B 1 60 ? 14.766 46.281 16.578 1 82.06 60 TRP B C 1
ATOM 2987 O O . TRP B 1 60 ? 13.57 46.219 16.281 1 82.06 60 TRP B O 1
ATOM 2997 N N . ARG B 1 61 ? 15.109 45.906 17.75 1 84.56 61 ARG B N 1
ATOM 2998 C CA . ARG B 1 61 ? 14.281 45.781 18.953 1 84.56 61 ARG B CA 1
ATOM 2999 C C . ARG B 1 61 ? 13.477 44.469 18.922 1 84.56 61 ARG B C 1
ATOM 3001 O O . ARG B 1 61 ? 12.469 44.344 19.625 1 84.56 61 ARG B O 1
ATOM 3008 N N . GLN B 1 62 ? 13.773 43.688 17.984 1 88.56 62 GLN B N 1
ATOM 3009 C CA . GLN B 1 62 ? 13.211 42.312 17.969 1 88.56 62 GLN B CA 1
ATOM 3010 C C . GLN B 1 62 ? 14.211 41.312 18.531 1 88.56 62 GLN B C 1
ATOM 3012 O O . GLN B 1 62 ? 15.398 41.375 18.219 1 88.56 62 GLN B O 1
ATOM 3017 N N . GLY B 1 63 ? 13.719 40.5 19.375 1 91.44 63 GLY B N 1
ATOM 3018 C CA . GLY B 1 63 ? 14.578 39.406 19.828 1 91.44 63 GLY B CA 1
ATOM 3019 C C . GLY B 1 63 ? 14.875 38.406 18.766 1 91.44 63 GLY B C 1
ATOM 3020 O O . GLY B 1 63 ? 14.109 38.25 17.797 1 91.44 63 GLY B O 1
ATOM 3021 N N . ILE B 1 64 ? 16.031 37.781 18.875 1 93.25 64 ILE B N 1
ATOM 3022 C CA . ILE B 1 64 ? 16.391 36.688 17.953 1 93.25 64 ILE B CA 1
ATOM 3023 C C . ILE B 1 64 ? 16.688 35.406 18.734 1 93.25 64 ILE B C 1
ATOM 3025 O O . ILE B 1 64 ? 17.406 35.438 19.734 1 93.25 64 ILE B O 1
ATOM 3029 N N . ALA B 1 65 ? 16.047 34.375 18.359 1 93.81 65 ALA B N 1
ATOM 3030 C CA . ALA B 1 65 ? 16.328 33.031 18.891 1 93.81 65 ALA B CA 1
ATOM 3031 C C . ALA B 1 65 ? 16.891 32.125 17.812 1 93.81 65 ALA B C 1
ATOM 3033 O O . ALA B 1 65 ? 16.594 32.281 16.625 1 93.81 65 ALA B O 1
ATOM 3034 N N . TYR B 1 66 ? 17.734 31.172 18.25 1 95.44 66 TYR B N 1
ATOM 3035 C CA . TYR B 1 66 ? 18.375 30.266 17.312 1 95.44 66 TYR B CA 1
ATOM 3036 C C . TYR B 1 66 ? 18.078 28.812 17.656 1 95.44 66 TYR B C 1
ATOM 3038 O O . TYR B 1 66 ? 18.984 28.016 17.922 1 95.44 66 TYR B O 1
ATOM 3046 N N . PRO B 1 67 ? 16.828 28.438 17.531 1 96 67 PRO B N 1
ATOM 3047 C CA . PRO B 1 67 ? 16.516 27.031 17.797 1 96 67 PRO B CA 1
ATOM 3048 C C . PRO B 1 67 ? 17.031 26.078 16.719 1 96 67 PRO B C 1
ATOM 3050 O O . PRO B 1 67 ? 17.203 26.484 15.57 1 96 67 PRO B O 1
ATOM 3053 N N . GLN B 1 68 ? 17.266 24.812 17.156 1 96.56 68 GLN B N 1
ATOM 3054 C CA . GLN B 1 68 ? 17.562 23.75 16.203 1 96.56 68 GLN B CA 1
ATOM 3055 C C . GLN B 1 68 ? 16.266 23.125 15.656 1 96.56 68 GLN B C 1
ATOM 3057 O O . GLN B 1 68 ? 15.367 22.797 16.422 1 96.56 68 GLN B O 1
ATOM 3062 N N . GLY B 1 69 ? 16.219 23.016 14.352 1 95.44 69 GLY B N 1
ATOM 3063 C CA . GLY B 1 69 ? 15.016 22.438 13.75 1 95.44 69 GLY B CA 1
ATOM 3064 C C . GLY B 1 69 ? 15.195 22.078 12.289 1 95.44 69 GLY B C 1
ATOM 3065 O O . GLY B 1 69 ? 15.859 22.797 11.539 1 95.44 69 GLY B O 1
ATOM 3066 N N . LEU B 1 70 ? 14.594 20.953 11.969 1 94 70 LEU B N 1
ATOM 3067 C CA . LEU B 1 70 ? 14.648 20.469 10.602 1 94 70 LEU B CA 1
ATOM 3068 C C . LEU B 1 70 ? 13.281 19.953 10.156 1 94 70 LEU B C 1
ATOM 3070 O O . LEU B 1 70 ? 12.617 19.219 10.891 1 94 70 LEU B O 1
ATOM 3074 N N . MET B 1 71 ? 12.945 20.406 8.945 1 93.69 71 MET B N 1
ATOM 3075 C CA . MET B 1 71 ? 11.688 19.922 8.383 1 93.69 71 MET B CA 1
ATOM 3076 C C . MET B 1 71 ? 11.797 18.453 7.98 1 93.69 71 MET B C 1
ATOM 3078 O O . MET B 1 71 ? 12.789 18.047 7.383 1 93.69 71 MET B O 1
ATOM 3082 N N . ASP B 1 72 ? 10.758 17.672 8.297 1 93.5 72 ASP B N 1
ATOM 3083 C CA . ASP B 1 72 ? 10.703 16.281 7.879 1 93.5 72 ASP B CA 1
ATOM 3084 C C . ASP B 1 72 ? 10.312 16.156 6.41 1 93.5 72 ASP B C 1
ATOM 3086 O O . ASP B 1 72 ? 9.68 17.047 5.852 1 93.5 72 ASP B O 1
ATOM 3090 N N . SER B 1 73 ? 10.75 15.016 5.871 1 92.44 73 SER B N 1
ATOM 3091 C CA . SER B 1 73 ? 10.234 14.68 4.551 1 92.44 73 SER B CA 1
ATOM 3092 C C . SER B 1 73 ? 8.82 14.102 4.645 1 92.44 73 SER B C 1
ATOM 3094 O O . SER B 1 73 ? 8.547 13.258 5.496 1 92.44 73 SER B O 1
ATOM 3096 N N . VAL B 1 74 ? 7.992 14.555 3.811 1 91.69 74 VAL B N 1
ATOM 3097 C CA . VAL B 1 74 ? 6.605 14.102 3.789 1 91.69 74 VAL B CA 1
ATOM 3098 C C . VAL B 1 74 ? 6.477 12.859 2.908 1 91.69 74 VAL B C 1
ATOM 3100 O O . VAL B 1 74 ? 6.98 12.836 1.781 1 91.69 74 VAL B O 1
ATOM 3103 N N . GLY B 1 75 ? 5.816 11.766 3.418 1 85.19 75 GLY B N 1
ATOM 3104 C CA . GLY B 1 75 ? 5.539 10.57 2.639 1 85.19 75 GLY B CA 1
ATOM 3105 C C . GLY B 1 75 ? 6.609 9.508 2.775 1 85.19 75 GLY B C 1
ATOM 3106 O O . GLY B 1 75 ? 6.527 8.453 2.145 1 85.19 75 GLY B O 1
ATOM 3107 N N . LYS B 1 76 ? 7.66 9.602 3.451 1 69.88 76 LYS B N 1
ATOM 3108 C CA . LYS B 1 76 ? 8.781 8.664 3.51 1 69.88 76 LYS B CA 1
ATOM 3109 C C . LYS B 1 76 ? 8.508 7.547 4.512 1 69.88 76 LYS B C 1
ATOM 3111 O O . LYS B 1 76 ? 8.688 6.367 4.195 1 69.88 76 LYS B O 1
ATOM 3116 N N . GLU B 1 77 ? 8.141 7.902 5.668 1 69.19 77 GLU B N 1
ATOM 3117 C CA . GLU B 1 77 ? 8.039 6.863 6.684 1 69.19 77 GLU B CA 1
ATOM 3118 C C . GLU B 1 77 ? 6.645 6.832 7.305 1 69.19 77 GLU B C 1
ATOM 3120 O O . GLU B 1 77 ? 6.023 7.879 7.496 1 69.19 77 GLU B O 1
ATOM 3125 N N . ALA B 1 78 ? 6.305 5.531 7.504 1 70.06 78 ALA B N 1
ATOM 3126 C CA . ALA B 1 78 ? 5.059 5.352 8.242 1 70.06 78 ALA B CA 1
ATOM 3127 C C . ALA B 1 78 ? 5.266 5.602 9.734 1 70.06 78 ALA B C 1
ATOM 3129 O O . ALA B 1 78 ? 6.25 5.145 10.312 1 70.06 78 ALA B O 1
ATOM 3130 N N . THR B 1 79 ? 4.414 6.453 10.227 1 79.38 79 THR B N 1
ATOM 3131 C CA . THR B 1 79 ? 4.469 6.715 11.664 1 79.38 79 THR B CA 1
ATOM 3132 C C . THR B 1 79 ? 3.477 5.828 12.406 1 79.38 79 THR B C 1
ATOM 3134 O O . THR B 1 79 ? 2.346 5.633 11.953 1 79.38 79 THR B O 1
ATOM 3137 N N . LYS B 1 80 ? 3.914 5.254 13.562 1 83.94 80 LYS B N 1
ATOM 3138 C CA . LYS B 1 80 ? 3.047 4.438 14.406 1 83.94 80 LYS B CA 1
ATOM 3139 C C . LYS B 1 80 ? 1.998 5.293 15.109 1 83.94 80 LYS B C 1
ATOM 3141 O O . LYS B 1 80 ? 2.338 6.258 15.797 1 83.94 80 LYS B O 1
ATOM 3146 N N . PRO B 1 81 ? 0.803 4.953 14.953 1 90 81 PRO B N 1
ATOM 3147 C CA . PRO B 1 81 ? -0.243 5.742 15.602 1 90 81 PRO B CA 1
ATOM 3148 C C . PRO B 1 81 ? -0.229 5.598 17.125 1 90 81 PRO B C 1
ATOM 3150 O O . PRO B 1 81 ? 0.26 4.594 17.641 1 90 81 PRO B O 1
ATOM 3153 N N . GLN B 1 82 ? -0.66 6.598 17.859 1 86.25 82 GLN B N 1
ATOM 3154 C CA . GLN B 1 82 ? -0.688 6.637 19.328 1 86.25 82 GLN B CA 1
ATOM 3155 C C . GLN B 1 82 ? -2.031 6.156 19.859 1 86.25 82 GLN B C 1
ATOM 3157 O O . GLN B 1 82 ? -2.334 6.336 21.047 1 86.25 82 GLN B O 1
ATOM 3162 N N . GLY B 1 83 ? -2.814 5.48 19.125 1 90 83 GLY B N 1
ATOM 3163 C CA . GLY B 1 83 ? -4.145 4.992 19.453 1 90 83 GLY B CA 1
ATOM 3164 C C . GLY B 1 83 ? -4.969 4.637 18.234 1 90 83 GLY B C 1
ATOM 3165 O O . GLY B 1 83 ? -4.43 4.184 17.234 1 90 83 GLY B O 1
ATOM 3166 N N . ALA B 1 84 ? -6.285 4.809 18.484 1 93.94 84 ALA B N 1
ATOM 3167 C CA . ALA B 1 84 ? -7.18 4.5 17.375 1 93.94 84 ALA B CA 1
ATOM 3168 C C . ALA B 1 84 ? -6.938 5.441 16.203 1 93.94 84 ALA B C 1
ATOM 3170 O O . ALA B 1 84 ? -6.805 6.656 16.375 1 93.94 84 ALA B O 1
ATOM 3171 N N . THR B 1 85 ? -6.941 4.906 15.055 1 97.31 85 THR B N 1
ATOM 3172 C CA . THR B 1 85 ? -6.57 5.684 13.875 1 97.31 85 THR B CA 1
ATOM 3173 C C . THR B 1 85 ? -7.805 6.301 13.227 1 97.31 85 THR B C 1
ATOM 3175 O O . THR B 1 85 ? -7.688 7.086 12.281 1 97.31 85 THR B O 1
ATOM 3178 N N . PHE B 1 86 ? -8.93 5.941 13.68 1 98.06 86 PHE B N 1
ATOM 3179 C CA . PHE B 1 86 ? -10.188 6.477 13.164 1 98.06 86 PHE B CA 1
ATOM 3180 C C . PHE B 1 86 ? -11.273 6.426 14.234 1 98.06 86 PHE B C 1
ATOM 3182 O O . PHE B 1 86 ? -11.102 5.777 15.273 1 98.06 86 PHE B O 1
ATOM 3189 N N . ALA B 1 87 ? -12.305 7.223 13.992 1 97.81 87 ALA B N 1
ATOM 3190 C CA . ALA B 1 87 ? -13.453 7.238 14.891 1 97.81 87 ALA B CA 1
ATOM 3191 C C . ALA B 1 87 ? -14.758 7.008 14.117 1 97.81 87 ALA B C 1
ATOM 3193 O O . ALA B 1 87 ? -14.93 7.527 13.008 1 97.81 87 ALA B O 1
ATOM 3194 N N . LEU B 1 88 ? -15.586 6.215 14.703 1 97.12 88 LEU B N 1
ATOM 3195 C CA . LEU B 1 88 ? -16.953 6.023 14.227 1 97.12 88 LEU B CA 1
ATOM 3196 C C . LEU B 1 88 ? -17.953 6.723 15.141 1 97.12 88 LEU B C 1
ATOM 3198 O O . LEU B 1 88 ? -17.969 6.48 16.344 1 97.12 88 LEU B O 1
ATOM 3202 N N . HIS B 1 89 ? -18.688 7.594 14.516 1 97 89 HIS B N 1
ATOM 3203 C CA . HIS B 1 89 ? -19.703 8.305 15.266 1 97 89 HIS B CA 1
ATOM 3204 C C . HIS B 1 89 ? -21.078 7.648 15.094 1 97 89 HIS B C 1
ATOM 3206 O O . HIS B 1 89 ? -21.547 7.465 13.969 1 97 89 HIS B O 1
ATOM 3212 N N . GLN B 1 90 ? -21.656 7.273 16.203 1 94.81 90 GLN B N 1
ATOM 3213 C CA . GLN B 1 90 ? -22.969 6.648 16.172 1 94.81 90 GLN B CA 1
ATOM 3214 C C . GLN B 1 90 ? -24.078 7.699 16.078 1 94.81 90 GLN B C 1
ATOM 3216 O O . GLN B 1 90 ? -24.109 8.641 16.875 1 94.81 90 GLN B O 1
ATOM 3221 N N . ILE B 1 91 ? -24.844 7.551 15.094 1 91.06 91 ILE B N 1
ATOM 3222 C CA . ILE B 1 91 ? -25.953 8.492 14.977 1 91.06 91 ILE B CA 1
ATOM 3223 C C . ILE B 1 91 ? -27.25 7.809 15.375 1 91.06 91 ILE B C 1
ATOM 3225 O O . ILE B 1 91 ? -27.266 6.613 15.672 1 91.06 91 ILE B O 1
ATOM 3229 N N . ALA B 1 92 ? -28.328 8.672 15.375 1 83.62 92 ALA B N 1
ATOM 3230 C CA . ALA B 1 92 ? -29.641 8.141 15.758 1 83.62 92 ALA B CA 1
ATOM 3231 C C . ALA B 1 92 ? -30.078 7.027 14.812 1 83.62 92 ALA B C 1
ATOM 3233 O O . ALA B 1 92 ? -29.922 7.145 13.594 1 83.62 92 ALA B O 1
ATOM 3234 N N . GLY B 1 93 ? -30.516 5.895 15.266 1 85.88 93 GLY B N 1
ATOM 3235 C CA . GLY B 1 93 ? -30.922 4.734 14.492 1 85.88 93 GLY B CA 1
ATOM 3236 C C . GLY B 1 93 ? -29.859 3.641 14.461 1 85.88 93 GLY B C 1
ATOM 3237 O O . GLY B 1 93 ? -30.078 2.584 13.859 1 85.88 93 GLY B O 1
ATOM 3238 N N . GLY B 1 94 ? -28.672 4.066 15.109 1 84.25 94 GLY B N 1
ATOM 3239 C CA . GLY B 1 94 ? -27.672 3.027 15.344 1 84.25 94 GLY B CA 1
ATOM 3240 C C . GLY B 1 94 ? -26.672 2.893 14.211 1 84.25 94 GLY B C 1
ATOM 3241 O O . GLY B 1 94 ? -25.844 1.985 14.219 1 84.25 94 GLY B O 1
ATOM 3242 N N . HIS B 1 95 ? -26.703 3.801 13.258 1 90.62 95 HIS B N 1
ATOM 3243 C CA . HIS B 1 95 ? -25.781 3.748 12.125 1 90.62 95 HIS B CA 1
ATOM 3244 C C . HIS B 1 95 ? -24.453 4.41 12.477 1 90.62 95 HIS B C 1
ATOM 3246 O O . HIS B 1 95 ? -24.422 5.52 13.008 1 90.62 95 HIS B O 1
ATOM 3252 N N . ALA B 1 96 ? -23.328 3.678 12.273 1 95 96 ALA B N 1
ATOM 3253 C CA . ALA B 1 96 ? -21.984 4.207 12.516 1 95 96 ALA B CA 1
ATOM 3254 C C . ALA B 1 96 ? -21.469 4.977 11.305 1 95 96 ALA B C 1
ATOM 3256 O O . ALA B 1 96 ? -21.547 4.488 10.172 1 95 96 ALA B O 1
ATOM 3257 N N . THR B 1 97 ? -21.094 6.195 11.523 1 97.88 97 THR B N 1
ATOM 3258 C CA . THR B 1 97 ? -20.578 7.051 10.453 1 97.88 97 THR B CA 1
ATOM 3259 C C . THR B 1 97 ? -19.094 7.348 10.664 1 97.88 97 THR B C 1
ATOM 3261 O O . THR B 1 97 ? -18.625 7.461 11.797 1 97.88 97 THR B O 1
ATOM 3264 N N . TYR B 1 98 ? -18.375 7.426 9.617 1 98.56 98 TYR B N 1
ATOM 3265 C CA . TYR B 1 98 ? -16.938 7.691 9.664 1 98.56 98 TYR B CA 1
ATOM 3266 C C . TYR B 1 98 ? -16.672 9.172 9.891 1 98.56 98 TYR B C 1
ATOM 3268 O O . TYR B 1 98 ? -17.109 10.023 9.117 1 98.56 98 TYR B O 1
ATOM 3276 N N . ALA B 1 99 ? -15.953 9.547 10.906 1 98.81 99 ALA B N 1
ATOM 3277 C CA . ALA B 1 99 ? -15.805 10.938 11.336 1 98.81 99 ALA B CA 1
ATOM 3278 C C . ALA B 1 99 ? -14.562 11.57 10.711 1 98.81 99 ALA B C 1
ATOM 3280 O O . ALA B 1 99 ? -13.625 10.867 10.336 1 98.81 99 ALA B O 1
ATOM 3281 N N . CYS B 1 100 ? -14.625 12.906 10.641 1 98.88 100 CYS B N 1
ATOM 3282 C CA . CYS B 1 100 ? -13.398 13.625 10.312 1 98.88 100 CYS B CA 1
ATOM 3283 C C . CYS B 1 100 ? -12.336 13.414 11.383 1 98.88 100 CYS B C 1
ATOM 3285 O O . CYS B 1 100 ? -12.641 12.945 12.484 1 98.88 100 CYS B O 1
ATOM 3287 N N . GLY B 1 101 ? -11.07 13.734 10.992 1 98.75 101 GLY B N 1
ATOM 3288 C CA . GLY B 1 101 ? -9.969 13.438 11.891 1 98.75 101 GLY B CA 1
ATOM 3289 C C . GLY B 1 101 ? -9.539 11.984 11.844 1 98.75 101 GLY B C 1
ATOM 3290 O O . GLY B 1 101 ? -8.789 11.523 12.703 1 98.75 101 GLY B O 1
ATOM 3291 N N . SER B 1 102 ? -10.016 11.219 10.867 1 98.81 102 SER B N 1
ATOM 3292 C CA . SER B 1 102 ? -9.805 9.781 10.773 1 98.81 102 SER B CA 1
ATOM 3293 C C . SER B 1 102 ? -8.945 9.422 9.57 1 98.81 102 SER B C 1
ATOM 3295 O O . SER B 1 102 ? -8.852 10.195 8.617 1 98.81 102 SER B O 1
ATOM 3297 N N . SER B 1 103 ? -8.422 8.258 9.602 1 98.56 103 SER B N 1
ATOM 3298 C CA . SER B 1 103 ? -7.445 7.727 8.648 1 98.56 103 SER B CA 1
ATOM 3299 C C . SER B 1 103 ? -8.07 7.5 7.281 1 98.56 103 SER B C 1
ATOM 3301 O O . SER B 1 103 ? -9.148 6.918 7.172 1 98.56 103 SER B O 1
ATOM 3303 N N . ILE B 1 104 ? -7.367 7.98 6.258 1 98.69 104 ILE B N 1
ATOM 3304 C CA . ILE B 1 104 ? -7.758 7.703 4.879 1 98.69 104 ILE B CA 1
ATOM 3305 C C . ILE B 1 104 ? -6.516 7.543 4.008 1 98.69 104 ILE B C 1
ATOM 3307 O O . ILE B 1 104 ? -5.418 7.938 4.406 1 98.69 104 ILE B O 1
ATOM 3311 N N . SER B 1 105 ? -6.645 7.016 2.824 1 97.88 105 SER B N 1
ATOM 3312 C CA . SER B 1 105 ? -5.625 6.965 1.78 1 97.88 105 SER B CA 1
ATOM 3313 C C . SER B 1 105 ? -6.23 6.57 0.437 1 97.88 105 SER B C 1
ATOM 3315 O O . SER B 1 105 ? -7.355 6.066 0.379 1 97.88 105 SER B O 1
ATOM 3317 N N . PRO B 1 106 ? -5.516 6.895 -0.632 1 97.25 106 PRO B N 1
ATOM 3318 C CA . PRO B 1 106 ? -5.91 6.211 -1.866 1 97.25 106 PRO B CA 1
ATOM 3319 C C . PRO B 1 106 ? -5.918 4.691 -1.722 1 97.25 106 PRO B C 1
ATOM 3321 O O . PRO B 1 106 ? -5.07 4.129 -1.026 1 97.25 106 PRO B O 1
ATOM 3324 N N . GLY B 1 107 ? -6.84 4.105 -2.359 1 96.81 107 GLY B N 1
ATOM 3325 C CA . GLY B 1 107 ? -7.027 2.672 -2.211 1 96.81 107 GLY B CA 1
ATOM 3326 C C . GLY B 1 107 ? -5.883 1.856 -2.777 1 96.81 107 GLY B C 1
ATOM 3327 O O . GLY B 1 107 ? -5.766 0.661 -2.5 1 96.81 107 GLY B O 1
ATOM 3328 N N . ASN B 1 108 ? -5.023 2.396 -3.537 1 94.31 108 ASN B N 1
ATOM 3329 C CA . ASN B 1 108 ? -3.969 1.649 -4.211 1 94.31 108 ASN B CA 1
ATOM 3330 C C . ASN B 1 108 ? -2.594 1.987 -3.646 1 94.31 108 ASN B C 1
ATOM 3332 O O . ASN B 1 108 ? -1.572 1.712 -4.277 1 94.31 108 ASN B O 1
ATOM 3336 N N . ASP B 1 109 ? -2.559 2.59 -2.484 1 93.81 109 ASP B N 1
ATOM 3337 C CA . ASP B 1 109 ? -1.287 2.98 -1.884 1 93.81 109 ASP B CA 1
ATOM 3338 C C . ASP B 1 109 ? -1.27 2.676 -0.388 1 93.81 109 ASP B C 1
ATOM 3340 O O . ASP B 1 109 ? -2.217 3 0.329 1 93.81 109 ASP B O 1
ATOM 3344 N N . ALA B 1 110 ? -0.182 2.066 0.032 1 92.25 110 ALA B N 1
ATOM 3345 C CA . ALA B 1 110 ? -0.038 1.767 1.453 1 92.25 110 ALA B CA 1
ATOM 3346 C C . ALA B 1 110 ? 0.398 3.002 2.234 1 92.25 110 ALA B C 1
ATOM 3348 O O . ALA B 1 110 ? 1.556 3.109 2.646 1 92.25 110 ALA B O 1
ATOM 3349 N N . SER B 1 111 ? -0.48 3.914 2.4 1 93.81 111 SER B N 1
ATOM 3350 C CA . SER B 1 111 ? -0.267 5.137 3.168 1 93.81 111 SER B CA 1
ATOM 3351 C C . SER B 1 111 ? -1.445 5.422 4.094 1 93.81 111 SER B C 1
ATOM 3353 O O . SER B 1 111 ? -2.395 4.637 4.156 1 93.81 111 SER B O 1
ATOM 3355 N N . ALA B 1 112 ? -1.265 6.469 4.867 1 96.25 112 ALA B N 1
ATOM 3356 C CA . ALA B 1 112 ? -2.342 6.91 5.75 1 96.25 112 ALA B CA 1
ATOM 3357 C C . ALA B 1 112 ? -2.188 8.391 6.105 1 96.25 112 ALA B C 1
ATOM 3359 O O . ALA B 1 112 ? -1.104 8.828 6.492 1 96.25 112 ALA B O 1
ATOM 3360 N N . GLY B 1 113 ? -3.219 9.117 5.891 1 97.94 113 GLY B N 1
ATOM 3361 C CA . GLY B 1 113 ? -3.383 10.492 6.34 1 97.94 113 GLY B CA 1
ATOM 3362 C C . GLY B 1 113 ? -4.73 10.75 6.988 1 97.94 113 GLY B C 1
ATOM 3363 O O . GLY B 1 113 ? -5.395 9.82 7.445 1 97.94 113 GLY B O 1
ATOM 3364 N N . THR B 1 114 ? -5.105 12.016 7.117 1 98.75 114 THR B N 1
ATOM 3365 C CA . THR B 1 114 ? -6.297 12.367 7.879 1 98.75 114 THR B CA 1
ATOM 3366 C C . THR B 1 114 ? -7.316 13.078 6.992 1 98.75 114 THR B C 1
ATOM 3368 O O . THR B 1 114 ? -6.957 13.938 6.188 1 98.75 114 THR B O 1
ATOM 3371 N N . MET B 1 115 ? -8.547 12.625 7.031 1 98.94 115 MET B N 1
ATOM 3372 C CA . MET B 1 115 ? -9.633 13.438 6.488 1 98.94 115 MET B CA 1
ATOM 3373 C C . MET B 1 115 ? -9.914 14.641 7.391 1 98.94 115 MET B C 1
ATOM 3375 O O . MET B 1 115 ? -10.383 14.477 8.516 1 98.94 115 MET B O 1
ATOM 3379 N N . GLY B 1 116 ? -9.734 15.766 6.891 1 98.94 116 GLY B N 1
ATOM 3380 C CA . GLY B 1 116 ? -9.766 16.953 7.723 1 98.94 116 GLY B CA 1
ATOM 3381 C C . GLY B 1 116 ? -11.172 17.484 7.953 1 98.94 116 GLY B C 1
ATOM 3382 O O . GLY B 1 116 ? -11.516 17.875 9.07 1 98.94 116 GLY B O 1
ATOM 3383 N N . ALA B 1 117 ? -11.945 17.516 6.938 1 98.94 117 ALA B N 1
ATOM 3384 C CA . ALA B 1 117 ? -13.281 18.094 7.031 1 98.94 117 ALA B CA 1
ATOM 3385 C C . ALA B 1 117 ? -14.148 17.688 5.84 1 98.94 117 ALA B C 1
ATOM 3387 O O . ALA B 1 117 ? -13.633 17.172 4.84 1 98.94 117 ALA B O 1
ATOM 3388 N N . LEU B 1 118 ? -15.438 17.859 6.02 1 98.94 118 LEU B N 1
ATOM 3389 C CA . LEU B 1 118 ? -16.375 17.781 4.906 1 98.94 118 LEU B CA 1
ATOM 3390 C C . LEU B 1 118 ? -16.625 19.172 4.309 1 98.94 118 LEU B C 1
ATOM 3392 O O . LEU B 1 118 ? -16.734 20.156 5.039 1 98.94 118 LEU B O 1
ATOM 3396 N N . VAL B 1 119 ? -16.703 19.219 2.998 1 98.94 119 VAL B N 1
ATOM 3397 C CA . VAL B 1 119 ? -16.953 20.484 2.318 1 98.94 119 VAL B CA 1
ATOM 3398 C C . VAL B 1 119 ? -17.969 20.266 1.194 1 98.94 119 VAL B C 1
ATOM 3400 O O . VAL B 1 119 ? -18.188 19.141 0.75 1 98.94 119 VAL B O 1
ATOM 3403 N N . ARG B 1 120 ? -18.547 21.281 0.812 1 98.69 120 ARG B N 1
ATOM 3404 C CA . ARG B 1 120 ? -19.422 21.281 -0.356 1 98.69 120 ARG B CA 1
ATOM 3405 C C . ARG B 1 120 ? -18.844 22.156 -1.469 1 98.69 120 ARG B C 1
ATOM 3407 O O . ARG B 1 120 ? -18.328 23.234 -1.21 1 98.69 120 ARG B O 1
ATOM 3414 N N . LEU B 1 121 ? -18.891 21.656 -2.641 1 98.25 121 LEU B N 1
ATOM 3415 C CA . LEU B 1 121 ? -18.484 22.422 -3.816 1 98.25 121 LEU B CA 1
ATOM 3416 C C . LEU B 1 121 ? -19.688 22.953 -4.57 1 98.25 121 LEU B C 1
ATOM 3418 O O . LEU B 1 121 ? -20.828 22.672 -4.203 1 98.25 121 LEU B O 1
ATOM 3422 N N . PRO B 1 122 ? -19.469 23.781 -5.676 1 97.69 122 PRO B N 1
ATOM 3423 C CA . PRO B 1 122 ? -20.578 24.422 -6.375 1 97.69 122 PRO B CA 1
ATOM 3424 C C . PRO B 1 122 ? -21.531 23.406 -7.012 1 97.69 122 PRO B C 1
ATOM 3426 O O . PRO B 1 122 ? -22.703 23.703 -7.23 1 97.69 122 PRO B O 1
ATOM 3429 N N . ASP B 1 123 ? -21.078 22.203 -7.215 1 97.44 123 ASP B N 1
ATOM 3430 C CA . ASP B 1 123 ? -21.938 21.188 -7.809 1 97.44 123 ASP B CA 1
ATOM 3431 C C . ASP B 1 123 ? -22.922 20.625 -6.781 1 97.44 123 ASP B C 1
ATOM 3433 O O . ASP B 1 123 ? -23.781 19.812 -7.117 1 97.44 123 ASP B O 1
ATOM 3437 N N . GLY B 1 124 ? -22.781 21.016 -5.535 1 97.56 124 GLY B N 1
ATOM 3438 C CA . GLY B 1 124 ? -23.719 20.656 -4.496 1 97.56 124 GLY B CA 1
ATOM 3439 C C . GLY B 1 124 ? -23.375 19.344 -3.807 1 97.56 124 GLY B C 1
ATOM 3440 O O . GLY B 1 124 ? -23.984 18.984 -2.799 1 97.56 124 GLY B O 1
ATOM 3441 N N . LEU B 1 125 ? -22.406 18.688 -4.27 1 98.12 125 LEU B N 1
ATOM 3442 C CA . LEU B 1 125 ? -22.031 17.375 -3.725 1 98.12 125 LEU B CA 1
ATOM 3443 C C . LEU B 1 125 ? -21.109 17.531 -2.52 1 98.12 125 LEU B C 1
ATOM 3445 O O . LEU B 1 125 ? -20.531 18.594 -2.312 1 98.12 125 LEU B O 1
ATOM 3449 N N . LEU B 1 126 ? -21.109 16.5 -1.692 1 98.81 126 LEU B N 1
ATOM 3450 C CA . LEU B 1 126 ? -20.297 16.469 -0.482 1 98.81 126 LEU B CA 1
ATOM 3451 C C . LEU B 1 126 ? -18.906 15.891 -0.767 1 98.81 126 LEU B C 1
ATOM 3453 O O . LEU B 1 126 ? -18.797 14.867 -1.443 1 98.81 126 LEU B O 1
ATOM 3457 N N . TYR B 1 127 ? -17.906 16.578 -0.269 1 98.94 127 TYR B N 1
ATOM 3458 C CA . TYR B 1 127 ? -16.531 16.156 -0.463 1 98.94 127 TYR B CA 1
ATOM 3459 C C . TYR B 1 127 ? -15.789 16.078 0.868 1 98.94 127 TYR B C 1
ATOM 3461 O O . TYR B 1 127 ? -16.156 16.766 1.828 1 98.94 127 TYR B O 1
ATOM 3469 N N . GLY B 1 128 ? -14.812 15.195 0.933 1 98.94 128 GLY B N 1
ATOM 3470 C CA . GLY B 1 128 ? -13.82 15.25 1.991 1 98.94 128 GLY B CA 1
ATOM 3471 C C . GLY B 1 128 ? -12.625 16.125 1.646 1 98.94 128 GLY B C 1
ATOM 3472 O O . GLY B 1 128 ? -12.156 16.109 0.508 1 98.94 128 GLY B O 1
ATOM 3473 N N . LEU B 1 129 ? -12.195 16.859 2.604 1 98.94 129 LEU B N 1
ATOM 3474 C CA . LEU B 1 129 ? -11.055 17.75 2.451 1 98.94 129 LEU B CA 1
ATOM 3475 C C . LEU B 1 129 ? -9.828 17.188 3.172 1 98.94 129 LEU B C 1
ATOM 3477 O O . LEU B 1 129 ? -9.93 16.734 4.316 1 98.94 129 LEU B O 1
ATOM 3481 N N . THR B 1 130 ? -8.719 17.141 2.533 1 98.88 130 THR B N 1
ATOM 3482 C CA . THR B 1 130 ? -7.438 16.719 3.096 1 98.88 130 THR B CA 1
ATOM 3483 C C . THR B 1 130 ? -6.277 17.328 2.311 1 98.88 130 THR B C 1
ATOM 3485 O O . THR B 1 130 ? -6.457 18.312 1.586 1 98.88 130 THR B O 1
ATOM 3488 N N . ASN B 1 131 ? -5.062 16.875 2.598 1 98.56 131 ASN B N 1
ATOM 3489 C CA . ASN B 1 131 ? -3.904 17.344 1.844 1 98.56 131 ASN B CA 1
ATOM 3490 C C . ASN B 1 131 ? -3.803 16.656 0.485 1 98.56 131 ASN B C 1
ATOM 3492 O O . ASN B 1 131 ? -4.23 15.508 0.33 1 98.56 131 ASN B O 1
ATOM 3496 N N . ASN B 1 132 ? -3.26 17.422 -0.472 1 97.81 132 ASN B N 1
ATOM 3497 C CA . ASN B 1 132 ? -2.922 16.812 -1.759 1 97.81 132 ASN B CA 1
ATOM 3498 C C . ASN B 1 132 ? -2.078 15.562 -1.586 1 97.81 132 ASN B C 1
ATOM 3500 O O . ASN B 1 132 ? -2.408 14.508 -2.135 1 97.81 132 ASN B O 1
ATOM 3504 N N . HIS B 1 133 ? -1.04 15.602 -0.789 1 96.38 133 HIS B N 1
ATOM 3505 C CA . HIS B 1 133 ? -0.117 14.477 -0.684 1 96.38 133 HIS B CA 1
ATOM 3506 C C . HIS B 1 133 ? -0.75 13.312 0.07 1 96.38 133 HIS B C 1
ATOM 3508 O O . HIS B 1 133 ? -0.185 12.219 0.117 1 96.38 133 HIS B O 1
ATOM 3514 N N . VAL B 1 134 ? -1.912 13.531 0.658 1 97.31 134 VAL B N 1
ATOM 3515 C CA . VAL B 1 134 ? -2.602 12.461 1.362 1 97.31 134 VAL B CA 1
ATOM 3516 C C . VAL B 1 134 ? -3.498 11.695 0.39 1 97.31 134 VAL B C 1
ATOM 3518 O O . VAL B 1 134 ? -3.33 10.484 0.197 1 97.31 134 VAL B O 1
ATOM 3521 N N . SER B 1 135 ? -4.453 12.406 -0.298 1 97.12 135 SER B N 1
ATOM 3522 C CA . SER B 1 135 ? -5.438 11.695 -1.112 1 97.12 135 SER B CA 1
ATOM 3523 C C . SER B 1 135 ? -5.051 11.719 -2.588 1 97.12 135 SER B C 1
ATOM 3525 O O . SER B 1 135 ? -5.613 10.977 -3.393 1 97.12 135 SER B O 1
ATOM 3527 N N . ALA B 1 136 ? -4.102 12.57 -2.969 1 95.81 136 ALA B N 1
ATOM 3528 C CA . ALA B 1 136 ? -3.719 12.656 -4.375 1 95.81 136 ALA B CA 1
ATOM 3529 C C . ALA B 1 136 ? -2.246 12.312 -4.562 1 95.81 136 ALA B C 1
ATOM 3531 O O . ALA B 1 136 ? -1.73 12.352 -5.684 1 95.81 136 ALA B O 1
ATOM 3532 N N . LEU B 1 137 ? -1.578 12.047 -3.559 1 93.38 137 LEU B N 1
ATOM 3533 C CA . LEU B 1 137 ? -0.171 11.664 -3.588 1 93.38 137 LEU B CA 1
ATOM 3534 C C . LEU B 1 137 ? 0.628 12.594 -4.488 1 93.38 137 LEU B C 1
ATOM 3536 O O . LEU B 1 137 ? 1.305 12.141 -5.414 1 93.38 137 LEU B O 1
ATOM 3540 N N . CYS B 1 138 ? 0.545 13.867 -4.094 1 91.69 138 CYS B N 1
ATOM 3541 C CA . CYS B 1 138 ? 1.234 14.922 -4.816 1 91.69 138 CYS B CA 1
ATOM 3542 C C . CYS B 1 138 ? 0.797 14.961 -6.277 1 91.69 138 CYS B C 1
ATOM 3544 O O . CYS B 1 138 ? 1.635 15.008 -7.18 1 91.69 138 CYS B O 1
ATOM 3546 N N . SER B 1 139 ? -0.43 14.773 -6.492 1 91.44 139 SER B N 1
ATOM 3547 C CA . SER B 1 139 ? -1.134 14.961 -7.758 1 91.44 139 SER B CA 1
ATOM 3548 C C . SER B 1 139 ? -0.867 13.805 -8.719 1 91.44 139 SER B C 1
ATOM 3550 O O . SER B 1 139 ? -0.964 13.969 -9.93 1 91.44 139 SER B O 1
ATOM 3552 N N . HIS B 1 140 ? -0.535 12.68 -8.195 1 92.06 140 HIS B N 1
ATOM 3553 C CA . HIS B 1 140 ? -0.245 11.539 -9.055 1 92.06 140 HIS B CA 1
ATOM 3554 C C . HIS B 1 140 ? -1.413 10.555 -9.078 1 92.06 140 HIS B C 1
ATOM 3556 O O . HIS B 1 140 ? -1.434 9.633 -9.898 1 92.06 140 HIS B O 1
ATOM 3562 N N . VAL B 1 141 ? -2.33 10.727 -8.195 1 93.38 141 VAL B N 1
ATOM 3563 C CA . VAL B 1 141 ? -3.494 9.844 -8.141 1 93.38 141 VAL B CA 1
ATOM 3564 C C . VAL B 1 141 ? -4.512 10.273 -9.195 1 93.38 141 VAL B C 1
ATOM 3566 O O . VAL B 1 141 ? -4.887 11.453 -9.266 1 93.38 141 VAL B O 1
ATOM 3569 N N . ALA B 1 142 ? -5.012 9.375 -9.977 1 94.06 142 ALA B N 1
ATOM 3570 C CA . ALA B 1 142 ? -5.984 9.672 -11.023 1 94.06 142 ALA B CA 1
ATOM 3571 C C . ALA B 1 142 ? -7.348 10.008 -10.422 1 94.06 142 ALA B C 1
ATOM 3573 O O . ALA B 1 142 ? -7.758 9.406 -9.422 1 94.06 142 ALA B O 1
ATOM 3574 N N . PRO B 1 143 ? -8.023 10.953 -11.086 1 95.69 143 PRO B N 1
ATOM 3575 C CA . PRO B 1 143 ? -9.406 11.188 -10.648 1 95.69 143 PRO B CA 1
ATOM 3576 C C . PRO B 1 143 ? -10.242 9.914 -10.633 1 95.69 143 PRO B C 1
ATOM 3578 O O . PRO B 1 143 ? -10.039 9.023 -11.461 1 95.69 143 PRO B O 1
ATOM 3581 N N . ASN B 1 144 ? -11.141 9.844 -9.68 1 96.88 144 ASN B N 1
ATOM 3582 C CA . ASN B 1 144 ? -12.086 8.75 -9.508 1 96.88 144 ASN B CA 1
ATOM 3583 C C . ASN B 1 144 ? -11.422 7.523 -8.898 1 96.88 144 ASN B C 1
ATOM 3585 O O . ASN B 1 144 ? -12.039 6.461 -8.797 1 96.88 144 ASN B O 1
ATOM 3589 N N . THR B 1 145 ? -10.172 7.617 -8.484 1 97.06 145 THR B N 1
ATOM 3590 C CA . THR B 1 145 ? -9.562 6.566 -7.68 1 97.06 145 THR B CA 1
ATOM 3591 C C . THR B 1 145 ? -10.25 6.465 -6.32 1 97.06 145 THR B C 1
ATOM 3593 O O . THR B 1 145 ? -10.484 7.477 -5.66 1 97.06 145 THR B O 1
ATOM 3596 N N . PRO B 1 146 ? -10.562 5.27 -5.898 1 98.31 146 PRO B N 1
ATOM 3597 C CA . PRO B 1 146 ? -11.203 5.098 -4.59 1 98.31 146 PRO B CA 1
ATOM 3598 C C . PRO B 1 146 ? -10.336 5.598 -3.439 1 98.31 146 PRO B C 1
ATOM 3600 O O . PRO B 1 146 ? -9.125 5.379 -3.438 1 98.31 146 PRO B O 1
ATOM 3603 N N . ILE B 1 147 ? -10.906 6.336 -2.539 1 98.69 147 ILE B N 1
ATOM 3604 C CA . ILE B 1 147 ? -10.305 6.691 -1.26 1 98.69 147 ILE B CA 1
ATOM 3605 C C . ILE B 1 147 ? -10.828 5.766 -0.166 1 98.69 147 ILE B C 1
ATOM 3607 O O . ILE B 1 147 ? -12.039 5.668 0.047 1 98.69 147 ILE B O 1
ATOM 3611 N N . LEU B 1 148 ? -9.922 5.152 0.522 1 98.31 148 LEU B N 1
ATOM 3612 C CA . LEU B 1 148 ? -10.305 4.125 1.482 1 98.31 148 LEU B CA 1
ATOM 3613 C C . LEU B 1 148 ? -10.336 4.688 2.9 1 98.31 148 LEU B C 1
ATOM 3615 O O . LEU B 1 148 ? -9.539 5.57 3.236 1 98.31 148 LEU B O 1
ATOM 3619 N N . ALA B 1 149 ? -11.242 4.109 3.688 1 98.44 149 ALA B N 1
ATOM 3620 C CA . ALA B 1 149 ? -11.367 4.324 5.129 1 98.44 149 ALA B CA 1
ATOM 3621 C C . ALA B 1 149 ? -11.477 2.998 5.875 1 98.44 149 ALA B C 1
ATOM 3623 O O . ALA B 1 149 ? -12.344 2.178 5.57 1 98.44 149 ALA B O 1
ATOM 3624 N N . PRO B 1 150 ? -10.633 2.723 6.844 1 97.75 150 PRO B N 1
ATOM 3625 C CA . PRO B 1 150 ? -9.438 3.527 7.109 1 97.75 150 PRO B CA 1
ATOM 3626 C C . PRO B 1 150 ? -8.414 3.455 5.977 1 97.75 150 PRO B C 1
ATOM 3628 O O . PRO B 1 150 ? -8.633 2.742 4.992 1 97.75 150 PRO B O 1
ATOM 3631 N N . GLY B 1 151 ? -7.41 4.32 6.066 1 97.62 151 GLY B N 1
ATOM 3632 C CA . GLY B 1 151 ? -6.336 4.211 5.094 1 97.62 151 GLY B CA 1
ATOM 3633 C C . GLY B 1 151 ? -5.695 2.838 5.059 1 97.62 151 GLY B C 1
ATOM 3634 O O . GLY B 1 151 ? -5.738 2.104 6.051 1 97.62 151 GLY B O 1
ATOM 3635 N N . VAL B 1 152 ? -5.051 2.553 4.008 1 96.25 152 VAL B N 1
ATOM 3636 C CA . VAL B 1 152 ? -4.531 1.22 3.727 1 96.25 152 VAL B CA 1
ATOM 3637 C C . VAL B 1 152 ? -3.59 0.788 4.848 1 96.25 152 VAL B C 1
ATOM 3639 O O . VAL B 1 152 ? -3.66 -0.348 5.324 1 96.25 152 VAL B O 1
ATOM 3642 N N . LEU B 1 153 ? -2.75 1.659 5.328 1 94.75 153 LEU B N 1
ATOM 3643 C CA . LEU B 1 153 ? -1.782 1.331 6.367 1 94.75 153 LEU B CA 1
ATOM 3644 C C . LEU B 1 153 ? -2.486 0.979 7.672 1 94.75 153 LEU B C 1
ATOM 3646 O O . LEU B 1 153 ? -1.88 0.393 8.57 1 94.75 153 LEU B O 1
ATOM 3650 N N . ASP B 1 154 ? -3.709 1.382 7.781 1 96.19 154 ASP B N 1
ATOM 3651 C CA . ASP B 1 154 ? -4.402 1.215 9.055 1 96.19 154 ASP B CA 1
ATOM 3652 C C . ASP B 1 154 ? -5.422 0.079 8.977 1 96.19 154 ASP B C 1
ATOM 3654 O O . ASP B 1 154 ? -6.184 -0.141 9.922 1 96.19 154 ASP B O 1
ATOM 3658 N N . VAL B 1 155 ? -5.504 -0.577 7.855 1 95.62 155 VAL B N 1
ATOM 3659 C CA . VAL B 1 155 ? -6.297 -1.797 7.758 1 95.62 155 VAL B CA 1
ATOM 3660 C C . VAL B 1 155 ? -5.676 -2.891 8.625 1 95.62 155 VAL B C 1
ATOM 3662 O O . VAL B 1 155 ? -4.461 -3.1 8.594 1 95.62 155 VAL B O 1
ATOM 3665 N N . GLY B 1 156 ? -6.41 -3.52 9.469 1 92.44 156 GLY B N 1
ATOM 3666 C CA . GLY B 1 156 ? -5.895 -4.539 10.367 1 92.44 156 GLY B CA 1
ATOM 3667 C C . GLY B 1 156 ? -6.957 -5.516 10.844 1 92.44 156 GLY B C 1
ATOM 3668 O O . GLY B 1 156 ? -8.133 -5.367 10.508 1 92.44 156 GLY B O 1
ATOM 3669 N N . PRO B 1 157 ? -6.484 -6.461 11.57 1 92.19 157 PRO B N 1
ATOM 3670 C CA . PRO B 1 157 ? -7.422 -7.469 12.07 1 92.19 157 PRO B CA 1
ATOM 3671 C C . PRO B 1 157 ? -8.383 -6.914 13.117 1 92.19 157 PRO B C 1
ATOM 3673 O O . PRO B 1 157 ? -8.016 -6.008 13.875 1 92.19 157 PRO B O 1
ATOM 3676 N N . ASN B 1 158 ? -9.539 -7.484 13.109 1 86.31 158 ASN B N 1
ATOM 3677 C CA . ASN B 1 158 ? -10.539 -7.246 14.148 1 86.31 158 ASN B CA 1
ATOM 3678 C C . ASN B 1 158 ? -10.938 -5.773 14.211 1 86.31 158 ASN B C 1
ATOM 3680 O O . ASN B 1 158 ? -11.156 -5.234 15.305 1 86.31 158 ASN B O 1
ATOM 3684 N N . ALA B 1 159 ? -10.812 -5.043 13.242 1 87.44 159 ALA B N 1
ATOM 3685 C CA . ALA B 1 159 ? -11.297 -3.674 13.062 1 87.44 159 ALA B CA 1
ATOM 3686 C C . ALA B 1 159 ? -12.352 -3.602 11.961 1 87.44 159 ALA B C 1
ATOM 3688 O O . ALA B 1 159 ? -12.797 -4.633 11.453 1 87.44 159 ALA B O 1
ATOM 3689 N N . ILE B 1 160 ? -12.797 -2.447 11.711 1 91.44 160 ILE B N 1
ATOM 3690 C CA . ILE B 1 160 ? -13.773 -2.32 10.625 1 91.44 160 ILE B CA 1
ATOM 3691 C C . ILE B 1 160 ? -13.117 -2.703 9.305 1 91.44 160 ILE B C 1
ATOM 3693 O O . ILE B 1 160 ? -11.938 -2.426 9.078 1 91.44 160 ILE B O 1
ATOM 3697 N N . ALA B 1 161 ? -13.883 -3.408 8.484 1 94.12 161 ALA B N 1
ATOM 3698 C CA . ALA B 1 161 ? -13.406 -3.688 7.133 1 94.12 161 ALA B CA 1
ATOM 3699 C C . ALA B 1 161 ? -13.25 -2.4 6.328 1 94.12 161 ALA B C 1
ATOM 3701 O O . ALA B 1 161 ? -14.102 -1.512 6.398 1 94.12 161 ALA B O 1
ATOM 3702 N N . PRO B 1 162 ? -12.125 -2.277 5.664 1 96.25 162 PRO B N 1
ATOM 3703 C CA . PRO B 1 162 ? -11.984 -1.073 4.844 1 96.25 162 PRO B CA 1
ATOM 3704 C C . PRO B 1 162 ? -13.078 -0.947 3.789 1 96.25 162 PRO B C 1
ATOM 3706 O O . PRO B 1 162 ? -13.594 -1.958 3.305 1 96.25 162 PRO B O 1
ATOM 3709 N N . PHE B 1 163 ? -13.43 0.254 3.486 1 96.5 163 PHE B N 1
ATOM 3710 C CA . PHE B 1 163 ? -14.445 0.524 2.48 1 96.5 163 PHE B CA 1
ATOM 3711 C C . PHE B 1 163 ? -14.125 1.8 1.711 1 96.5 163 PHE B C 1
ATOM 3713 O O . PHE B 1 163 ? -13.273 2.586 2.131 1 96.5 163 PHE B O 1
ATOM 3720 N N . THR B 1 164 ? -14.719 1.926 0.569 1 98 164 THR B N 1
ATOM 3721 C CA . THR B 1 164 ? -14.539 3.131 -0.233 1 98 164 THR B CA 1
ATOM 3722 C C . THR B 1 164 ? -15.367 4.285 0.331 1 98 164 THR B C 1
ATOM 3724 O O . THR B 1 164 ? -16.594 4.293 0.208 1 98 164 THR B O 1
ATOM 3727 N N . LEU B 1 165 ? -14.695 5.203 0.918 1 98.5 165 LEU B N 1
ATOM 3728 C CA . LEU B 1 165 ? -15.336 6.379 1.493 1 98.5 165 LEU B CA 1
ATOM 3729 C C . LEU B 1 165 ? -15.773 7.348 0.401 1 98.5 165 LEU B C 1
ATOM 3731 O O . LEU B 1 165 ? -16.781 8.039 0.547 1 98.5 165 LEU B O 1
ATOM 3735 N N . GLY B 1 166 ? -14.977 7.375 -0.607 1 98.56 166 GLY B N 1
ATOM 3736 C CA . GLY B 1 166 ? -15.211 8.266 -1.731 1 98.56 166 GLY B CA 1
ATOM 3737 C C . GLY B 1 166 ? -14.227 8.07 -2.867 1 98.56 166 GLY B C 1
ATOM 3738 O O . GLY B 1 166 ? -13.523 7.062 -2.918 1 98.56 166 GLY B O 1
ATOM 3739 N N . PHE B 1 167 ? -14.219 9.086 -3.795 1 98.5 167 PHE B N 1
ATOM 3740 C CA . PHE B 1 167 ? -13.383 9.016 -4.988 1 98.5 167 PHE B CA 1
ATOM 3741 C C . PHE B 1 167 ? -12.609 10.32 -5.18 1 98.5 167 PHE B C 1
ATOM 3743 O O . PHE B 1 167 ? -13.188 11.406 -5.109 1 98.5 167 PHE B O 1
ATOM 3750 N N . HIS B 1 168 ? -11.32 10.133 -5.434 1 98.25 168 HIS B N 1
ATOM 3751 C CA . HIS B 1 168 ? -10.508 11.32 -5.664 1 98.25 168 HIS B CA 1
ATOM 3752 C C . HIS B 1 168 ? -11.125 12.211 -6.738 1 98.25 168 HIS B C 1
ATOM 3754 O O . HIS B 1 168 ? -11.57 11.719 -7.777 1 98.25 168 HIS B O 1
ATOM 3760 N N . SER B 1 169 ? -11.141 13.492 -6.496 1 97.94 169 SER B N 1
ATOM 3761 C CA . SER B 1 169 ? -11.766 14.414 -7.438 1 97.94 169 SER B CA 1
ATOM 3762 C C . SER B 1 169 ? -10.758 15.422 -7.984 1 97.94 169 SER B C 1
ATOM 3764 O O . SER B 1 169 ? -10.43 15.391 -9.172 1 97.94 169 SER B O 1
ATOM 3766 N N . ARG B 1 170 ? -10.242 16.234 -7.012 1 96 170 ARG B N 1
ATOM 3767 C CA . ARG B 1 170 ? -9.352 17.312 -7.43 1 96 170 ARG B CA 1
ATOM 3768 C C . ARG B 1 170 ? -8.281 17.578 -6.379 1 96 170 ARG B C 1
ATOM 3770 O O . ARG B 1 170 ? -8.508 17.375 -5.188 1 96 170 ARG B O 1
ATOM 3777 N N . ALA B 1 171 ? -7.121 17.984 -6.902 1 96.75 171 ALA B N 1
ATOM 3778 C CA . ALA B 1 171 ? -6.031 18.438 -6.043 1 96.75 171 ALA B CA 1
ATOM 3779 C C . ALA B 1 171 ? -5.52 19.797 -6.484 1 96.75 171 ALA B C 1
ATOM 3781 O O . ALA B 1 171 ? -5.469 20.094 -7.68 1 96.75 171 ALA B O 1
ATOM 3782 N N . LEU B 1 172 ? -5.238 20.625 -5.574 1 95.62 172 LEU B N 1
ATOM 3783 C CA . LEU B 1 172 ? -4.625 21.906 -5.895 1 95.62 172 LEU B CA 1
ATOM 3784 C C . LEU B 1 172 ? -3.188 21.719 -6.371 1 95.62 172 LEU B C 1
ATOM 3786 O O . LEU B 1 172 ? -2.527 20.75 -6 1 95.62 172 LEU B O 1
ATOM 3790 N N . GLU B 1 173 ? -2.785 22.609 -7.133 1 87.06 173 GLU B N 1
ATOM 3791 C CA . GLU B 1 173 ? -1.475 22.5 -7.77 1 87.06 173 GLU B CA 1
ATOM 3792 C C . GLU B 1 173 ? -0.356 22.484 -6.73 1 87.06 173 GLU B C 1
ATOM 3794 O O . GLU B 1 173 ? -0.432 23.188 -5.719 1 87.06 173 GLU B O 1
ATOM 3799 N N . MET B 1 174 ? 0.571 21.656 -6.949 1 88.12 174 MET B N 1
ATOM 3800 C CA . MET B 1 174 ? 1.83 21.609 -6.211 1 88.12 174 MET B CA 1
ATOM 3801 C C . MET B 1 174 ? 3.02 21.656 -7.164 1 88.12 174 MET B C 1
ATOM 3803 O O . MET B 1 174 ? 3.441 20.625 -7.691 1 88.12 174 MET B O 1
ATOM 3807 N N . ARG B 1 175 ? 3.516 22.797 -7.371 1 85.5 175 ARG B N 1
ATOM 3808 C CA . ARG B 1 175 ? 4.617 22.984 -8.305 1 85.5 175 ARG B CA 1
ATOM 3809 C C . ARG B 1 175 ? 5.961 22.703 -7.641 1 85.5 175 ARG B C 1
ATOM 3811 O O . ARG B 1 175 ? 6.238 23.203 -6.551 1 85.5 175 ARG B O 1
ATOM 3818 N N . VAL B 1 176 ? 6.695 21.844 -8.375 1 82.31 176 VAL B N 1
ATOM 3819 C CA . VAL B 1 176 ? 8.031 21.484 -7.914 1 82.31 176 VAL B CA 1
ATOM 3820 C C . VAL B 1 176 ? 9.062 22.422 -8.555 1 82.31 176 VAL B C 1
ATOM 3822 O O . VAL B 1 176 ? 8.906 22.812 -9.711 1 82.31 176 VAL B O 1
ATOM 3825 N N . GLY B 1 177 ? 10.086 22.719 -7.879 1 76.19 177 GLY B N 1
ATOM 3826 C CA . GLY B 1 177 ? 11.164 23.484 -8.484 1 76.19 177 GLY B CA 1
ATOM 3827 C C . GLY B 1 177 ? 11.828 24.453 -7.52 1 76.19 177 GLY B C 1
ATOM 3828 O O . GLY B 1 177 ? 11.5 24.469 -6.332 1 76.19 177 GLY B O 1
ATOM 3829 N N . SER B 1 178 ? 12.812 25.156 -8.062 1 71.69 178 SER B N 1
ATOM 3830 C CA . SER B 1 178 ? 13.586 26.094 -7.246 1 71.69 178 SER B CA 1
ATOM 3831 C C . SER B 1 178 ? 12.852 27.422 -7.074 1 71.69 178 SER B C 1
ATOM 3833 O O . SER B 1 178 ? 12.008 27.766 -7.898 1 71.69 178 SER B O 1
ATOM 3835 N N . LEU B 1 179 ? 13.383 27.969 -6.016 1 67.38 179 LEU B N 1
ATOM 3836 C CA . LEU B 1 179 ? 12.883 29.312 -5.742 1 67.38 179 LEU B CA 1
ATOM 3837 C C . LEU B 1 179 ? 13.219 30.25 -6.887 1 67.38 179 LEU B C 1
ATOM 3839 O O . LEU B 1 179 ? 14.297 30.156 -7.48 1 67.38 179 LEU B O 1
ATOM 3843 N N . GLY B 1 180 ? 12.328 30.891 -7.586 1 65.56 180 GLY B N 1
ATOM 3844 C CA . GLY B 1 180 ? 12.539 31.828 -8.672 1 65.56 180 GLY B CA 1
ATOM 3845 C C . GLY B 1 180 ? 11.992 31.328 -10 1 65.56 180 GLY B C 1
ATOM 3846 O O . GLY B 1 180 ? 11.734 32.125 -10.906 1 65.56 180 GLY B O 1
ATOM 3847 N N . ASN B 1 181 ? 12.008 30 -10.055 1 68.31 181 ASN B N 1
ATOM 3848 C CA . ASN B 1 181 ? 11.594 29.469 -11.344 1 68.31 181 ASN B CA 1
ATOM 3849 C C . ASN B 1 181 ? 10.109 29.094 -11.352 1 68.31 181 ASN B C 1
ATOM 3851 O O . ASN B 1 181 ? 9.516 28.906 -12.406 1 68.31 181 ASN B O 1
ATOM 3855 N N . VAL B 1 182 ? 9.602 29.016 -10.07 1 70.81 182 VAL B N 1
ATOM 3856 C CA . VAL B 1 182 ? 8.219 28.547 -10.016 1 70.81 182 VAL B CA 1
ATOM 3857 C C . VAL B 1 182 ? 7.395 29.469 -9.117 1 70.81 182 VAL B C 1
ATOM 3859 O O . VAL B 1 182 ? 7.887 29.969 -8.102 1 70.81 182 VAL B O 1
ATOM 3862 N N . ASP B 1 183 ? 6.23 29.781 -9.625 1 79.62 183 ASP B N 1
ATOM 3863 C CA . ASP B 1 183 ? 5.27 30.484 -8.773 1 79.62 183 ASP B CA 1
ATOM 3864 C C . ASP B 1 183 ? 4.699 29.547 -7.711 1 79.62 183 ASP B C 1
ATOM 3866 O O . ASP B 1 183 ? 3.82 28.734 -7.996 1 79.62 183 ASP B O 1
ATOM 3870 N N . PHE B 1 184 ? 5.242 29.688 -6.523 1 80.44 184 PHE B N 1
ATOM 3871 C CA . PHE B 1 184 ? 4.875 28.781 -5.438 1 80.44 184 PHE B CA 1
ATOM 3872 C C . PHE B 1 184 ? 3.705 29.344 -4.641 1 80.44 184 PHE B C 1
ATOM 3874 O O . PHE B 1 184 ? 3.256 28.734 -3.67 1 80.44 184 PHE B O 1
ATOM 3881 N N . SER B 1 185 ? 3.201 30.531 -5.031 1 78.69 185 SER B N 1
ATOM 3882 C CA . SER B 1 185 ? 2.174 31.203 -4.246 1 78.69 185 SER B CA 1
ATOM 3883 C C . SER B 1 185 ? 0.886 30.391 -4.199 1 78.69 185 SER B C 1
ATOM 3885 O O . SER B 1 185 ? 0.089 30.531 -3.268 1 78.69 185 SER B O 1
ATOM 3887 N N . ASN B 1 186 ? 0.808 29.5 -5.098 1 84.69 186 ASN B N 1
ATOM 3888 C CA . ASN B 1 186 ? -0.446 28.75 -5.188 1 84.69 186 ASN B CA 1
ATOM 3889 C C . ASN B 1 186 ? -0.292 27.328 -4.676 1 84.69 186 ASN B C 1
ATOM 3891 O O . ASN B 1 186 ? -1.224 26.516 -4.766 1 84.69 186 ASN B O 1
ATOM 3895 N N . ASN B 1 187 ? 0.878 27.031 -4.125 1 92.31 187 ASN B N 1
ATOM 3896 C CA . ASN B 1 187 ? 1.035 25.719 -3.512 1 92.31 187 ASN B CA 1
ATOM 3897 C C . ASN B 1 187 ? 0.317 25.641 -2.168 1 92.31 187 ASN B C 1
ATOM 3899 O O . ASN B 1 187 ? 0.771 26.219 -1.181 1 92.31 187 ASN B O 1
ATOM 3903 N N . LEU B 1 188 ? -0.76 24.938 -2.07 1 95.19 188 LEU B N 1
ATOM 3904 C CA . LEU B 1 188 ? -1.593 24.938 -0.873 1 95.19 188 LEU B CA 1
ATOM 3905 C C . LEU B 1 188 ? -1.767 23.531 -0.328 1 95.19 188 LEU B C 1
ATOM 3907 O O . LEU B 1 188 ? -2.361 23.344 0.735 1 95.19 188 LEU B O 1
ATOM 3911 N N . ASP B 1 189 ? -1.189 22.484 -0.934 1 96.94 189 ASP B N 1
ATOM 3912 C CA . ASP B 1 189 ? -1.223 21.078 -0.543 1 96.94 189 ASP B CA 1
ATOM 3913 C C . ASP B 1 189 ? -2.619 20.672 -0.077 1 96.94 189 ASP B C 1
ATOM 3915 O O . ASP B 1 189 ? -2.803 20.266 1.073 1 96.94 189 ASP B O 1
ATOM 3919 N N . ALA B 1 190 ? -3.576 20.75 -0.91 1 98.5 190 ALA B N 1
ATOM 3920 C CA . ALA B 1 190 ? -4.945 20.375 -0.57 1 98.5 190 ALA B CA 1
ATOM 3921 C C . ALA B 1 190 ? -5.598 19.594 -1.706 1 98.5 190 ALA B C 1
ATOM 3923 O O . ALA B 1 190 ? -5.223 19.75 -2.871 1 98.5 190 ALA B O 1
ATOM 3924 N N . ALA B 1 191 ? -6.492 18.781 -1.341 1 98.69 191 ALA B N 1
ATOM 3925 C CA . ALA B 1 191 ? -7.27 17.984 -2.283 1 98.69 191 ALA B CA 1
ATOM 3926 C C . ALA B 1 191 ? -8.641 17.641 -1.711 1 98.69 191 ALA B C 1
ATOM 3928 O O . ALA B 1 191 ? -8.852 17.734 -0.499 1 98.69 191 ALA B O 1
ATOM 3929 N N . VAL B 1 192 ? -9.547 17.344 -2.607 1 98.88 192 VAL B N 1
ATOM 3930 C CA . VAL B 1 192 ? -10.875 16.906 -2.213 1 98.88 192 VAL B CA 1
ATOM 3931 C C . VAL B 1 192 ? -11.219 15.594 -2.922 1 98.88 192 VAL B C 1
ATOM 3933 O O . VAL B 1 192 ? -10.727 15.328 -4.023 1 98.88 192 VAL B O 1
ATOM 3936 N N . PHE B 1 193 ? -11.961 14.797 -2.303 1 98.81 193 PHE B N 1
ATOM 3937 C CA . PHE B 1 193 ? -12.531 13.594 -2.889 1 98.81 193 PHE B CA 1
ATOM 3938 C C . PHE B 1 193 ? -14.031 13.539 -2.66 1 98.81 193 PHE B C 1
ATOM 3940 O O . PHE B 1 193 ? -14.523 13.953 -1.609 1 98.81 193 PHE B O 1
ATOM 3947 N N . ARG B 1 194 ? -14.719 13.125 -3.648 1 98.75 194 ARG B N 1
ATOM 3948 C CA . ARG B 1 194 ? -16.172 13.062 -3.566 1 98.75 194 ARG B CA 1
ATOM 3949 C C . ARG B 1 194 ? -16.625 11.93 -2.658 1 98.75 194 ARG B C 1
ATOM 3951 O O . ARG B 1 194 ? -16.219 10.781 -2.836 1 98.75 194 ARG B O 1
ATOM 3958 N N . ILE B 1 195 ? -17.453 12.281 -1.729 1 98.88 195 ILE B N 1
ATOM 3959 C CA . ILE B 1 195 ? -18 11.273 -0.816 1 98.88 195 ILE B CA 1
ATOM 3960 C C . ILE B 1 195 ? -18.953 10.359 -1.566 1 98.88 195 ILE B C 1
ATOM 3962 O O . ILE B 1 195 ? -19.828 10.828 -2.303 1 98.88 195 ILE B O 1
ATOM 3966 N N . ALA B 1 196 ? -18.766 9.062 -1.408 1 98.19 196 ALA B N 1
ATOM 3967 C CA . ALA B 1 196 ? -19.578 8.078 -2.123 1 98.19 196 ALA B CA 1
ATOM 3968 C C . ALA B 1 196 ? -21 8.031 -1.576 1 98.19 196 ALA B C 1
ATOM 3970 O O . ALA B 1 196 ? -21.969 8.023 -2.344 1 98.19 196 ALA B O 1
ATOM 3971 N N . ASP B 1 197 ? -21.172 7.941 -0.289 1 98.06 197 ASP B N 1
ATOM 3972 C CA . ASP B 1 197 ? -22.453 7.906 0.417 1 98.06 197 ASP B CA 1
ATOM 3973 C C . ASP B 1 197 ? -22.438 8.836 1.625 1 98.06 197 ASP B C 1
ATOM 3975 O O . ASP B 1 197 ? -21.797 8.547 2.637 1 98.06 197 ASP B O 1
ATOM 3979 N N . GLU B 1 198 ? -23.172 9.914 1.555 1 97.88 198 GLU B N 1
ATOM 3980 C CA . GLU B 1 198 ? -23.156 10.953 2.576 1 97.88 198 GLU B CA 1
ATOM 3981 C C . GLU B 1 198 ? -23.656 10.422 3.914 1 97.88 198 GLU B C 1
ATOM 3983 O O . GLU B 1 198 ? -23.359 11 4.965 1 97.88 198 GLU B O 1
ATOM 3988 N N . ALA B 1 199 ? -24.391 9.312 3.873 1 96.75 199 ALA B N 1
ATOM 3989 C CA . ALA B 1 199 ? -24.922 8.734 5.102 1 96.75 199 ALA B CA 1
ATOM 3990 C C . ALA B 1 199 ? -23.828 8.094 5.934 1 96.75 199 ALA B C 1
ATOM 3992 O O . ALA B 1 199 ? -24.016 7.82 7.121 1 96.75 199 ALA B O 1
ATOM 3993 N N . ASN B 1 200 ? -22.672 7.902 5.344 1 97 200 ASN B N 1
ATOM 3994 C CA . ASN B 1 200 ? -21.625 7.125 5.996 1 97 200 ASN B CA 1
ATOM 3995 C C . ASN B 1 200 ? -20.562 8.023 6.617 1 97 200 ASN B C 1
ATOM 3997 O O . ASN B 1 200 ? -19.578 7.535 7.184 1 97 200 ASN B O 1
ATOM 4001 N N . VAL B 1 201 ? -20.75 9.352 6.555 1 98.5 201 VAL B N 1
ATOM 4002 C CA . VAL B 1 201 ? -19.719 10.242 7.059 1 98.5 201 VAL B CA 1
ATOM 4003 C C . VAL B 1 201 ? -20.328 11.242 8.047 1 98.5 201 VAL B C 1
ATOM 4005 O O . VAL B 1 201 ? -21.516 11.531 7.984 1 98.5 201 VAL B O 1
ATOM 4008 N N . SER B 1 202 ? -19.5 11.695 8.938 1 98.75 202 SER B N 1
ATOM 4009 C CA . SER B 1 202 ? -19.891 12.695 9.93 1 98.75 202 SER B CA 1
ATOM 4010 C C . SER B 1 202 ? -18.922 13.867 9.93 1 98.75 202 SER B C 1
ATOM 4012 O O . SER B 1 202 ? -17.719 13.688 9.75 1 98.75 202 SER B O 1
ATOM 4014 N N . SER B 1 203 ? -19.5 15.055 10.227 1 98.81 203 SER B N 1
ATOM 4015 C CA . SER B 1 203 ? -18.656 16.25 10.328 1 98.81 203 SER B CA 1
ATOM 4016 C C . SER B 1 203 ? -17.969 16.312 11.688 1 98.81 203 SER B C 1
ATOM 4018 O O . SER B 1 203 ? -17.188 17.219 11.945 1 98.81 203 SER B O 1
ATOM 4020 N N . MET B 1 204 ? -18.219 15.32 12.492 1 98.62 204 MET B N 1
ATOM 4021 C CA . MET B 1 204 ? -17.531 15.242 13.781 1 98.62 204 MET B CA 1
ATOM 4022 C C . MET B 1 204 ? -16.016 15.133 13.586 1 98.62 204 MET B C 1
ATOM 4024 O O . MET B 1 204 ? -15.555 14.438 12.688 1 98.62 204 MET B O 1
ATOM 4028 N N . GLN B 1 205 ? -15.297 15.852 14.43 1 98.69 205 GLN B N 1
ATOM 4029 C CA . GLN B 1 205 ? -13.859 15.656 14.547 1 98.69 205 GLN B CA 1
ATOM 4030 C C . GLN B 1 205 ? -13.531 14.609 15.609 1 98.69 205 GLN B C 1
ATOM 4032 O O . GLN B 1 205 ? -13.414 14.922 16.797 1 98.69 205 GLN B O 1
ATOM 4037 N N . GLY B 1 206 ? -13.258 13.43 15.039 1 97.69 206 GLY B N 1
ATOM 4038 C CA . GLY B 1 206 ? -13.242 12.344 16 1 97.69 206 GLY B CA 1
ATOM 4039 C C . GLY B 1 206 ? -14.469 12.32 16.906 1 97.69 206 GLY B C 1
ATOM 4040 O O . GLY B 1 206 ? -15.594 12.469 16.422 1 97.69 206 GLY B O 1
ATOM 4041 N N . GLY B 1 207 ? -14.32 12.023 18.047 1 96.31 207 GLY B N 1
ATOM 4042 C CA . GLY B 1 207 ? -15.383 12.086 19.047 1 96.31 207 GLY B CA 1
ATOM 4043 C C . GLY B 1 207 ? -15.336 13.352 19.891 1 96.31 207 GLY B C 1
ATOM 4044 O O . GLY B 1 207 ? -15.969 13.422 20.938 1 96.31 207 GLY B O 1
ATOM 4045 N N . ALA B 1 208 ? -14.695 14.375 19.438 1 97.19 208 ALA B N 1
ATOM 4046 C CA . ALA B 1 208 ? -14.367 15.492 20.312 1 97.19 208 ALA B CA 1
ATOM 4047 C C . ALA B 1 208 ? -15.328 16.656 20.109 1 97.19 208 ALA B C 1
ATOM 4049 O O . ALA B 1 208 ? -15.898 17.172 21.062 1 97.19 208 ALA B O 1
ATOM 4050 N N . TYR B 1 209 ? -15.5 17.172 18.875 1 97.81 209 TYR B N 1
ATOM 4051 C CA . TYR B 1 209 ? -16.359 18.312 18.547 1 97.81 209 TYR B CA 1
ATOM 4052 C C . TYR B 1 209 ? -16.766 18.266 17.078 1 97.81 209 TYR B C 1
ATOM 4054 O O . TYR B 1 209 ? -16.219 17.5 16.297 1 97.81 209 TYR B O 1
ATOM 4062 N N . ASP B 1 210 ? -17.766 19.094 16.688 1 98.38 210 ASP B N 1
ATOM 4063 C CA . ASP B 1 210 ? -18.203 19.203 15.305 1 98.38 210 ASP B CA 1
ATOM 4064 C C . ASP B 1 210 ? -17.359 20.219 14.547 1 98.38 210 ASP B C 1
ATOM 4066 O O . ASP B 1 210 ? -16.797 21.141 15.148 1 98.38 210 ASP B O 1
ATOM 4070 N N . THR B 1 211 ? -17.266 20.062 13.242 1 98.75 211 THR B N 1
ATOM 4071 C CA . THR B 1 211 ? -16.547 21 12.383 1 98.75 211 THR B CA 1
ATOM 4072 C C . THR B 1 211 ? -17.219 22.375 12.438 1 98.75 211 THR B C 1
ATOM 4074 O O . THR B 1 211 ? -18.422 22.5 12.172 1 98.75 211 THR B O 1
ATOM 4077 N N . PRO B 1 212 ? -16.484 23.375 12.789 1 98.62 212 PRO B N 1
ATOM 4078 C CA . PRO B 1 212 ? -17.078 24.703 12.773 1 98.62 212 PRO B CA 1
ATOM 4079 C C . PRO B 1 212 ? -17.266 25.25 11.359 1 98.62 212 PRO B C 1
ATOM 4081 O O . PRO B 1 212 ? -16.547 24.844 10.438 1 98.62 212 PRO B O 1
ATOM 4084 N N . LEU B 1 213 ? -18.172 26.188 11.234 1 98.06 213 LEU B N 1
ATOM 4085 C CA . LEU B 1 213 ? -18.469 26.734 9.922 1 98.06 213 LEU B CA 1
ATOM 4086 C C . LEU B 1 213 ? -17.719 28.047 9.688 1 98.06 213 LEU B C 1
ATOM 4088 O O . LEU B 1 213 ? -17.516 28.453 8.539 1 98.06 213 LEU B O 1
ATOM 4092 N N . VAL B 1 214 ? -17.281 28.656 10.773 1 98.12 214 VAL B N 1
ATOM 4093 C CA . VAL B 1 214 ? -16.547 29.922 10.68 1 98.12 214 VAL B CA 1
ATOM 4094 C C . VAL B 1 214 ? -15.078 29.625 10.367 1 98.12 214 VAL B C 1
ATOM 4096 O O . VAL B 1 214 ? -14.492 28.703 10.922 1 98.12 214 VAL B O 1
ATOM 4099 N N . VAL B 1 215 ? -14.555 30.375 9.445 1 98.69 215 VAL B N 1
ATOM 4100 C CA . VAL B 1 215 ? -13.141 30.297 9.109 1 98.69 215 VAL B CA 1
ATOM 4101 C C . VAL B 1 215 ? -12.406 31.531 9.625 1 98.69 215 VAL B C 1
ATOM 4103 O O . VAL B 1 215 ? -12.836 32.656 9.375 1 98.69 215 VAL B O 1
ATOM 4106 N N . LEU B 1 216 ? -11.344 31.297 10.336 1 98.5 216 LEU B N 1
ATOM 4107 C CA . LEU B 1 216 ? -10.562 32.375 10.914 1 98.5 216 LEU B CA 1
ATOM 4108 C C . LEU B 1 216 ? -9.164 32.438 10.305 1 98.5 216 LEU B C 1
ATOM 4110 O O . LEU B 1 216 ? -8.594 31.391 9.961 1 98.5 216 LEU B O 1
ATOM 4114 N N . ASP B 1 217 ? -8.648 33.625 10.18 1 97.88 217 ASP B N 1
ATOM 4115 C CA . ASP B 1 217 ? -7.246 33.75 9.812 1 97.88 217 ASP B CA 1
ATOM 4116 C C . ASP B 1 217 ? -6.328 33.438 10.984 1 97.88 217 ASP B C 1
ATOM 4118 O O . ASP B 1 217 ? -6.574 33.906 12.109 1 97.88 217 ASP B O 1
ATOM 4122 N N . PRO B 1 218 ? -5.328 32.688 10.703 1 97.88 218 PRO B N 1
ATOM 4123 C CA . PRO B 1 218 ? -4.41 32.375 11.797 1 97.88 218 PRO B CA 1
ATOM 4124 C C . PRO B 1 218 ? -3.621 33.594 12.281 1 97.88 218 PRO B C 1
ATOM 4126 O O . PRO B 1 218 ? -3.24 34.438 11.469 1 97.88 218 PRO B O 1
ATOM 4129 N N . VAL B 1 219 ? -3.398 33.625 13.539 1 95.5 219 VAL B N 1
ATOM 4130 C CA . VAL B 1 219 ? -2.568 34.656 14.172 1 95.5 219 VAL B CA 1
ATOM 4131 C C . VAL B 1 219 ? -1.686 34 15.242 1 95.5 219 VAL B C 1
ATOM 4133 O O . VAL B 1 219 ? -2.098 33.062 15.906 1 95.5 219 VAL B O 1
ATOM 4136 N N . GLU B 1 220 ? -0.51 34.531 15.367 1 95.31 220 GLU B N 1
ATOM 4137 C CA . GLU B 1 220 ? 0.369 34.031 16.422 1 95.31 220 GLU B CA 1
ATOM 4138 C C . GLU B 1 220 ? -0.284 34.156 17.797 1 95.31 220 GLU B C 1
ATOM 4140 O O . GLU B 1 220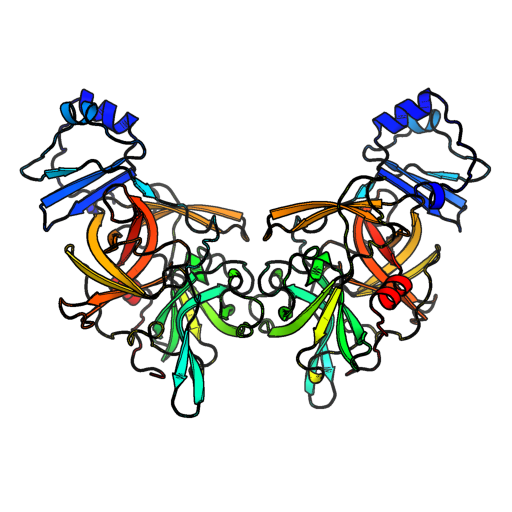 ? -0.969 35.156 18.078 1 95.31 220 GLU B O 1
ATOM 4145 N N . GLY B 1 221 ? -0.058 33.156 18.609 1 95.12 221 GLY B N 1
ATOM 4146 C CA . GLY B 1 221 ? -0.626 33.156 19.938 1 95.12 221 GLY B CA 1
ATOM 4147 C C . GLY B 1 221 ? -1.973 32.469 20.016 1 95.12 221 GLY B C 1
ATOM 4148 O O . GLY B 1 221 ? -2.445 32.125 21.109 1 95.12 221 GLY B O 1
ATOM 4149 N N . MET B 1 222 ? -2.521 32.281 18.938 1 96.88 222 MET B N 1
ATOM 4150 C CA . MET B 1 222 ? -3.828 31.625 18.875 1 96.88 222 MET B CA 1
ATOM 4151 C C . MET B 1 222 ? -3.762 30.203 19.438 1 96.88 222 MET B C 1
ATOM 4153 O O . MET B 1 222 ? -2.869 29.438 19.094 1 96.88 222 MET B O 1
ATOM 4157 N N . ARG B 1 223 ? -4.68 29.891 20.391 1 98.06 223 ARG B N 1
ATOM 4158 C CA . ARG B 1 223 ? -4.816 28.531 20.891 1 98.06 223 ARG B CA 1
ATOM 4159 C C . ARG B 1 223 ? -5.602 27.672 19.906 1 98.06 223 ARG B C 1
ATOM 4161 O O . ARG B 1 223 ? -6.617 28.109 19.359 1 98.06 223 ARG B O 1
ATOM 4168 N N . VAL B 1 224 ? -5.078 26.469 19.672 1 98.62 224 VAL B N 1
ATOM 4169 C CA . VAL B 1 224 ? -5.684 25.656 18.625 1 98.62 224 VAL B CA 1
ATOM 4170 C C . VAL B 1 224 ? -5.758 24.203 19.094 1 98.62 224 VAL B C 1
ATOM 4172 O O . VAL B 1 224 ? -5.121 23.828 20.078 1 98.62 224 VAL B O 1
ATOM 4175 N N . GLN B 1 225 ? -6.535 23.406 18.438 1 98.69 225 GLN B N 1
ATOM 4176 C CA . GLN B 1 225 ? -6.625 21.953 18.609 1 98.69 225 GLN B CA 1
ATOM 4177 C C . GLN B 1 225 ? -6.938 21.25 17.297 1 98.69 225 GLN B C 1
ATOM 4179 O O . GLN B 1 225 ? -7.332 21.906 16.328 1 98.69 225 GLN B O 1
ATOM 4184 N N . LYS B 1 226 ? -6.742 19.984 17.266 1 98.56 226 LYS B N 1
ATOM 4185 C CA . LYS B 1 226 ? -7.086 19.188 16.094 1 98.56 226 LYS B CA 1
ATOM 4186 C C . LYS B 1 226 ? -7.301 17.719 16.484 1 98.56 226 LYS B C 1
ATOM 4188 O O . LYS B 1 226 ? -6.91 17.297 17.578 1 98.56 226 LYS B O 1
ATOM 4193 N N . VAL B 1 227 ? -7.953 17.031 15.648 1 98.69 227 VAL B N 1
ATOM 4194 C CA . VAL B 1 227 ? -8.016 15.57 15.703 1 98.69 227 VAL B CA 1
ATOM 4195 C C . VAL B 1 227 ? -7.383 14.977 14.445 1 98.69 227 VAL B C 1
ATOM 4197 O O . VAL B 1 227 ? -7.785 15.297 13.328 1 98.69 227 VAL B O 1
ATOM 4200 N N . GLY B 1 228 ? -6.359 14.172 14.648 1 98.44 228 GLY B N 1
ATOM 4201 C CA . GLY B 1 228 ? -5.668 13.523 13.547 1 98.44 228 GLY B CA 1
ATOM 4202 C C . GLY B 1 228 ? -5.496 12.031 13.734 1 98.44 228 GLY B C 1
ATOM 4203 O O . GLY B 1 228 ? -5.672 11.523 14.844 1 98.44 228 GLY B O 1
ATOM 4204 N N . ARG B 1 229 ? -5.094 11.367 12.719 1 97.56 229 ARG B N 1
ATOM 4205 C CA . ARG B 1 229 ? -4.973 9.914 12.672 1 97.56 229 ARG B CA 1
ATOM 4206 C C . ARG B 1 229 ? -3.916 9.414 13.648 1 97.56 229 ARG B C 1
ATOM 4208 O O . ARG B 1 229 ? -4.086 8.367 14.273 1 97.56 229 ARG B O 1
ATOM 4215 N N . THR B 1 230 ? -2.875 10.125 13.797 1 97.38 230 THR B N 1
ATOM 4216 C CA . THR B 1 230 ? -1.728 9.594 14.516 1 97.38 230 THR B CA 1
ATOM 4217 C C . THR B 1 230 ? -1.741 10.062 15.969 1 97.38 230 THR B C 1
ATOM 4219 O O . THR B 1 230 ? -1.656 9.25 16.891 1 97.38 230 THR B O 1
ATOM 4222 N N . THR B 1 231 ? -1.92 11.359 16.188 1 96.69 231 THR B N 1
ATOM 4223 C CA . THR B 1 231 ? -1.767 11.906 17.531 1 96.69 231 THR B CA 1
ATOM 4224 C C . THR B 1 231 ? -3.129 12.148 18.172 1 96.69 231 THR B C 1
ATOM 4226 O O . THR B 1 231 ? -3.209 12.609 19.312 1 96.69 231 THR B O 1
ATOM 4229 N N . ARG B 1 232 ? -4.172 11.883 17.406 1 97.06 232 ARG B N 1
ATOM 4230 C CA . ARG B 1 232 ? -5.531 11.992 17.922 1 97.06 232 ARG B CA 1
ATOM 4231 C C . ARG B 1 232 ? -5.855 13.43 18.312 1 97.06 232 ARG B C 1
ATOM 4233 O O . ARG B 1 232 ? -5.676 14.352 17.516 1 97.06 232 ARG B O 1
ATOM 4240 N N . HIS B 1 233 ? -6.531 13.617 19.422 1 97.81 233 HIS B N 1
ATOM 4241 C CA . HIS B 1 233 ? -6.941 14.953 19.859 1 97.81 233 HIS B CA 1
ATOM 4242 C C . HIS B 1 233 ? -5.82 15.648 20.625 1 97.81 233 HIS B C 1
ATOM 4244 O O . HIS B 1 233 ? -5.465 15.234 21.719 1 97.81 233 HIS B O 1
ATOM 4250 N N . THR B 1 234 ? -5.281 16.703 20 1 97.44 234 THR B N 1
ATOM 4251 C CA . THR B 1 234 ? -4.191 17.438 20.625 1 97.44 234 THR B CA 1
ATOM 4252 C C . THR B 1 234 ? -4.504 18.938 20.656 1 97.44 234 THR B C 1
ATOM 4254 O O . THR B 1 234 ? -5.312 19.422 19.875 1 97.44 234 THR B O 1
ATOM 4257 N N . GLN B 1 235 ? -3.895 19.562 21.578 1 97.75 235 GLN B N 1
ATOM 4258 C CA . GLN B 1 235 ? -4.02 21 21.75 1 97.75 235 GLN B CA 1
ATOM 4259 C C . GLN B 1 235 ? -2.654 21.688 21.688 1 97.75 235 GLN B C 1
ATOM 4261 O O . GLN B 1 235 ? -1.63 21.062 21.969 1 97.75 235 GLN B O 1
ATOM 4266 N N . GLY B 1 236 ? -2.715 22.969 21.266 1 97.81 236 GLY B N 1
ATOM 4267 C CA . GLY B 1 236 ? -1.478 23.719 21.156 1 97.81 236 GLY B CA 1
ATOM 4268 C C . GLY B 1 236 ? -1.699 25.188 20.875 1 97.81 236 GLY B C 1
ATOM 4269 O O . GLY B 1 236 ? -2.729 25.75 21.266 1 97.81 236 GLY B O 1
ATOM 4270 N N . GLN B 1 237 ? -0.616 25.781 20.297 1 97.44 237 GLN B N 1
ATOM 4271 C CA . GLN B 1 237 ? -0.641 27.219 20.031 1 97.44 237 GLN B CA 1
ATOM 4272 C C . GLN B 1 237 ? 0.159 27.547 18.766 1 97.44 237 GLN B C 1
ATOM 4274 O O . GLN B 1 237 ? 1.231 26.984 18.547 1 97.44 237 GLN B O 1
ATOM 4279 N N . ILE B 1 238 ? -0.428 28.453 17.984 1 98.06 238 ILE B N 1
ATOM 4280 C CA . ILE B 1 238 ? 0.356 29 16.891 1 98.06 238 ILE B CA 1
ATOM 4281 C C . ILE B 1 238 ? 1.469 29.891 17.438 1 98.06 238 ILE B C 1
ATOM 4283 O O . ILE B 1 238 ? 1.197 30.906 18.094 1 98.06 238 ILE B O 1
ATOM 4287 N N . VAL B 1 239 ? 2.701 29.562 17.094 1 96.44 239 VAL B N 1
ATOM 4288 C CA . VAL B 1 239 ? 3.785 30.266 17.781 1 96.44 239 VAL B CA 1
ATOM 4289 C C . VAL B 1 239 ? 4.457 31.25 16.828 1 96.44 239 VAL B C 1
ATOM 4291 O O . VAL B 1 239 ? 5.043 32.25 17.266 1 96.44 239 VAL B O 1
ATOM 4294 N N . SER B 1 240 ? 4.391 30.938 15.539 1 95.19 240 SER B N 1
ATOM 4295 C CA . SER B 1 240 ? 5.086 31.844 14.617 1 95.19 240 SER B CA 1
ATOM 4296 C C . SER B 1 240 ? 4.59 31.656 13.188 1 95.19 240 SER B C 1
ATOM 4298 O O . SER B 1 240 ? 3.871 30.703 12.891 1 95.19 240 SER B O 1
ATOM 4300 N N . ARG B 1 241 ? 4.898 32.594 12.391 1 95.75 241 ARG B N 1
ATOM 4301 C CA . ARG B 1 241 ? 4.691 32.562 10.953 1 95.75 241 ARG B CA 1
ATOM 4302 C C . ARG B 1 241 ? 6.02 32.594 10.203 1 95.75 241 ARG B C 1
ATOM 4304 O O . ARG B 1 241 ? 6.922 33.344 10.547 1 95.75 241 ARG B O 1
ATOM 4311 N N . GLU B 1 242 ? 6.07 31.781 9.188 1 93.06 242 GLU B N 1
ATOM 4312 C CA . GLU B 1 242 ? 7.289 31.781 8.383 1 93.06 242 GLU B CA 1
ATOM 4313 C C . GLU B 1 242 ? 7.449 33.094 7.609 1 93.06 242 GLU B C 1
ATOM 4315 O O . GLU B 1 242 ? 6.504 33.562 6.969 1 93.06 242 GLU B O 1
ATOM 4320 N N . LEU B 1 243 ? 8.633 33.625 7.664 1 89.5 243 LEU B N 1
ATOM 4321 C CA . LEU B 1 243 ? 8.914 34.875 6.969 1 89.5 243 LEU B CA 1
ATOM 4322 C C . LEU B 1 243 ? 9.297 34.594 5.516 1 89.5 243 LEU B C 1
ATOM 4324 O O . LEU B 1 243 ? 9.172 35.5 4.668 1 89.5 243 LEU B O 1
ATOM 4328 N N . ARG B 1 244 ? 9.805 33.438 5.297 1 85.69 244 ARG B N 1
ATOM 4329 C CA . ARG B 1 244 ? 10.156 32.969 3.957 1 85.69 244 ARG B CA 1
ATOM 4330 C C . ARG B 1 244 ? 9.414 31.688 3.604 1 85.69 244 ARG B C 1
ATOM 4332 O O . ARG B 1 244 ? 8.961 30.953 4.492 1 85.69 244 ARG B O 1
ATOM 4339 N N . PRO B 1 245 ? 9.328 31.531 2.279 1 88.88 245 PRO B N 1
ATOM 4340 C CA . PRO B 1 245 ? 8.711 30.25 1.912 1 88.88 245 PRO B CA 1
ATOM 4341 C C . PRO B 1 245 ? 9.438 29.047 2.506 1 88.88 245 PRO B C 1
ATOM 4343 O O . PRO B 1 245 ? 10.672 29.047 2.582 1 88.88 245 PRO B O 1
ATOM 4346 N N . LEU B 1 246 ? 8.664 28.172 2.936 1 91.5 246 LEU B N 1
ATOM 4347 C CA . LEU B 1 246 ? 9.188 26.953 3.537 1 91.5 246 LEU B CA 1
ATOM 4348 C C . LEU B 1 246 ? 9.367 25.859 2.484 1 91.5 246 LEU B C 1
ATOM 4350 O O . LEU B 1 246 ? 8.453 25.594 1.698 1 91.5 246 LEU B O 1
ATOM 4354 N N . ASN B 1 247 ? 10.555 25.297 2.469 1 90.31 247 ASN B N 1
ATOM 4355 C CA . ASN B 1 247 ? 10.836 24.188 1.566 1 90.31 247 ASN B CA 1
ATOM 4356 C C . ASN B 1 247 ? 10.578 22.844 2.234 1 90.31 247 ASN B C 1
ATOM 4358 O O . ASN B 1 247 ? 11.094 22.578 3.318 1 90.31 247 ASN B O 1
ATOM 4362 N N . VAL B 1 248 ? 9.766 22.047 1.579 1 93.56 248 VAL B N 1
ATOM 4363 C CA . VAL B 1 248 ? 9.43 20.734 2.139 1 93.56 248 VAL B CA 1
ATOM 4364 C C . VAL B 1 248 ? 9.695 19.656 1.104 1 93.56 248 VAL B C 1
ATOM 4366 O O . VAL B 1 248 ? 9.32 19.781 -0.062 1 93.56 248 VAL B O 1
ATOM 4369 N N . SER B 1 249 ? 10.398 18.609 1.518 1 93.06 249 SER B N 1
ATOM 4370 C CA . SER B 1 249 ? 10.641 17.453 0.667 1 93.06 249 SER B CA 1
ATOM 4371 C C . SER B 1 249 ? 9.438 16.5 0.667 1 93.06 249 SER B C 1
ATOM 4373 O O . SER B 1 249 ? 8.938 16.141 1.729 1 93.06 249 SER B O 1
ATOM 4375 N N . TYR B 1 250 ? 8.984 16.188 -0.539 1 93.44 250 TYR B N 1
ATOM 4376 C CA . TYR B 1 250 ? 7.855 15.273 -0.694 1 93.44 250 TYR B CA 1
ATOM 4377 C C . TYR B 1 250 ? 8.289 13.992 -1.392 1 93.44 250 TYR B C 1
ATOM 4379 O O . TYR B 1 250 ? 9.102 14.023 -2.316 1 93.44 250 TYR B O 1
ATOM 4387 N N . HIS B 1 251 ? 7.695 12.867 -0.879 1 90.62 251 HIS B N 1
ATOM 4388 C CA . HIS B 1 251 ? 7.926 11.562 -1.491 1 90.62 251 HIS B CA 1
ATOM 4389 C C . HIS B 1 251 ? 6.609 10.828 -1.73 1 90.62 251 HIS B C 1
ATOM 4391 O O . HIS B 1 251 ? 5.758 10.773 -0.843 1 90.62 251 HIS B O 1
ATOM 4397 N N . ALA B 1 252 ? 6.391 10.406 -2.904 1 88.12 252 ALA B N 1
ATOM 4398 C CA . ALA B 1 252 ? 5.363 9.43 -3.266 1 88.12 252 ALA B CA 1
ATOM 4399 C C . ALA B 1 252 ? 5.984 8.18 -3.883 1 88.12 252 ALA B C 1
ATOM 4401 O O . ALA B 1 252 ? 6.094 8.078 -5.105 1 88.12 252 ALA B O 1
ATOM 4402 N N . GLN B 1 253 ? 6.285 7.246 -3.084 1 79.62 253 GLN B N 1
ATOM 4403 C CA . GLN B 1 253 ? 7.117 6.109 -3.465 1 79.62 253 GLN B CA 1
ATOM 4404 C C . GLN B 1 253 ? 6.438 5.266 -4.535 1 79.62 253 GLN B C 1
ATOM 4406 O O . GLN B 1 253 ? 7.078 4.836 -5.5 1 79.62 253 GLN B O 1
ATOM 4411 N N . SER B 1 254 ? 5.18 5.012 -4.414 1 80.88 254 SER B N 1
ATOM 4412 C CA . SER B 1 254 ? 4.449 4.164 -5.352 1 80.88 254 SER B CA 1
ATOM 4413 C C . SER B 1 254 ? 4.496 4.73 -6.766 1 80.88 254 SER B C 1
ATOM 4415 O O . SER B 1 254 ? 4.289 4.004 -7.738 1 80.88 254 SER B O 1
ATOM 4417 N N . TYR B 1 255 ? 4.77 6.004 -6.812 1 83.44 255 TYR B N 1
ATOM 4418 C CA . TYR B 1 255 ? 4.801 6.648 -8.117 1 83.44 255 TYR B CA 1
ATOM 4419 C C . TYR B 1 255 ? 6.215 7.09 -8.477 1 83.44 255 TYR B C 1
ATOM 4421 O O . TYR B 1 255 ? 6.422 7.793 -9.469 1 83.44 255 TYR B O 1
ATOM 4429 N N . GLY B 1 256 ? 7.195 6.77 -7.609 1 83 256 GLY B N 1
ATOM 4430 C CA . GLY B 1 256 ? 8.594 7.113 -7.832 1 83 256 GLY B CA 1
ATOM 4431 C C . GLY B 1 256 ? 8.859 8.609 -7.766 1 83 256 GLY B C 1
ATOM 4432 O O . GLY B 1 256 ? 9.797 9.102 -8.383 1 83 256 GLY B O 1
ATOM 4433 N N . PHE B 1 257 ? 8.008 9.359 -7.109 1 86.25 257 PHE B N 1
ATOM 4434 C CA . PHE B 1 257 ? 8.141 10.805 -7.047 1 86.25 257 PHE B CA 1
ATOM 4435 C C . PHE B 1 257 ? 8.953 11.227 -5.828 1 86.25 257 PHE B C 1
ATOM 4437 O O . PHE B 1 257 ? 8.742 10.703 -4.73 1 86.25 257 PHE B O 1
ATOM 4444 N N . ASN B 1 258 ? 9.883 12.07 -6.016 1 88.5 258 ASN B N 1
ATOM 4445 C CA . ASN B 1 258 ? 10.648 12.805 -5.012 1 88.5 258 ASN B CA 1
ATOM 4446 C C . ASN B 1 258 ? 10.914 14.242 -5.445 1 88.5 258 ASN B C 1
ATOM 4448 O O . ASN B 1 258 ? 11.445 14.477 -6.531 1 88.5 258 ASN B O 1
ATOM 4452 N N . GLY B 1 259 ? 10.484 15.195 -4.605 1 87.44 259 GLY B N 1
ATOM 4453 C CA . GLY B 1 259 ? 10.672 16.578 -5 1 87.44 259 GLY B CA 1
ATOM 4454 C C . GLY B 1 259 ? 10.586 17.547 -3.834 1 87.44 259 GLY B C 1
ATOM 4455 O O . GLY B 1 259 ? 10.062 17.203 -2.773 1 87.44 259 GLY B O 1
ATOM 4456 N N . MET B 1 260 ? 11.133 18.719 -4.109 1 88.88 260 MET B N 1
ATOM 4457 C CA . MET B 1 260 ? 11.062 19.812 -3.146 1 88.88 260 MET B CA 1
ATOM 4458 C C . MET B 1 260 ? 10 20.828 -3.555 1 88.88 260 MET B C 1
ATOM 4460 O O . MET B 1 260 ? 9.969 21.281 -4.703 1 88.88 260 MET B O 1
ATOM 4464 N N . ILE B 1 261 ? 9.172 21.203 -2.588 1 91.56 261 ILE B N 1
ATOM 4465 C CA . ILE B 1 261 ? 8.094 22.125 -2.871 1 91.56 261 ILE B CA 1
ATOM 4466 C C . ILE B 1 261 ? 8.125 23.281 -1.866 1 91.56 261 ILE B C 1
ATOM 4468 O O . ILE B 1 261 ? 8.312 23.062 -0.667 1 91.56 261 ILE B O 1
ATOM 4472 N N . TRP B 1 262 ? 7.887 24.469 -2.389 1 90.75 262 TRP B N 1
ATOM 4473 C CA . TRP B 1 262 ? 7.902 25.656 -1.555 1 90.75 262 TRP B CA 1
ATOM 4474 C C . TRP B 1 262 ? 6.484 26.094 -1.201 1 90.75 262 TRP B C 1
ATOM 4476 O O . TRP B 1 262 ? 5.59 26.078 -2.051 1 90.75 262 TRP B O 1
ATOM 4486 N N . PHE B 1 263 ? 6.309 26.469 0.039 1 93.69 263 PHE B N 1
ATOM 4487 C CA . PHE B 1 263 ? 5.016 26.953 0.516 1 93.69 263 PHE B CA 1
ATOM 4488 C C . PHE B 1 263 ? 5.164 28.312 1.183 1 93.69 263 PHE B C 1
ATOM 4490 O O . PHE B 1 263 ? 6.062 28.516 2 1 93.69 263 PHE B O 1
ATOM 4497 N N . GLY B 1 264 ? 4.301 29.188 0.776 1 90.69 264 GLY B N 1
ATOM 4498 C CA . GLY B 1 264 ? 4.219 30.484 1.451 1 90.69 264 GLY B CA 1
ATOM 4499 C C . GLY B 1 264 ? 3.139 30.531 2.516 1 90.69 264 GLY B C 1
ATOM 4500 O O . GLY B 1 264 ? 2.279 29.641 2.576 1 90.69 264 GLY B O 1
ATOM 4501 N N . ASN B 1 265 ? 3.271 31.5 3.445 1 92.19 265 ASN B N 1
ATOM 4502 C CA . ASN B 1 265 ? 2.266 31.766 4.473 1 92.19 265 ASN B CA 1
ATOM 4503 C C . ASN B 1 265 ? 2.078 30.547 5.387 1 92.19 265 ASN B C 1
ATOM 4505 O O . ASN B 1 265 ? 0.949 30.125 5.633 1 92.19 265 ASN B O 1
ATOM 4509 N N . VAL B 1 266 ? 3.176 30.016 5.758 1 96.44 266 VAL B N 1
ATOM 4510 C C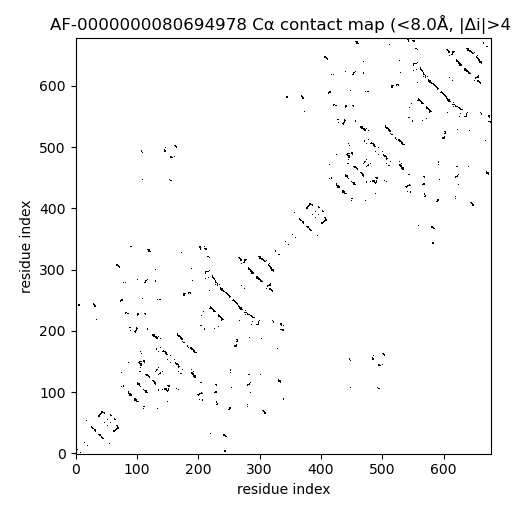A . VAL B 1 266 ? 3.162 28.844 6.629 1 96.44 266 VAL B CA 1
ATOM 4511 C C . VAL B 1 266 ? 3.248 29.281 8.086 1 96.44 266 VAL B C 1
ATOM 4513 O O . VAL B 1 266 ? 4.012 30.188 8.422 1 96.44 266 VAL B O 1
ATOM 4516 N N . PHE B 1 267 ? 2.488 28.688 8.922 1 97.5 267 PHE B N 1
ATOM 4517 C CA . PHE B 1 267 ? 2.514 28.938 10.359 1 97.5 267 PHE B CA 1
ATOM 4518 C C . PHE B 1 267 ? 3.041 27.719 11.117 1 97.5 267 PHE B C 1
ATOM 4520 O O . PHE B 1 267 ? 2.855 26.594 10.68 1 97.5 267 PHE B O 1
ATOM 4527 N N . ALA B 1 268 ? 3.646 27.953 12.25 1 97.5 268 ALA B N 1
ATOM 4528 C CA . ALA B 1 268 ? 4.164 26.891 13.109 1 97.5 268 ALA B CA 1
ATOM 4529 C C . ALA B 1 268 ? 3.318 26.75 14.367 1 97.5 268 ALA B C 1
ATOM 4531 O O . ALA B 1 268 ? 2.893 27.75 14.953 1 97.5 268 ALA B O 1
ATOM 4532 N N . ILE B 1 269 ? 3.109 25.531 14.758 1 98.31 269 ILE B N 1
ATOM 4533 C CA . ILE B 1 269 ? 2.322 25.234 15.953 1 98.31 269 ILE B CA 1
ATOM 4534 C C . ILE B 1 269 ? 3.145 24.375 16.922 1 98.31 269 ILE B C 1
ATOM 4536 O O . ILE B 1 269 ? 3.783 23.406 16.5 1 98.31 269 ILE B O 1
ATOM 4540 N N . HIS B 1 270 ? 3.16 24.828 18.156 1 97.88 270 HIS B N 1
ATOM 4541 C CA . HIS B 1 270 ? 3.68 24 19.25 1 97.88 270 HIS B CA 1
ATOM 4542 C C . HIS B 1 270 ? 2.549 23.344 20.031 1 97.88 270 HIS B C 1
ATOM 4544 O O . HIS B 1 270 ? 1.54 24 20.328 1 97.88 270 HIS B O 1
ATOM 4550 N N . GLY B 1 271 ? 2.736 22.062 20.312 1 97.62 271 GLY B N 1
ATOM 4551 C CA . GLY B 1 271 ? 1.808 21.406 21.219 1 97.62 271 GLY B CA 1
ATOM 4552 C C . GLY B 1 271 ? 1.987 21.844 22.672 1 97.62 271 GLY B C 1
ATOM 4553 O O . GLY B 1 271 ? 3.023 22.422 23.031 1 97.62 271 GLY B O 1
ATOM 4554 N N . ASP B 1 272 ? 0.98 21.656 23.5 1 94.38 272 ASP B N 1
ATOM 4555 C CA . ASP B 1 272 ? 1.043 22.094 24.891 1 94.38 272 ASP B CA 1
ATOM 4556 C C . ASP B 1 272 ? 2.047 21.25 25.688 1 94.38 272 ASP B C 1
ATOM 4558 O O . ASP B 1 272 ? 2.896 21.797 26.391 1 94.38 272 ASP B O 1
ATOM 4562 N N . ASN B 1 273 ? 1.943 19.969 25.625 1 89.81 273 ASN B N 1
ATOM 4563 C CA . ASN B 1 273 ? 2.803 19.109 26.438 1 89.81 273 ASN B CA 1
ATOM 4564 C C . ASN B 1 273 ? 3.59 18.125 25.578 1 89.81 273 ASN B C 1
ATOM 4566 O O . ASN B 1 273 ? 4.562 17.531 26.031 1 89.81 273 ASN B O 1
ATOM 4570 N N . ALA B 1 274 ? 3.137 17.922 24.469 1 93.19 274 ALA B N 1
ATOM 4571 C CA . ALA B 1 274 ? 3.711 16.953 23.531 1 93.19 274 ALA B CA 1
ATOM 4572 C C . ALA B 1 274 ? 3.545 17.422 22.094 1 93.19 274 ALA B C 1
ATOM 4574 O O . ALA B 1 274 ? 3.16 18.562 21.844 1 93.19 274 ALA B O 1
ATOM 4575 N N . GLU B 1 275 ? 3.961 16.594 21.203 1 94.56 275 GLU B N 1
ATOM 4576 C CA . GLU B 1 275 ? 3.816 16.922 19.781 1 94.56 275 GLU B CA 1
ATOM 4577 C C . GLU B 1 275 ? 2.359 17.219 19.438 1 94.56 275 GLU B C 1
ATOM 4579 O O . GLU B 1 275 ? 1.45 16.531 19.906 1 94.56 275 GLU B O 1
ATOM 4584 N N . PHE B 1 276 ? 2.18 18.266 18.719 1 97.69 276 PHE B N 1
ATOM 4585 C CA . PHE B 1 276 ? 0.85 18.625 18.25 1 97.69 276 PHE B CA 1
ATOM 4586 C C . PHE B 1 276 ? 0.388 17.688 17.156 1 97.69 276 PHE B C 1
ATOM 4588 O O . PHE B 1 276 ? -0.774 17.266 17.125 1 97.69 276 PHE B O 1
ATOM 4595 N N . SER B 1 277 ? 1.318 17.359 16.281 1 97 277 SER B N 1
ATOM 4596 C CA . SER B 1 277 ? 1.068 16.406 15.203 1 97 277 SER B CA 1
ATOM 4597 C C . SER B 1 277 ? 2.316 15.594 14.883 1 97 277 SER B C 1
ATOM 4599 O O . SER B 1 277 ? 3.414 15.93 15.336 1 97 277 SER B O 1
ATOM 4601 N N . LYS B 1 278 ? 2.135 14.547 14.219 1 95.88 278 LYS B N 1
ATOM 4602 C CA . LYS B 1 278 ? 3.164 13.688 13.641 1 95.88 278 LYS B CA 1
ATOM 4603 C C . LYS B 1 278 ? 2.752 13.188 12.266 1 95.88 278 LYS B C 1
ATOM 4605 O O . LYS B 1 278 ? 1.649 13.484 11.797 1 95.88 278 LYS B O 1
ATOM 4610 N N . GLY B 1 279 ? 3.703 12.5 11.641 1 94.94 279 GLY B N 1
ATOM 4611 C CA . GLY B 1 279 ? 3.336 11.891 10.375 1 94.94 279 GLY B CA 1
ATOM 4612 C C . GLY B 1 279 ? 2.01 11.156 10.43 1 94.94 279 GLY B C 1
ATOM 4613 O O . GLY B 1 279 ? 1.729 10.438 11.391 1 94.94 279 GLY B O 1
ATOM 4614 N N . GLY B 1 280 ? 1.195 11.297 9.469 1 96.88 280 GLY B N 1
ATOM 4615 C CA . GLY B 1 280 ? -0.128 10.695 9.414 1 96.88 280 GLY B CA 1
ATOM 4616 C C . GLY B 1 280 ? -1.237 11.664 9.781 1 96.88 280 GLY B C 1
ATOM 4617 O O . GLY B 1 280 ? -2.408 11.414 9.484 1 96.88 280 GLY B O 1
ATOM 4618 N N . ASP B 1 281 ? -0.883 12.672 10.523 1 97.94 281 ASP B N 1
ATOM 4619 C CA . ASP B 1 281 ? -1.868 13.68 10.883 1 97.94 281 ASP B CA 1
ATOM 4620 C C . ASP B 1 281 ? -2.082 14.672 9.75 1 97.94 281 ASP B C 1
ATOM 4622 O O . ASP B 1 281 ? -2.975 15.523 9.82 1 97.94 281 ASP B O 1
ATOM 4626 N N . SER B 1 282 ? -1.26 14.531 8.719 1 97.94 282 SER B N 1
ATOM 4627 C CA . SER B 1 282 ? -1.44 15.398 7.559 1 97.94 282 SER B CA 1
ATOM 4628 C C . SER B 1 282 ? -2.893 15.398 7.094 1 97.94 282 SER B C 1
ATOM 4630 O O . SER B 1 282 ? -3.516 14.344 6.973 1 97.94 282 SER B O 1
ATOM 4632 N N . GLY B 1 283 ? -3.408 16.625 6.91 1 98.62 283 GLY B N 1
ATOM 4633 C CA . GLY B 1 283 ? -4.777 16.781 6.445 1 98.62 283 GLY B CA 1
ATOM 4634 C C . GLY B 1 283 ? -5.742 17.141 7.559 1 98.62 283 GLY B C 1
ATOM 4635 O O . GLY B 1 283 ? -6.871 17.562 7.297 1 98.62 283 GLY B O 1
ATOM 4636 N N . SER B 1 284 ? -5.34 17.031 8.805 1 98.81 284 SER B N 1
ATOM 4637 C CA . SER B 1 284 ? -6.227 17.344 9.922 1 98.81 284 SER B CA 1
ATOM 4638 C C . SER B 1 284 ? -6.59 18.812 9.945 1 98.81 284 SER B C 1
ATOM 4640 O O . SER B 1 284 ? -5.754 19.672 9.648 1 98.81 284 SER B O 1
ATOM 4642 N N . LEU B 1 285 ? -7.773 19.062 10.328 1 98.94 285 LEU B N 1
ATOM 4643 C CA . LEU B 1 285 ? -8.289 20.422 10.445 1 98.94 285 LEU B CA 1
ATOM 4644 C C . LEU B 1 285 ? -7.895 21.047 11.781 1 98.94 285 LEU B C 1
ATOM 4646 O O . LEU B 1 285 ? -8.133 20.453 12.836 1 98.94 285 LEU B O 1
ATOM 4650 N N . ILE B 1 286 ? -7.297 22.172 11.695 1 98.94 286 ILE B N 1
ATOM 4651 C CA . ILE B 1 286 ? -6.961 22.922 12.898 1 98.94 286 ILE B CA 1
ATOM 4652 C C . ILE B 1 286 ? -8.086 23.906 13.219 1 98.94 286 ILE B C 1
ATOM 4654 O O . ILE B 1 286 ? -8.555 24.625 12.336 1 98.94 286 ILE B O 1
ATOM 4658 N N . VAL B 1 287 ? -8.469 23.922 14.484 1 98.88 287 VAL B N 1
ATOM 4659 C CA . VAL B 1 287 ? -9.516 24.859 14.906 1 98.88 287 VAL B CA 1
ATOM 4660 C C . VAL B 1 287 ? -9.008 25.703 16.078 1 98.88 287 VAL B C 1
ATOM 4662 O O . VAL B 1 287 ? -8.242 25.234 16.906 1 98.88 287 VAL B O 1
ATOM 4665 N N . ALA B 1 288 ? -9.422 26.922 16.078 1 98.75 288 ALA B N 1
ATOM 4666 C CA . ALA B 1 288 ? -9.117 27.828 17.188 1 98.75 288 ALA B CA 1
ATOM 4667 C C . ALA B 1 288 ? -10.062 27.609 18.359 1 98.75 288 ALA B C 1
ATOM 4669 O O . ALA B 1 288 ? -11.25 27.344 18.172 1 98.75 288 ALA B O 1
ATOM 4670 N N . VAL B 1 289 ? -9.531 27.75 19.531 1 98.25 289 VAL B N 1
ATOM 4671 C CA . VAL B 1 289 ? -10.336 27.609 20.734 1 98.25 289 VAL B CA 1
ATOM 4672 C C . VAL B 1 289 ? -10.078 28.797 21.656 1 98.25 289 VAL B C 1
ATOM 4674 O O . VAL B 1 289 ? -9.008 29.406 21.609 1 98.25 289 VAL B O 1
ATOM 4677 N N . ASP B 1 290 ? -11 29.094 22.484 1 96.56 290 ASP B N 1
ATOM 4678 C CA . ASP B 1 290 ? -10.773 30.109 23.516 1 96.56 290 ASP B CA 1
ATOM 4679 C C . ASP B 1 290 ? -10.219 29.484 24.797 1 96.56 290 ASP B C 1
ATOM 4681 O O . ASP B 1 290 ? -9.898 28.297 24.812 1 96.56 290 ASP B O 1
ATOM 4685 N N . ASP B 1 291 ? -10.023 30.297 25.812 1 91.94 291 ASP B N 1
ATOM 4686 C CA . ASP B 1 291 ? -9.391 29.859 27.047 1 91.94 291 ASP B CA 1
ATOM 4687 C C . ASP B 1 291 ? -10.219 28.766 27.734 1 91.94 291 ASP B C 1
ATOM 4689 O O . ASP B 1 291 ? -9.68 27.953 28.484 1 91.94 291 ASP B O 1
ATOM 4693 N N . ALA B 1 292 ? -11.547 28.766 27.453 1 92.81 292 ALA B N 1
ATOM 4694 C CA . ALA B 1 292 ? -12.438 27.781 28.062 1 92.81 292 ALA B CA 1
ATOM 4695 C C . ALA B 1 292 ? -12.531 26.516 27.203 1 92.81 292 ALA B C 1
ATOM 4697 O O . ALA B 1 292 ? -13.219 25.562 27.578 1 92.81 292 ALA B O 1
ATOM 4698 N N . GLY B 1 293 ? -11.883 26.562 26.062 1 91.75 293 GLY B N 1
ATOM 4699 C CA . GLY B 1 293 ? -11.875 25.391 25.203 1 91.75 293 GLY B CA 1
ATOM 4700 C C . GLY B 1 293 ? -12.992 25.406 24.172 1 91.75 293 GLY B C 1
ATOM 4701 O O . GLY B 1 293 ? -13.195 24.422 23.453 1 91.75 293 GLY B O 1
ATOM 4702 N N . LEU B 1 294 ? -13.727 26.453 24.109 1 95.38 294 LEU B N 1
ATOM 4703 C CA . LEU B 1 294 ? -14.805 26.562 23.141 1 95.38 294 LEU B CA 1
ATOM 4704 C C . LEU B 1 294 ? -14.25 26.766 21.734 1 95.38 294 LEU B C 1
ATOM 4706 O O . LEU B 1 294 ? -13.367 27.594 21.531 1 95.38 294 LEU B O 1
ATOM 4710 N N . VAL B 1 295 ? -14.797 26.062 20.797 1 97.5 295 VAL B N 1
ATOM 4711 C CA . VAL B 1 295 ? -14.359 26.141 19.406 1 97.5 295 VAL B CA 1
ATOM 4712 C C . VAL B 1 295 ? -14.828 27.469 18.797 1 97.5 295 VAL B C 1
ATOM 4714 O O . VAL B 1 295 ? -16.016 27.797 18.844 1 97.5 295 VAL B O 1
ATOM 4717 N N . LEU B 1 296 ? -13.875 28.172 18.234 1 97.88 296 LEU B N 1
ATOM 4718 C CA . LEU B 1 296 ? -14.164 29.5 17.672 1 97.88 296 LEU B CA 1
ATOM 4719 C C . LEU B 1 296 ? -14.312 29.438 16.156 1 97.88 296 LEU B C 1
ATOM 4721 O O . LEU B 1 296 ? -15.125 30.156 15.578 1 97.88 296 LEU B O 1
ATOM 4725 N N . GLY B 1 297 ? -13.523 28.656 15.508 1 98.69 297 GLY B N 1
ATOM 4726 C CA . GLY B 1 297 ? -13.531 28.562 14.055 1 98.69 297 GLY B CA 1
ATOM 4727 C C . GLY B 1 297 ? -12.398 27.734 13.508 1 98.69 297 GLY B C 1
ATOM 4728 O O . GLY B 1 297 ? -11.438 27.438 14.219 1 98.69 297 GLY B O 1
ATOM 4729 N N . ALA B 1 298 ? -12.547 27.344 12.242 1 98.88 298 ALA B N 1
ATOM 4730 C CA . ALA B 1 298 ? -11.5 26.594 11.539 1 98.88 298 ALA B CA 1
ATOM 4731 C C . ALA B 1 298 ? -10.391 27.516 11.062 1 98.88 298 ALA B C 1
ATOM 4733 O O . ALA B 1 298 ? -10.656 28.641 10.625 1 98.88 298 ALA B O 1
ATOM 4734 N N . VAL B 1 299 ? -9.125 27.031 11.094 1 98.75 299 VAL B N 1
ATOM 4735 C CA . VAL B 1 299 ? -8.031 27.969 10.883 1 98.75 299 VAL B CA 1
ATOM 4736 C C . VAL B 1 299 ? -7.102 27.453 9.781 1 98.75 299 VAL B C 1
ATOM 4738 O O . VAL B 1 299 ? -6.504 28.234 9.047 1 98.75 299 VAL B O 1
ATOM 4741 N N . GLY B 1 300 ? -6.91 26.125 9.688 1 98.81 300 GLY B N 1
ATOM 4742 C CA . GLY B 1 300 ? -5.953 25.641 8.711 1 98.81 300 GLY B CA 1
ATOM 4743 C C . GLY B 1 300 ? -5.887 24.125 8.648 1 98.81 300 GLY B C 1
ATOM 4744 O O . GLY B 1 300 ? -6.703 23.438 9.266 1 98.81 300 GLY B O 1
ATOM 4745 N N . LEU B 1 301 ? -4.934 23.625 7.82 1 98.75 301 LEU B N 1
ATOM 4746 C CA . LEU B 1 301 ? -4.633 22.203 7.688 1 98.75 301 LEU B CA 1
ATOM 4747 C C . LEU B 1 301 ? -3.178 21.906 8.055 1 98.75 301 LEU B C 1
ATOM 4749 O O . LEU B 1 301 ? -2.279 22.656 7.66 1 98.75 301 LEU B O 1
ATOM 4753 N N . ILE B 1 302 ? -2.975 20.844 8.742 1 98.62 302 ILE B N 1
ATOM 4754 C CA . ILE B 1 302 ? -1.615 20.359 8.945 1 98.62 302 ILE B CA 1
ATOM 4755 C C . ILE B 1 302 ? -1.088 19.75 7.645 1 98.62 302 ILE B C 1
ATOM 4757 O O . ILE B 1 302 ? -1.767 18.938 7.008 1 98.62 302 ILE B O 1
ATOM 4761 N N . PHE B 1 303 ? 0.198 20.141 7.273 1 97.69 303 PHE B N 1
ATOM 4762 C CA . PHE B 1 303 ? 0.68 19.531 6.039 1 97.69 303 PHE B CA 1
ATOM 4763 C C . PHE B 1 303 ? 2.098 19 6.215 1 97.69 303 PHE B C 1
ATOM 4765 O O . PHE B 1 303 ? 2.566 18.203 5.406 1 97.69 303 PHE B O 1
ATOM 4772 N N . ALA B 1 304 ? 2.73 19.484 7.246 1 97.38 304 ALA B N 1
ATOM 4773 C CA . ALA B 1 304 ? 4.109 19.062 7.484 1 97.38 304 ALA B CA 1
ATOM 4774 C C . ALA B 1 304 ? 4.512 19.297 8.938 1 97.38 304 ALA B C 1
ATOM 4776 O O . ALA B 1 304 ? 3.695 19.734 9.75 1 97.38 304 ALA B O 1
ATOM 4777 N N . GLY B 1 305 ? 5.719 18.906 9.258 1 96.5 305 GLY B N 1
ATOM 4778 C CA . GLY B 1 305 ? 6.309 19.094 10.57 1 96.5 305 GLY B CA 1
ATOM 4779 C C . GLY B 1 305 ? 7.785 18.75 10.617 1 96.5 305 GLY B C 1
ATOM 4780 O O . GLY B 1 305 ? 8.383 18.406 9.594 1 96.5 305 GLY B O 1
ATOM 4781 N N . GLY B 1 306 ? 8.289 18.938 11.828 1 95.69 306 GLY B N 1
ATOM 4782 C CA . GLY B 1 306 ? 9.703 18.625 12.008 1 95.69 306 GLY B CA 1
ATOM 4783 C C . GLY B 1 306 ? 10.195 18.906 13.414 1 95.69 306 GLY B C 1
ATOM 4784 O O . GLY B 1 306 ? 9.445 19.406 14.258 1 95.69 306 GLY B O 1
ATOM 4785 N N . SER B 1 307 ? 11.438 18.562 13.57 1 96.31 307 SER B N 1
ATOM 4786 C CA . SER B 1 307 ? 12.039 18.766 14.875 1 96.31 307 SER B CA 1
ATOM 4787 C C . SER B 1 307 ? 12.164 20.266 15.195 1 96.31 307 SER B C 1
ATOM 4789 O O . SER B 1 307 ? 12.367 21.078 14.297 1 96.31 307 SER B O 1
ATOM 4791 N N . ASP B 1 308 ? 12.016 20.625 16.391 1 96.62 308 ASP B N 1
ATOM 4792 C CA . ASP B 1 308 ? 12.117 21.969 16.938 1 96.62 308 ASP B CA 1
ATOM 4793 C C . ASP B 1 308 ? 12.539 21.938 18.406 1 96.62 308 ASP B C 1
ATOM 4795 O O . ASP B 1 308 ? 11.734 21.594 19.281 1 96.62 308 ASP B O 1
ATOM 4799 N N . SER B 1 309 ? 13.734 22.359 18.672 1 95.94 309 SER B N 1
ATOM 4800 C CA . SER B 1 309 ? 14.289 22.266 20.016 1 95.94 309 SER B CA 1
ATOM 4801 C C . SER B 1 309 ? 13.57 23.203 20.984 1 95.94 309 SER B C 1
ATOM 4803 O O . SER B 1 309 ? 13.68 23.047 22.203 1 95.94 309 SER B O 1
ATOM 4805 N N . SER B 1 310 ? 12.82 24.156 20.438 1 94.06 310 SER B N 1
ATOM 4806 C CA . SER B 1 310 ? 12.133 25.109 21.297 1 94.06 310 SER B CA 1
ATOM 4807 C C . SER B 1 310 ? 10.719 24.625 21.625 1 94.06 310 SER B C 1
ATOM 4809 O O . SER B 1 310 ? 10.023 25.234 22.438 1 94.06 310 SER B O 1
ATOM 4811 N N . ALA B 1 311 ? 10.227 23.641 20.953 1 95.62 311 ALA B N 1
ATOM 4812 C CA . ALA B 1 311 ? 8.852 23.156 21.125 1 95.62 311 ALA B CA 1
ATOM 4813 C C . ALA B 1 311 ? 8.773 22.125 22.234 1 95.62 311 ALA B C 1
ATOM 4815 O O . ALA B 1 311 ? 9.664 21.281 22.391 1 95.62 311 ALA B O 1
ATOM 4816 N N . PRO B 1 312 ? 7.66 22.188 23 1 90.38 312 PRO B N 1
ATOM 4817 C CA . PRO B 1 312 ? 7.422 21.047 23.875 1 90.38 312 PRO B CA 1
ATOM 4818 C C . PRO B 1 312 ? 7.359 19.719 23.125 1 90.38 312 PRO B C 1
ATOM 4820 O O . PRO B 1 312 ? 6.73 19.641 22.062 1 90.38 312 PRO B O 1
ATOM 4823 N N . GLY B 1 313 ? 8.07 18.797 23.531 1 89.56 313 GLY B N 1
ATOM 4824 C CA . GLY B 1 313 ? 8.125 17.5 22.859 1 89.56 313 GLY B CA 1
ATOM 4825 C C . GLY B 1 313 ? 9.156 17.453 21.75 1 89.56 313 GLY B C 1
ATOM 4826 O O . GLY B 1 313 ? 9.367 16.391 21.141 1 89.56 313 GLY B O 1
ATOM 4827 N N . GLY B 1 314 ? 9.68 18.625 21.391 1 94.75 314 GLY B N 1
ATOM 4828 C CA . GLY B 1 314 ? 10.773 18.688 20.438 1 94.75 314 GLY B CA 1
ATOM 4829 C C . GLY B 1 314 ? 10.312 18.656 18.984 1 94.75 314 GLY B C 1
ATOM 4830 O O . GLY B 1 314 ? 11.078 18.297 18.094 1 94.75 314 GLY B O 1
ATOM 4831 N N . TYR B 1 315 ? 9.008 19.016 18.781 1 96.25 315 TYR B N 1
ATOM 4832 C CA . TYR B 1 315 ? 8.453 18.875 17.438 1 96.25 315 TYR B CA 1
ATOM 4833 C C . TYR B 1 315 ? 7.477 20.016 17.141 1 96.25 315 TYR B C 1
ATOM 4835 O O . TYR B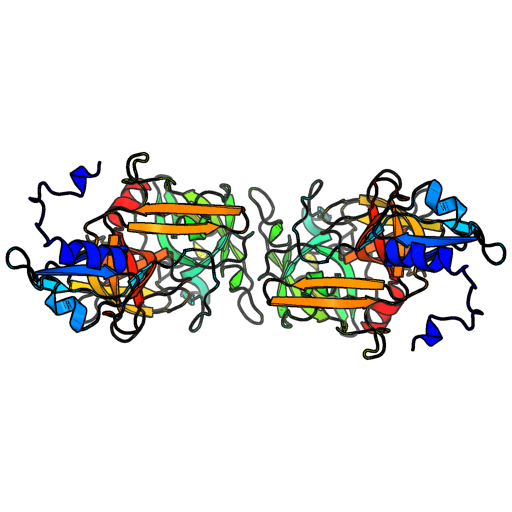 1 315 ? 6.676 20.391 17.984 1 96.25 315 TYR B O 1
ATOM 4843 N N . ARG B 1 316 ? 7.574 20.594 15.984 1 96.94 316 ARG B N 1
ATOM 4844 C CA . ARG B 1 316 ? 6.605 21.594 15.562 1 96.94 316 ARG B CA 1
ATOM 4845 C C . ARG B 1 316 ? 5.777 21.094 14.383 1 96.94 316 ARG B C 1
ATOM 4847 O O . ARG B 1 316 ? 6.238 20.25 13.602 1 96.94 316 ARG B O 1
ATOM 4854 N N . SER B 1 317 ? 4.617 21.578 14.258 1 98.12 317 SER B N 1
ATOM 4855 C CA . SER B 1 317 ? 3.723 21.312 13.133 1 98.12 317 SER B CA 1
ATOM 4856 C C . SER B 1 317 ? 3.625 22.531 12.211 1 98.12 317 SER B C 1
ATOM 4858 O O . SER B 1 317 ? 3.629 23.672 12.68 1 98.12 317 SER B O 1
ATOM 4860 N N . SER B 1 318 ? 3.598 22.297 10.984 1 98.25 318 SER B N 1
ATOM 4861 C CA . SER B 1 318 ? 3.424 23.359 10 1 98.25 318 SER B CA 1
ATOM 4862 C C . SER B 1 318 ? 2.014 23.344 9.422 1 98.25 318 SER B C 1
ATOM 4864 O O . SER B 1 318 ? 1.493 22.281 9.062 1 98.25 318 SER B O 1
ATOM 4866 N N . MET B 1 319 ? 1.45 24.5 9.305 1 98.44 319 MET B N 1
ATOM 4867 C CA . MET B 1 319 ? 0.058 24.641 8.891 1 98.44 319 MET B CA 1
ATOM 4868 C C . MET B 1 319 ? -0.063 25.609 7.727 1 98.44 319 MET B C 1
ATOM 4870 O O . MET B 1 319 ? 0.633 26.625 7.684 1 98.44 319 MET B O 1
ATOM 4874 N N . LEU B 1 320 ? -0.943 25.344 6.836 1 98.06 320 LEU B N 1
ATOM 4875 C CA . LEU B 1 320 ? -1.392 26.297 5.82 1 98.06 320 LEU B CA 1
ATOM 4876 C C . LEU B 1 320 ? -2.773 26.844 6.16 1 98.06 320 LEU B C 1
ATOM 4878 O O . LEU B 1 320 ? -3.65 26.094 6.598 1 98.06 320 LEU B O 1
ATOM 4882 N N . PRO B 1 321 ? -2.945 28.125 5.984 1 98.25 321 PRO B N 1
ATOM 4883 C CA . PRO B 1 321 ? -4.254 28.719 6.281 1 98.25 321 PRO B CA 1
ATOM 4884 C C . PRO B 1 321 ? -5.379 28.109 5.457 1 98.25 321 PRO B C 1
ATOM 4886 O O . PRO B 1 321 ? -5.18 27.766 4.289 1 98.25 321 PRO B O 1
ATOM 4889 N N . LEU B 1 322 ? -6.535 28.078 6.047 1 98.69 322 LEU B N 1
ATOM 4890 C CA . LEU B 1 322 ? -7.656 27.359 5.441 1 98.69 322 LEU B CA 1
ATOM 4891 C C . LEU B 1 322 ? -8.336 28.219 4.375 1 98.69 322 LEU B C 1
ATOM 4893 O O . LEU B 1 322 ? -8.758 27.703 3.338 1 98.69 322 LEU B O 1
ATOM 4897 N N . GLN B 1 323 ? -8.484 29.484 4.57 1 98.12 323 GLN B N 1
ATOM 4898 C CA . GLN B 1 323 ? -9.297 30.344 3.711 1 98.12 323 GLN B CA 1
ATOM 4899 C C . GLN B 1 323 ? -8.797 30.297 2.27 1 98.12 323 GLN B C 1
ATOM 4901 O O . GLN B 1 323 ? -9.586 30.109 1.341 1 98.12 323 GLN B O 1
ATOM 4906 N N . PRO B 1 324 ? -7.473 30.453 2.033 1 97.19 324 PRO B N 1
ATOM 4907 C CA . PRO B 1 324 ? -7.008 30.359 0.647 1 97.19 324 PRO B CA 1
ATOM 4908 C C . PRO B 1 324 ? -7.312 29 0.017 1 97.19 324 PRO B C 1
ATOM 4910 O O . PRO B 1 324 ? -7.574 28.922 -1.186 1 97.19 324 PRO B O 1
ATOM 4913 N N . ILE B 1 325 ? -7.258 27.969 0.788 1 98.12 325 ILE B N 1
ATOM 4914 C CA . ILE B 1 325 ? -7.531 26.625 0.304 1 98.12 325 ILE B CA 1
ATOM 4915 C C . ILE B 1 325 ? -8.992 26.516 -0.124 1 98.12 325 ILE B C 1
ATOM 4917 O O . ILE B 1 325 ? -9.289 26.078 -1.235 1 98.12 325 ILE B O 1
ATOM 4921 N N . LEU B 1 326 ? -9.906 26.938 0.727 1 98.62 326 LEU B N 1
ATOM 4922 C CA . LEU B 1 326 ? -11.328 26.875 0.415 1 98.62 326 LEU B CA 1
ATOM 4923 C C . LEU B 1 326 ? -11.656 27.75 -0.8 1 98.62 326 LEU B C 1
ATOM 4925 O O . LEU B 1 326 ? -12.453 27.344 -1.652 1 98.62 326 LEU B O 1
ATOM 4929 N N . THR B 1 327 ? -11.055 28.891 -0.862 1 98.06 327 THR B N 1
ATOM 4930 C CA . THR B 1 327 ? -11.273 29.781 -1.999 1 98.06 327 THR B CA 1
ATOM 4931 C C . THR B 1 327 ? -10.805 29.125 -3.295 1 98.06 327 THR B C 1
ATOM 4933 O O . THR B 1 327 ? -11.531 29.125 -4.289 1 98.06 327 THR B O 1
ATOM 4936 N N . ALA B 1 328 ? -9.609 28.578 -3.238 1 97 328 ALA B N 1
ATOM 4937 C CA . ALA B 1 328 ? -9.047 27.953 -4.43 1 97 328 ALA B CA 1
ATOM 4938 C C . ALA B 1 328 ? -9.906 26.781 -4.891 1 97 328 ALA B C 1
ATOM 4940 O O . ALA B 1 328 ? -10.016 26.516 -6.09 1 97 328 ALA B O 1
ATOM 4941 N N . LEU B 1 329 ? -10.539 26.094 -3.945 1 97.62 329 LEU B N 1
ATOM 4942 C CA . LEU B 1 329 ? -11.367 24.938 -4.25 1 97.62 329 LEU B CA 1
ATOM 4943 C C . LEU B 1 329 ? -12.805 25.344 -4.52 1 97.62 329 LEU B C 1
ATOM 4945 O O . LEU B 1 329 ? -13.617 24.531 -4.969 1 97.62 329 LEU B O 1
ATOM 4949 N N . ASN B 1 330 ? -13.086 26.609 -4.289 1 98.19 330 ASN B N 1
ATOM 4950 C CA . ASN B 1 330 ? -14.477 27.062 -4.281 1 98.19 330 ASN B CA 1
ATOM 4951 C C . ASN B 1 330 ? -15.352 26.172 -3.398 1 98.19 330 ASN B C 1
ATOM 4953 O O . ASN B 1 330 ? -16.406 25.703 -3.834 1 98.19 330 ASN B O 1
ATOM 4957 N N . ALA B 1 331 ? -14.852 25.969 -2.158 1 98.5 331 ALA B N 1
ATOM 4958 C CA . ALA B 1 331 ? -15.484 25.031 -1.243 1 98.5 331 ALA B CA 1
ATOM 4959 C C . ALA B 1 331 ? -15.992 25.734 0.013 1 98.5 331 ALA B C 1
ATOM 4961 O O . ALA B 1 331 ? -15.461 26.781 0.4 1 98.5 331 ALA B O 1
ATOM 4962 N N . THR B 1 332 ? -17 25.156 0.612 1 98.56 332 THR B N 1
ATOM 4963 C CA . THR B 1 332 ? -17.516 25.625 1.891 1 98.56 332 THR B CA 1
ATOM 4964 C C . THR B 1 332 ? -17.516 24.5 2.92 1 98.56 332 THR B C 1
ATOM 4966 O O . THR B 1 332 ? -17.844 23.359 2.59 1 98.56 332 THR B O 1
ATOM 4969 N N . LEU B 1 333 ? -17.203 24.891 4.109 1 98.75 333 LEU B N 1
ATOM 4970 C CA . LEU B 1 333 ? -17.172 23.906 5.18 1 98.75 333 LEU B CA 1
ATOM 4971 C C . LEU B 1 333 ? -18.562 23.375 5.477 1 98.75 333 LEU B C 1
ATOM 4973 O O . LEU B 1 333 ? -19.547 24.109 5.391 1 98.75 333 LEU B O 1
ATOM 4977 N N . VAL B 1 334 ? -18.594 22.109 5.84 1 98.81 334 VAL B N 1
ATOM 4978 C CA . VAL B 1 334 ? -19.844 21.484 6.242 1 98.81 334 VAL B CA 1
ATOM 4979 C C . VAL B 1 334 ? -19.766 21.047 7.703 1 98.81 334 VAL B C 1
ATOM 4981 O O . VAL B 1 334 ? -18.844 20.312 8.086 1 98.81 334 VAL B O 1
ATOM 4984 N N . GLY B 1 335 ? -20.609 21.547 8.539 1 98.44 335 GLY B N 1
ATOM 4985 C CA . GLY B 1 335 ? -20.844 21.125 9.906 1 98.44 335 GLY B CA 1
ATOM 4986 C C . GLY B 1 335 ? -22.266 20.625 10.141 1 98.44 335 GLY B C 1
ATOM 4987 O O . GLY B 1 335 ? -23.125 20.75 9.266 1 98.44 335 GLY B O 1
ATOM 4988 N N . GLY B 1 336 ? -22.5 20 11.25 1 97.88 336 GLY B N 1
ATOM 4989 C CA . GLY B 1 336 ? -23.828 19.531 11.594 1 97.88 336 GLY B CA 1
ATOM 4990 C C . GLY B 1 336 ? -24.266 18.328 10.781 1 97.88 336 GLY B C 1
ATOM 4991 O O . GLY B 1 336 ? -25.453 17.984 10.742 1 97.88 336 GLY B O 1
ATOM 4992 N N . HIS B 1 337 ? -23.328 17.672 10.016 1 98.06 337 HIS B N 1
ATOM 4993 C CA . HIS B 1 337 ? -23.656 16.516 9.195 1 98.06 337 HIS B CA 1
ATOM 4994 C C . HIS B 1 337 ? -23.516 15.219 9.984 1 98.06 337 HIS B C 1
ATOM 4996 O O . HIS B 1 337 ? -22.406 14.82 10.336 1 98.06 337 HIS B O 1
ATOM 5002 N N . ASN B 1 338 ? -24.625 14.523 10.312 1 97.38 338 ASN B N 1
ATOM 5003 C CA . ASN B 1 338 ? -24.656 13.273 11.07 1 97.38 338 ASN B CA 1
ATOM 5004 C C . ASN B 1 338 ? -23.938 13.422 12.414 1 97.38 338 ASN B C 1
ATOM 5006 O O . ASN B 1 338 ? -23.062 12.625 12.742 1 97.38 338 ASN B O 1
ATOM 5010 N N . VAL B 1 339 ? -24.391 14.375 13.203 1 95.75 339 VAL B N 1
ATOM 5011 C CA . VAL B 1 339 ? -23.75 14.695 14.477 1 95.75 339 VAL B CA 1
ATOM 5012 C C . VAL B 1 339 ? -24.594 14.156 15.625 1 95.75 339 VAL B C 1
ATOM 5014 O O . VAL B 1 339 ? -25.812 14.07 15.523 1 95.75 339 VAL B O 1
#

pLDDT: mean 92.25, std 10.44, range [35.97, 98.94]